Protein AF-A0AAE9DHE9-F1 (afdb_monomer_lite)

Secondary structure (DSSP, 8-state):
------S--------PPS---------------PPEEES-HHHHHTTPPTT-EEEE--BTTBT--HHHHHHHHTS---SEEEE-S---BTTBTTHHHHHTT-EEEEEES---S-HHHHHHHHTTSSEEEE--HHHHHHHHHHHHTT--EEEESTTTTSHHHH---EEEE-SSSTT-EEEEPPP--EEEETTEEEEEEE---EEEEEEEEEEEETT--EE--GGGGTTHHHHTTSEEEEEEEEEEEE-TTSS-GGG-SB-GGG-SEEEE--S-----SS---PPPSPPPPP-SHHHHHHHHHHHHHGGG--TT-EEEE-TTTGGGGGGGPPTT---EEEETTTEEEE-PPPPTT---TT-B-TTS-B--EEEEEEE--HHHHHHHHHTT--SEEEE--SEEETT--EE-SEETTTEE---TTHHHHHHSTT--EEEE--SB-TT--BSEESS-SSPPSBSS--SEEE-SSEEEEEETTTEEEEEEE-TT--HHHHHHH-BS-EEEEEEEEEPP-PPP-----TTTSTHHHHHHHHHHHHHHHHTS-HHHH----PPPHHHHTT-EEEEEES-TTS--EE-GGG-EEHHHHHTTS-EEEEEES-TTBHHHHHHHHHHHTTHHHHHHTT-EEEEEES--TTHHHHHTTSTTSEEEE-TT-GGGTT-B--S-GGGGGG-HHHHHHHHHHHHTT---B--S--SB--EEEEEETTEEEEEEE--STT----HHHHHHHHHH------

Organism: Caenorhabditis briggsae (NCBI:txid6238)

Radius of gyration: 38.43 Å; chains: 1; bounding box: 107×110×78 Å

Sequence (742 aa):
MTILSKIWAPSNSVLLPRAATRHIRFLSTTSSLKAKIYESPEEAVKDIPSGAKLLVGGFGLCGIPENLIQALTKTGQTGLTCVSNNAGVDKWGLGLLLQTRQIKKMISSYVGENGEFARQYLSGELELEFTPQGTLAERIRAAGAGVPAFYTPTGYGTQIQEGGAPIKYSKTEKMKIEIASKPKETRQFNGVNYVLEEAIWGDYALIKAWRADTLGNIQFRHAAGNFNNPMCKASKCTIVEVEEIVEPGVIAPNDVHIPSIYCHRLVLGKDYKKPIERPMFAQEGPVKPATSSAGRSREIIAARAALEFTDGMYANLGIGIPTLAPNYIPDGITVHLQSENGIIGVGPYPKKGTEDADLINAGKEPITLLKGASIVGSDESFAMIRGSHMDITVLGALQCSQYGDLANWMIPGKLVKGMGGAMDLVSAPGARVIVVMEHTSKNGDPKILKSCELPLTGKGVISRIITDMAVFDVDVKSGLTLLEVREDLTVDDIKKATACEFTVSENLKPMGQAPLNQKKKRKMAFLGYGAVAALGGAFIYANLPTYLTIGAVAPKFAHLATAKLIPIKGGPREIETIDKSEQFTANELFQKGPIMVMAVRRPGCMLCRREAAELHTLLPLLKEKGIGLAAVVHESRGANEFKSYFSGGDVYLDTERTFYGPNERWLPHWVGFLRFGTYSNVYKAKKAKVEGNMEGEGRLLGGVYLIANNDIVYTHLEKEWGDAANIDEVRAAIETFNVKTK

Structure (mmCIF, N/CA/C/O backbone):
data_AF-A0AAE9DHE9-F1
#
_entry.id   AF-A0AAE9DHE9-F1
#
loop_
_atom_site.group_PDB
_atom_site.id
_atom_site.type_symbol
_atom_site.label_atom_id
_atom_site.label_alt_id
_atom_site.label_comp_id
_atom_site.label_asym_id
_atom_site.label_entity_id
_atom_site.label_seq_id
_atom_site.pdbx_PDB_ins_code
_atom_site.Cartn_x
_atom_site.Cartn_y
_atom_site.Cartn_z
_atom_site.occupancy
_atom_site.B_iso_or_equiv
_atom_site.auth_seq_id
_atom_site.auth_comp_id
_atom_site.auth_asym_id
_atom_site.auth_atom_id
_atom_site.pdbx_PDB_model_num
ATOM 1 N N . MET A 1 1 ? -43.454 -83.199 2.656 1.00 34.53 1 MET A N 1
ATOM 2 C CA . MET A 1 1 ? -42.104 -83.541 2.160 1.00 34.53 1 MET A CA 1
ATOM 3 C C . MET A 1 1 ? -41.404 -82.243 1.764 1.00 34.53 1 MET A C 1
ATOM 5 O O . MET A 1 1 ? -41.947 -81.573 0.908 1.00 34.53 1 MET A O 1
ATOM 9 N N . THR A 1 2 ? -40.285 -81.767 2.315 1.00 36.81 2 THR A N 1
ATOM 10 C CA . THR A 1 2 ? -39.504 -82.109 3.521 1.00 36.81 2 THR A CA 1
ATOM 11 C C . THR A 1 2 ? -38.380 -81.050 3.644 1.00 36.81 2 THR A C 1
ATOM 13 O O . THR A 1 2 ? -37.659 -80.867 2.675 1.00 36.81 2 THR A O 1
ATOM 16 N N . ILE A 1 3 ? -38.226 -80.434 4.834 1.00 33.53 3 ILE A N 1
ATOM 17 C CA . ILE A 1 3 ? -36.946 -80.074 5.513 1.00 33.53 3 ILE A CA 1
ATOM 18 C C . ILE A 1 3 ? -36.107 -78.948 4.841 1.00 33.53 3 ILE A C 1
ATOM 20 O O . ILE A 1 3 ? -35.484 -79.172 3.818 1.00 33.53 3 ILE A O 1
ATOM 24 N N . LEU A 1 4 ? -36.038 -77.700 5.336 1.00 30.94 4 LEU A N 1
ATOM 25 C CA . LEU A 1 4 ? -35.457 -77.262 6.621 1.00 30.94 4 LEU A CA 1
ATOM 26 C C . LEU A 1 4 ? -36.090 -75.944 7.118 1.00 30.94 4 LEU A C 1
ATOM 28 O O . LEU A 1 4 ? -35.778 -74.858 6.638 1.00 30.94 4 LEU A O 1
ATOM 32 N N . SER A 1 5 ? -36.922 -76.044 8.151 1.00 32.50 5 SER A N 1
ATOM 33 C CA . SER A 1 5 ? -37.379 -74.935 8.990 1.00 32.50 5 SER A CA 1
ATOM 34 C C . SER A 1 5 ? -37.032 -75.277 10.438 1.00 32.50 5 SER A C 1
ATOM 36 O O . SER A 1 5 ? -37.725 -76.086 11.054 1.00 32.50 5 SER A O 1
ATOM 38 N N . LYS A 1 6 ? -35.930 -74.731 10.956 1.00 36.16 6 LYS A N 1
ATOM 39 C CA . LYS A 1 6 ? -35.594 -74.633 12.388 1.00 36.16 6 LYS A CA 1
ATOM 40 C C . LYS A 1 6 ? -34.260 -73.898 12.493 1.00 36.16 6 LYS A C 1
ATOM 42 O O . LYS A 1 6 ? -33.239 -74.476 12.155 1.00 36.16 6 LYS A O 1
ATOM 47 N N . ILE A 1 7 ? -34.298 -72.638 12.921 1.00 32.00 7 ILE A N 1
ATOM 48 C CA . ILE A 1 7 ? -33.521 -72.071 14.037 1.00 32.00 7 ILE A CA 1
ATOM 49 C C . ILE A 1 7 ? -33.952 -70.595 14.180 1.00 32.00 7 ILE A C 1
ATOM 51 O O . ILE A 1 7 ? -33.563 -69.728 13.410 1.00 32.00 7 ILE A O 1
ATOM 55 N N . TRP A 1 8 ? -34.797 -70.386 15.196 1.00 29.59 8 TRP A N 1
ATOM 56 C CA . TRP A 1 8 ? -34.896 -69.207 16.067 1.00 29.59 8 TRP A CA 1
ATOM 57 C C . TRP A 1 8 ? -35.614 -67.923 15.606 1.00 29.59 8 TRP A C 1
ATOM 59 O O . TRP A 1 8 ? -35.029 -66.993 15.063 1.00 29.59 8 TRP A O 1
ATOM 69 N N . ALA A 1 9 ? -36.885 -67.841 16.019 1.00 31.59 9 ALA A N 1
ATOM 70 C CA . ALA A 1 9 ? -37.516 -66.628 16.544 1.00 31.59 9 ALA A CA 1
ATOM 71 C C . ALA A 1 9 ? -37.222 -66.503 18.069 1.00 31.59 9 ALA A C 1
ATOM 73 O O . ALA A 1 9 ? -36.823 -67.495 18.685 1.00 31.59 9 ALA A O 1
ATOM 74 N N . PRO A 1 10 ? -37.379 -65.312 18.676 1.00 44.31 10 PRO A N 1
ATOM 75 C CA . PRO A 1 10 ? -36.647 -64.887 19.867 1.00 44.31 10 PRO A CA 1
ATOM 76 C C . PRO A 1 10 ? -37.395 -65.178 21.172 1.00 44.31 10 PRO A C 1
ATOM 78 O O . PRO A 1 10 ? -38.604 -64.978 21.259 1.00 44.31 10 PRO A O 1
ATOM 81 N N . SER A 1 11 ? -36.668 -65.531 22.233 1.00 34.69 11 SER A N 1
ATOM 82 C CA . SER A 1 11 ? -37.163 -65.322 23.596 1.00 34.69 11 SER A CA 1
ATOM 83 C C . SER A 1 11 ? -36.030 -65.202 24.614 1.00 34.69 11 SER A C 1
ATOM 85 O O . SER A 1 11 ? -35.323 -66.165 24.886 1.00 34.69 11 SER A O 1
ATOM 87 N N . ASN A 1 12 ? -35.983 -64.009 25.204 1.00 38.94 12 ASN A N 1
ATOM 88 C CA . ASN A 1 12 ? -35.598 -63.671 26.570 1.00 38.94 12 ASN A CA 1
ATOM 89 C C . ASN A 1 12 ? -34.154 -63.868 27.062 1.00 38.94 12 ASN A C 1
ATOM 91 O O . ASN A 1 12 ? -33.554 -64.934 27.021 1.00 38.94 12 ASN A O 1
ATOM 95 N N . SER A 1 13 ? -33.705 -62.787 27.709 1.00 44.81 13 SER A N 1
ATOM 96 C CA . SER A 1 13 ? -32.603 -62.673 28.667 1.00 44.81 13 SER A CA 1
ATOM 97 C C . SER A 1 13 ? -31.180 -62.812 28.127 1.00 44.81 13 SER A C 1
ATOM 99 O O . SER A 1 13 ? -30.525 -63.827 28.319 1.00 44.81 13 SER A O 1
ATOM 101 N N . VAL A 1 14 ? -30.644 -61.707 27.596 1.00 36.66 14 VAL A N 1
ATOM 102 C CA . VAL A 1 14 ? -29.221 -61.388 27.772 1.00 36.66 14 VAL A CA 1
ATOM 103 C C . VAL A 1 14 ? -29.091 -59.921 28.176 1.00 36.66 14 VAL A C 1
ATOM 105 O O . VAL A 1 14 ? -29.601 -59.017 27.520 1.00 36.66 14 VAL A O 1
ATOM 108 N N . LEU A 1 15 ? -28.443 -59.746 29.322 1.00 41.88 15 LEU A N 1
ATOM 109 C CA . LEU A 1 15 ? -28.003 -58.517 29.969 1.00 41.88 15 LEU A CA 1
ATOM 110 C C . LEU A 1 15 ? -27.647 -57.386 28.989 1.00 41.88 15 LEU A C 1
ATOM 112 O O . LEU A 1 15 ? -26.622 -57.433 28.313 1.00 41.88 15 LEU A O 1
ATOM 116 N N . LEU A 1 16 ? -28.455 -56.322 28.991 1.00 36.84 16 LEU A N 1
ATOM 117 C CA . LEU A 1 16 ? -28.024 -55.009 28.513 1.00 36.84 16 LEU A CA 1
ATOM 118 C C . LEU A 1 16 ? -26.881 -54.521 29.417 1.00 36.84 16 LEU A C 1
ATOM 120 O O . LEU A 1 16 ? -27.085 -54.412 30.633 1.00 36.84 16 LEU A O 1
ATOM 124 N N . PRO A 1 17 ? -25.696 -54.187 28.876 1.00 41.38 17 PRO A N 1
ATOM 125 C CA . PRO A 1 17 ? -24.695 -53.473 29.644 1.00 41.38 17 PRO A CA 1
ATOM 126 C C . PRO A 1 17 ? -25.283 -52.123 30.052 1.00 41.38 17 PRO A C 1
ATOM 128 O O . PRO A 1 17 ? -25.765 -51.350 29.221 1.00 41.38 17 PRO A O 1
ATOM 131 N N . ARG A 1 18 ? -25.256 -51.852 31.357 1.00 43.69 18 ARG A N 1
ATOM 132 C CA . ARG A 1 18 ? -25.529 -50.532 31.921 1.00 43.69 18 ARG A CA 1
ATOM 133 C C . ARG A 1 18 ? -24.686 -49.468 31.208 1.00 43.69 18 ARG A C 1
ATOM 135 O O . ARG A 1 18 ? -23.479 -49.621 31.076 1.00 43.69 18 ARG A O 1
ATOM 142 N N . ALA A 1 19 ? -25.353 -48.363 30.886 1.00 49.22 19 ALA A N 1
ATOM 143 C CA . ALA A 1 19 ? -24.798 -47.018 30.786 1.00 49.22 19 ALA A CA 1
ATOM 144 C C . ALA A 1 19 ? -23.620 -46.816 29.815 1.00 49.22 19 ALA A C 1
ATOM 146 O O . ALA A 1 19 ? -22.462 -46.722 30.204 1.00 49.22 19 ALA A O 1
ATOM 147 N N . ALA A 1 20 ? -23.956 -46.536 28.560 1.00 43.62 20 ALA A N 1
ATOM 148 C CA . ALA A 1 20 ? -23.263 -45.483 27.830 1.00 43.62 20 ALA A CA 1
ATOM 149 C C . ALA A 1 20 ? -24.316 -44.503 27.314 1.00 43.62 20 ALA A C 1
ATOM 151 O O . ALA A 1 20 ? -24.570 -44.391 26.117 1.00 43.62 20 ALA A O 1
ATOM 152 N N . THR A 1 21 ? -24.968 -43.794 28.240 1.00 45.31 21 THR A N 1
ATOM 153 C CA . THR A 1 21 ? -25.536 -42.484 27.931 1.00 45.31 21 THR A CA 1
ATOM 154 C C . THR A 1 21 ? -24.395 -41.713 27.282 1.00 45.31 21 THR A C 1
ATOM 156 O O . THR A 1 21 ? -23.436 -41.341 27.958 1.00 45.31 21 THR A O 1
ATOM 159 N N . ARG A 1 22 ? -24.428 -41.547 25.953 1.00 46.69 22 ARG A N 1
ATOM 160 C CA . ARG A 1 22 ? -23.583 -40.567 25.275 1.00 46.69 22 ARG A CA 1
ATOM 161 C C . ARG A 1 22 ? -23.962 -39.246 25.917 1.00 46.69 22 ARG A C 1
ATOM 163 O O . ARG A 1 22 ? -24.964 -38.640 25.555 1.00 46.69 22 ARG A O 1
ATOM 170 N N . HIS A 1 23 ? -23.204 -38.844 26.930 1.00 48.03 23 HIS A N 1
ATOM 171 C CA . HIS A 1 23 ? -23.217 -37.486 27.405 1.00 48.03 23 HIS A CA 1
ATOM 172 C C . HIS A 1 23 ? -22.805 -36.663 26.192 1.00 48.03 23 HIS A C 1
ATOM 174 O O . HIS A 1 23 ? -21.620 -36.557 25.877 1.00 48.03 23 HIS A O 1
ATOM 180 N N . ILE A 1 24 ? -23.794 -36.123 25.479 1.00 52.97 24 ILE A N 1
ATOM 181 C CA . ILE A 1 24 ? -23.614 -34.890 24.734 1.00 52.97 24 ILE A CA 1
ATOM 182 C C . ILE A 1 24 ? -23.202 -33.916 25.828 1.00 52.97 24 ILE A C 1
ATOM 184 O O . ILE A 1 24 ? -24.031 -33.387 26.566 1.00 52.97 24 ILE A O 1
ATOM 188 N N . ARG A 1 25 ? -21.891 -33.819 26.054 1.00 47.56 25 ARG A N 1
ATOM 189 C CA . ARG A 1 25 ? -21.320 -32.785 26.892 1.00 47.56 25 ARG A CA 1
ATOM 190 C C . ARG A 1 25 ? -21.619 -31.513 26.121 1.00 47.56 25 ARG A C 1
ATOM 192 O O . ARG A 1 25 ? -20.887 -31.167 25.200 1.00 47.56 25 ARG A O 1
ATOM 199 N N . PHE A 1 26 ? -22.743 -30.883 26.442 1.00 47.69 26 PHE A N 1
ATOM 200 C CA . PHE A 1 26 ? -22.961 -29.485 26.129 1.00 47.69 26 PHE A CA 1
ATOM 201 C C . PHE A 1 26 ? -21.807 -28.757 26.813 1.00 47.69 26 PHE A C 1
ATOM 203 O O . PHE A 1 26 ? -21.798 -28.585 28.032 1.00 47.69 26 PHE A O 1
ATOM 210 N N . LEU A 1 27 ? -20.751 -28.476 26.046 1.00 54.88 27 LEU A N 1
ATOM 211 C CA . LEU A 1 27 ? -19.685 -27.591 26.481 1.00 54.88 27 LEU A CA 1
ATOM 212 C C . LEU A 1 27 ? -20.376 -26.292 26.897 1.00 54.88 27 LEU A C 1
ATOM 214 O O . LEU A 1 27 ? -21.205 -25.772 26.151 1.00 54.88 27 LEU A O 1
ATOM 218 N N . SER A 1 28 ? -20.100 -25.859 28.126 1.00 49.44 28 SER A N 1
ATOM 219 C CA . SER A 1 28 ? -20.697 -24.691 28.774 1.00 49.44 28 SER A CA 1
ATOM 220 C C . SER A 1 28 ? -20.938 -23.544 27.786 1.00 49.44 28 SER A C 1
ATOM 222 O O . SER A 1 28 ? -19.990 -23.001 27.225 1.00 49.44 28 SER A O 1
ATOM 224 N N . THR A 1 29 ? -22.198 -23.145 27.603 1.00 50.78 29 THR A N 1
ATOM 225 C CA . THR A 1 29 ? -22.618 -21.995 26.780 1.00 50.78 29 THR A CA 1
ATOM 226 C C . THR A 1 29 ? -22.516 -20.672 27.544 1.00 50.78 29 THR A C 1
ATOM 228 O O . THR A 1 29 ? -23.280 -19.741 27.291 1.00 50.78 29 THR A O 1
ATOM 231 N N . THR A 1 30 ? -21.619 -20.578 28.529 1.00 46.53 30 THR A N 1
ATOM 232 C CA . THR A 1 30 ? -21.420 -19.348 29.304 1.00 46.53 30 THR A CA 1
ATOM 233 C C . THR A 1 30 ? -21.086 -18.187 28.369 1.00 46.53 30 THR A C 1
ATOM 235 O O . THR A 1 30 ? -20.061 -18.177 27.695 1.00 46.53 30 THR A O 1
ATOM 238 N N . SER A 1 31 ? -21.981 -17.200 28.341 1.00 52.88 31 SER A N 1
ATOM 239 C CA . SER A 1 31 ? -22.054 -16.093 27.384 1.00 52.88 31 SER A CA 1
ATOM 240 C C . SER A 1 31 ? -21.090 -14.936 27.674 1.00 52.88 31 SER A C 1
ATOM 242 O O . SER A 1 31 ? -21.407 -13.790 27.361 1.00 52.88 31 SER A O 1
ATOM 244 N N . SER A 1 32 ? -19.953 -15.182 28.329 1.00 53.53 32 SER A N 1
ATOM 245 C CA . SER A 1 32 ? -19.118 -14.100 28.877 1.00 53.53 32 SER A CA 1
ATOM 246 C C . SER A 1 32 ? -17.998 -13.611 27.954 1.00 53.53 32 SER A C 1
ATOM 248 O O . SER A 1 32 ? -17.114 -12.899 28.416 1.00 53.53 32 SER A O 1
ATOM 250 N N . LEU A 1 33 ? -18.020 -13.960 26.668 1.00 57.88 33 LEU A N 1
ATOM 251 C CA . LEU A 1 33 ? -17.110 -13.400 25.661 1.00 57.88 33 LEU A CA 1
ATOM 252 C C . LEU A 1 33 ? -17.894 -12.526 24.677 1.00 57.88 33 LEU A C 1
ATOM 254 O O . LEU A 1 33 ? -17.857 -12.751 23.472 1.00 57.88 33 LEU A O 1
ATOM 258 N N . LYS A 1 34 ? -18.671 -11.573 25.206 1.00 67.56 34 LYS A N 1
ATOM 259 C CA . LYS A 1 34 ? -19.277 -10.515 24.393 1.00 67.56 34 LYS A CA 1
ATOM 260 C C . LYS A 1 34 ? -18.378 -9.292 24.454 1.00 67.56 34 LYS A C 1
ATOM 262 O O . LYS A 1 34 ? -18.105 -8.801 25.552 1.00 67.56 34 LYS A O 1
ATOM 267 N N . ALA A 1 35 ? -17.970 -8.782 23.296 1.00 84.88 35 ALA A N 1
ATOM 268 C CA . ALA A 1 35 ? -17.470 -7.417 23.207 1.00 84.88 35 ALA A CA 1
ATOM 269 C C . ALA A 1 35 ? -18.482 -6.472 23.871 1.00 84.88 35 ALA A C 1
ATOM 271 O O . ALA A 1 35 ? -19.693 -6.581 23.652 1.00 84.88 35 ALA A O 1
ATOM 272 N N . LYS A 1 36 ? -18.009 -5.544 24.708 1.00 94.94 36 LYS A N 1
ATOM 273 C CA . LYS A 1 36 ? -18.910 -4.564 25.313 1.00 94.94 36 LYS A CA 1
ATOM 274 C C . LYS A 1 36 ? -19.340 -3.582 24.227 1.00 94.94 36 LYS A C 1
ATOM 276 O O . LYS A 1 36 ? -18.500 -2.864 23.690 1.00 94.94 36 LYS A O 1
ATOM 281 N N . ILE A 1 37 ? -20.632 -3.551 23.914 1.00 96.31 37 ILE A N 1
ATOM 282 C CA . ILE A 1 37 ? -21.195 -2.607 22.947 1.00 96.31 37 ILE A CA 1
ATOM 283 C C . ILE A 1 37 ? -21.400 -1.257 23.641 1.00 96.31 37 ILE A C 1
ATOM 285 O O . ILE A 1 37 ? -21.973 -1.192 24.729 1.00 96.31 37 ILE A O 1
ATOM 289 N N . TYR A 1 38 ? -20.898 -0.193 23.026 1.00 97.56 38 TYR A N 1
ATOM 290 C CA . TYR A 1 38 ? -21.005 1.184 23.495 1.00 97.56 38 TYR A CA 1
ATOM 291 C C . TYR A 1 38 ? -21.934 1.980 22.575 1.00 97.56 38 TYR A C 1
ATOM 293 O O . TYR A 1 38 ? -21.893 1.832 21.354 1.00 97.56 38 TYR A O 1
ATOM 301 N N . GLU A 1 39 ? -22.754 2.850 23.167 1.00 95.31 39 GLU A N 1
ATOM 302 C CA . GLU A 1 39 ? -23.738 3.664 22.437 1.00 95.31 39 GLU A CA 1
ATOM 303 C C . GLU A 1 39 ? -23.109 4.830 21.662 1.00 95.31 39 GLU A C 1
ATOM 305 O O . GLU A 1 39 ? -23.701 5.323 20.698 1.00 95.31 39 GLU A O 1
ATOM 310 N N . SER A 1 40 ? -21.916 5.277 22.068 1.00 96.94 40 SER A N 1
ATOM 311 C CA . SER A 1 40 ? -21.195 6.368 21.416 1.00 96.94 40 SER A CA 1
ATOM 312 C C . SER A 1 40 ? -19.678 6.136 21.368 1.00 96.94 40 SER A C 1
ATOM 314 O O . SER A 1 40 ? -19.109 5.513 22.275 1.00 96.94 40 SER A O 1
ATOM 316 N N . PRO A 1 41 ? -18.999 6.668 20.334 1.00 97.69 41 PRO A N 1
ATOM 317 C CA . PRO A 1 41 ? -17.541 6.719 20.271 1.00 97.69 41 PRO A CA 1
ATOM 318 C C . PRO A 1 41 ? -16.908 7.423 21.480 1.00 97.69 41 PRO A C 1
ATOM 320 O O . PRO A 1 41 ? -15.894 6.954 21.991 1.00 97.69 41 PRO A O 1
ATOM 323 N N . GLU A 1 42 ? -17.513 8.509 21.975 1.00 97.12 42 GLU A N 1
ATOM 324 C CA . GLU A 1 42 ? -17.026 9.275 23.129 1.00 97.12 42 GLU A CA 1
ATOM 325 C C . GLU A 1 42 ? -16.934 8.416 24.396 1.00 97.12 42 GLU A C 1
ATOM 327 O O . GLU A 1 42 ? -15.901 8.402 25.067 1.00 97.12 42 GLU A O 1
ATOM 332 N N . GLU A 1 43 ? -17.974 7.633 24.691 1.00 97.00 43 GLU A N 1
ATOM 333 C CA . GLU A 1 43 ? -17.983 6.738 25.850 1.00 97.00 43 GLU A CA 1
ATOM 334 C C . GLU A 1 43 ? -16.966 5.600 25.718 1.00 97.00 43 GLU A C 1
ATOM 336 O O . GLU A 1 43 ? -16.424 5.124 26.720 1.00 97.00 43 GLU A O 1
ATOM 341 N N . ALA A 1 44 ? -16.688 5.170 24.486 1.00 97.50 44 ALA A N 1
ATOM 342 C CA . ALA A 1 44 ? -15.745 4.098 24.213 1.00 97.50 44 ALA A CA 1
ATOM 343 C C . ALA A 1 44 ? -14.280 4.520 24.394 1.00 97.50 44 ALA A C 1
ATOM 345 O O . ALA A 1 44 ? -13.465 3.650 24.693 1.00 97.50 44 ALA A O 1
ATOM 346 N N . VAL A 1 45 ? -13.942 5.809 24.251 1.00 98.00 45 VAL A N 1
ATOM 347 C CA . VAL A 1 45 ? -12.555 6.321 24.336 1.00 98.00 45 VAL A CA 1
ATOM 348 C C . VAL A 1 45 ? -12.249 7.118 25.611 1.00 98.00 45 VAL A C 1
ATOM 350 O O . VAL A 1 45 ? -11.093 7.462 25.850 1.00 98.00 45 VAL A O 1
ATOM 353 N N . LYS A 1 46 ? -13.255 7.417 26.444 1.00 95.75 46 LYS A N 1
ATOM 354 C CA . LYS A 1 46 ? -13.136 8.370 27.566 1.00 95.75 46 LYS A CA 1
ATOM 355 C C . LYS A 1 46 ? -12.063 8.054 28.614 1.00 95.75 46 LYS A C 1
ATOM 357 O O . LYS A 1 46 ? -11.566 8.970 29.259 1.00 95.75 46 LYS A O 1
ATOM 362 N N . ASP A 1 47 ? -11.739 6.780 28.821 1.00 95.69 47 ASP A N 1
ATOM 363 C CA . ASP A 1 47 ? -10.802 6.299 29.847 1.00 95.69 47 ASP A CA 1
ATOM 364 C C . ASP A 1 47 ? -9.389 6.044 29.305 1.00 95.69 47 ASP A C 1
ATOM 366 O O . ASP A 1 47 ? -8.523 5.549 30.032 1.00 95.69 47 ASP A O 1
ATOM 370 N N . ILE A 1 48 ? -9.128 6.400 28.045 1.00 98.19 48 ILE A N 1
ATOM 371 C CA . ILE A 1 48 ? -7.764 6.481 27.530 1.00 98.19 48 ILE A CA 1
ATOM 372 C C . ILE A 1 48 ? -7.036 7.561 28.348 1.00 98.19 48 ILE A C 1
ATOM 374 O O . ILE A 1 48 ? -7.523 8.689 28.417 1.00 98.19 48 ILE A O 1
ATOM 378 N N . PRO A 1 49 ? -5.903 7.260 29.005 1.00 98.06 49 PRO A N 1
ATOM 379 C CA . PRO A 1 49 ? -5.155 8.262 29.753 1.00 98.06 49 PRO A CA 1
ATOM 380 C C . PRO A 1 49 ? -4.243 9.085 28.831 1.00 98.06 49 PRO A C 1
ATOM 382 O O . PRO A 1 49 ? -3.813 8.624 27.771 1.00 98.06 49 PRO A O 1
ATOM 385 N N . SER A 1 50 ? -3.877 10.295 29.264 1.00 98.38 50 SER A N 1
ATOM 386 C CA . SER A 1 50 ? -2.756 11.029 28.661 1.00 98.38 50 SER A CA 1
ATOM 387 C C . SER A 1 50 ? -1.484 10.176 28.690 1.00 98.38 50 SER A C 1
ATOM 389 O O . SER A 1 50 ? -1.245 9.434 29.642 1.00 98.38 50 SER A O 1
ATOM 391 N N . GLY A 1 51 ? -0.655 10.274 27.652 1.00 98.44 51 GLY A N 1
ATOM 392 C CA . GLY A 1 51 ? 0.563 9.465 27.533 1.00 98.44 51 GLY A CA 1
ATOM 393 C C . GLY A 1 51 ? 0.366 8.044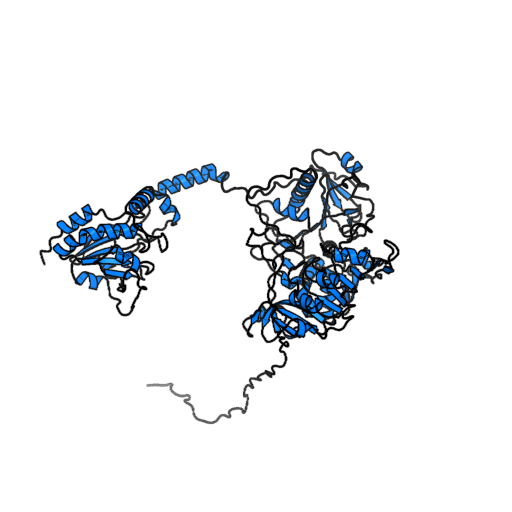 26.992 1.00 98.44 51 GLY A C 1
ATOM 394 O O . GLY A 1 51 ? 1.364 7.361 26.766 1.00 98.44 51 GLY A O 1
ATOM 395 N N . ALA A 1 52 ? -0.874 7.597 26.757 1.00 98.69 52 ALA A N 1
ATOM 396 C CA . ALA A 1 52 ? -1.150 6.253 26.249 1.00 98.69 52 ALA A CA 1
ATOM 397 C C . ALA A 1 52 ? -0.505 5.986 24.879 1.00 98.69 52 ALA A C 1
ATOM 399 O O . ALA A 1 52 ? -0.422 6.871 24.014 1.00 98.69 52 ALA A O 1
ATOM 400 N N . LYS A 1 53 ? -0.099 4.732 24.659 1.00 98.88 53 LYS A N 1
ATOM 401 C CA . LYS A 1 53 ? 0.307 4.228 23.349 1.00 98.88 53 LYS A CA 1
ATOM 402 C C . LYS A 1 53 ? -0.906 3.668 22.607 1.00 98.88 53 LYS A C 1
ATOM 404 O O . LYS A 1 53 ? -1.470 2.651 23.010 1.00 98.88 53 LYS A O 1
ATOM 409 N N . LEU A 1 54 ? -1.279 4.317 21.510 1.00 98.81 54 LEU A N 1
ATOM 410 C CA . LEU A 1 54 ? -2.439 3.967 20.695 1.00 98.81 54 LEU A CA 1
ATOM 411 C C . LEU A 1 54 ? -1.991 3.306 19.395 1.00 98.81 54 LEU A C 1
ATOM 413 O O . LEU A 1 54 ? -1.242 3.912 18.630 1.00 98.81 54 LEU A O 1
ATOM 417 N N . LEU A 1 55 ? -2.478 2.099 19.115 1.00 98.94 55 LEU A N 1
ATOM 418 C CA . LEU A 1 55 ? -2.430 1.539 17.764 1.00 98.94 55 LEU A CA 1
ATOM 419 C C . LEU A 1 55 ? -3.627 2.082 16.986 1.00 98.94 55 LEU A C 1
ATOM 421 O O . LEU A 1 55 ? -4.751 1.991 17.470 1.00 98.94 55 LEU A O 1
ATOM 425 N N . VAL A 1 56 ? -3.411 2.665 15.812 1.00 98.88 56 VAL A N 1
ATOM 426 C CA . VAL A 1 56 ? -4.499 3.269 15.029 1.00 98.88 56 VAL A CA 1
ATOM 427 C C . VAL A 1 56 ? -4.458 2.727 13.611 1.00 98.88 56 VAL A C 1
ATOM 429 O O . VAL A 1 56 ? -3.507 2.990 12.869 1.00 98.88 56 VAL A O 1
ATOM 432 N N . GLY A 1 57 ? -5.480 1.945 13.263 1.00 98.69 57 GLY A N 1
ATOM 433 C CA . GLY A 1 57 ? -5.574 1.273 11.971 1.00 98.69 57 GLY A CA 1
ATOM 434 C C . GLY A 1 57 ? -5.813 2.223 10.796 1.00 98.69 57 GLY A C 1
ATOM 435 O O . GLY A 1 57 ? -6.122 3.404 10.970 1.00 98.69 57 GLY A O 1
ATOM 436 N N . GLY A 1 58 ? -5.660 1.683 9.587 1.00 98.31 58 GLY A N 1
ATOM 437 C CA . GLY A 1 58 ? -5.840 2.400 8.328 1.00 98.31 58 GLY A CA 1
ATOM 438 C C . GLY A 1 58 ? -4.579 2.473 7.462 1.00 98.31 58 GLY A C 1
ATOM 439 O O . GLY A 1 58 ? -3.447 2.280 7.915 1.00 98.31 58 GLY A O 1
ATOM 440 N N . PHE A 1 59 ? -4.789 2.774 6.181 1.00 98.31 59 PHE A N 1
ATOM 441 C CA . PHE A 1 59 ? -3.744 3.016 5.185 1.00 98.31 59 PHE A CA 1
ATOM 442 C C . PHE A 1 59 ? -4.109 4.262 4.371 1.00 98.31 59 PHE A C 1
ATOM 444 O O . PHE A 1 59 ? -5.078 4.256 3.610 1.00 98.31 59 PHE A O 1
ATOM 451 N N . GLY A 1 60 ? -3.358 5.356 4.539 1.00 96.75 60 GLY A N 1
ATOM 452 C CA . GLY A 1 60 ? -3.826 6.684 4.121 1.00 96.75 60 GLY A CA 1
ATOM 453 C C . GLY A 1 60 ? -5.150 7.025 4.811 1.00 96.75 60 GLY A C 1
ATOM 454 O O . GLY A 1 60 ? -5.186 7.132 6.035 1.00 96.75 60 GLY A O 1
ATOM 455 N N . LEU A 1 61 ? -6.230 7.147 4.031 1.00 97.62 61 LEU A N 1
ATOM 456 C CA . LEU A 1 61 ? -7.603 7.354 4.522 1.00 97.62 61 LEU A CA 1
ATOM 457 C C . LEU A 1 61 ? -8.500 6.104 4.409 1.00 97.62 61 LEU A C 1
ATOM 459 O O . LEU A 1 61 ? -9.645 6.125 4.850 1.00 97.62 61 LEU A O 1
ATOM 463 N N . CYS A 1 62 ? -7.990 5.001 3.855 1.00 98.38 62 CYS A N 1
ATOM 464 C CA . CYS A 1 62 ? -8.737 3.754 3.703 1.00 98.38 62 CYS A CA 1
ATOM 465 C C . CYS A 1 62 ? -8.727 2.955 5.013 1.00 98.38 62 CYS A C 1
ATOM 467 O O . CYS A 1 62 ? -7.664 2.557 5.505 1.00 98.38 62 CYS A O 1
ATOM 469 N N . GLY A 1 63 ? -9.912 2.707 5.578 1.00 98.31 63 GLY A N 1
ATOM 470 C CA . GLY A 1 63 ? -10.062 1.976 6.837 1.00 98.31 63 GLY A CA 1
ATOM 471 C C . GLY A 1 63 ? -9.561 2.732 8.069 1.00 98.31 63 GLY A C 1
ATOM 472 O O . GLY A 1 63 ? -9.047 2.101 8.987 1.00 98.31 63 GLY A O 1
ATOM 473 N N . ILE A 1 64 ? -9.663 4.063 8.104 1.00 98.50 64 ILE A N 1
ATOM 474 C CA . ILE A 1 64 ? -9.364 4.834 9.321 1.00 98.50 64 ILE A CA 1
ATOM 475 C C . ILE A 1 64 ? -10.553 4.793 10.301 1.00 98.50 64 ILE A C 1
ATOM 477 O O . ILE A 1 64 ? -11.700 4.839 9.850 1.00 98.50 64 ILE A O 1
ATOM 481 N N . PRO A 1 65 ? -10.319 4.736 11.626 1.00 98.44 65 PRO A N 1
ATOM 482 C CA . PRO A 1 65 ? -11.384 4.808 12.629 1.00 98.44 65 PRO A CA 1
ATOM 483 C C . PRO A 1 65 ? -11.846 6.260 12.841 1.00 98.44 65 PRO A C 1
ATOM 485 O O . PRO A 1 65 ? -11.503 6.903 13.837 1.00 98.44 65 PRO A O 1
ATOM 488 N N . GLU A 1 66 ? -12.552 6.819 11.851 1.00 98.00 66 GLU A N 1
ATOM 489 C CA . GLU A 1 66 ? -12.874 8.252 11.784 1.00 98.00 66 GLU A CA 1
ATOM 490 C C . GLU A 1 66 ? -13.726 8.742 12.965 1.00 98.00 66 GLU A C 1
ATOM 492 O O . GLU A 1 66 ? -13.483 9.841 13.467 1.00 98.00 66 GLU A O 1
ATOM 497 N N . ASN A 1 67 ? -14.654 7.926 13.472 1.00 98.44 67 ASN A N 1
ATOM 498 C CA . ASN A 1 67 ? -15.527 8.313 14.580 1.00 98.44 67 ASN A CA 1
ATOM 499 C C . ASN A 1 67 ? -14.784 8.303 15.925 1.00 98.44 67 ASN A C 1
ATOM 501 O O . ASN A 1 67 ? -14.917 9.243 16.709 1.00 98.44 67 ASN A O 1
ATOM 505 N N . LEU A 1 68 ? -13.969 7.280 16.192 1.00 98.56 68 LEU A N 1
ATOM 506 C CA . LEU A 1 68 ? -13.157 7.174 17.409 1.00 98.56 68 LEU A CA 1
ATOM 507 C C . LEU A 1 68 ? -12.084 8.267 17.462 1.00 98.56 68 LEU A C 1
ATOM 509 O O . LEU A 1 68 ? -11.861 8.863 18.517 1.00 98.56 68 LEU A O 1
ATOM 513 N N . ILE A 1 69 ? -11.448 8.573 16.326 1.00 98.19 69 ILE A N 1
ATOM 514 C CA . ILE A 1 69 ? -10.504 9.692 16.229 1.00 98.19 69 ILE A CA 1
ATOM 515 C C . ILE A 1 69 ? -11.232 11.011 16.501 1.00 98.19 69 ILE A C 1
ATOM 517 O O . ILE A 1 69 ? -10.778 11.799 17.330 1.00 98.19 69 ILE A O 1
ATOM 521 N N . GLN A 1 70 ? -12.380 11.243 15.857 1.00 97.25 70 GLN A N 1
ATOM 522 C CA . GLN A 1 70 ? -13.164 12.457 16.074 1.00 97.25 70 GLN A CA 1
ATOM 523 C C . GLN A 1 70 ? -13.627 12.584 17.530 1.00 97.25 70 GLN A C 1
ATOM 525 O O . GLN A 1 70 ? -13.618 13.688 18.072 1.00 97.25 70 GLN A O 1
ATOM 530 N N . ALA A 1 71 ? -13.989 11.487 18.193 1.00 97.75 71 ALA A N 1
ATOM 531 C CA . ALA A 1 71 ? -14.315 11.498 19.612 1.00 97.75 71 ALA A CA 1
ATOM 532 C C . ALA A 1 71 ? -13.114 11.921 20.460 1.00 97.75 71 ALA A C 1
ATOM 534 O O . ALA A 1 71 ? -13.242 12.842 21.264 1.00 97.75 71 ALA A O 1
ATOM 535 N N . LEU A 1 72 ? -11.933 11.341 20.219 1.00 97.00 72 LEU A N 1
ATOM 536 C CA . LEU A 1 72 ? -10.700 11.702 20.925 1.00 97.00 72 LEU A CA 1
ATOM 537 C C . LEU A 1 72 ? -10.316 13.177 20.767 1.00 97.00 72 LEU A C 1
ATOM 539 O O . LEU A 1 72 ? -9.807 13.757 21.727 1.00 97.00 72 LEU A O 1
ATOM 543 N N . THR A 1 73 ? -10.605 13.808 19.622 1.00 96.38 73 THR A N 1
ATOM 544 C CA . THR A 1 73 ? -10.335 15.251 19.430 1.00 96.38 73 THR A CA 1
ATOM 545 C C . THR A 1 73 ? -11.105 16.149 20.398 1.00 96.38 73 THR A C 1
ATOM 547 O O . THR A 1 73 ? -10.674 17.261 20.687 1.00 96.38 73 THR A O 1
ATOM 550 N N . LYS A 1 74 ? -12.252 15.677 20.905 1.00 94.81 74 LYS A N 1
ATOM 551 C CA . LYS A 1 74 ? -13.100 16.404 21.862 1.00 94.81 74 LYS A CA 1
ATOM 552 C C . LYS A 1 74 ? -12.682 16.157 23.312 1.00 94.81 74 LYS A C 1
ATOM 554 O O . LYS A 1 74 ? -13.279 16.716 24.228 1.00 94.81 74 LYS A O 1
ATOM 559 N N . THR A 1 75 ? -11.701 15.286 23.526 1.00 89.62 75 THR A N 1
ATOM 560 C CA . THR A 1 75 ? -11.206 14.925 24.852 1.00 89.62 75 THR A CA 1
ATOM 561 C C . THR A 1 75 ? -9.969 15.757 25.225 1.00 89.62 75 THR A C 1
ATOM 563 O O . THR A 1 75 ? -9.368 16.406 24.372 1.00 89.62 75 THR A O 1
ATOM 566 N N . GLY A 1 76 ? -9.591 15.779 26.507 1.00 84.62 76 GLY A N 1
ATOM 567 C CA . GLY A 1 76 ? -8.455 16.572 27.011 1.00 84.62 76 GLY A CA 1
ATOM 568 C C . GLY A 1 76 ? -7.108 15.836 27.024 1.00 84.62 76 GLY A C 1
ATOM 569 O O . GLY A 1 76 ? -6.109 16.378 27.498 1.00 84.62 76 GLY A O 1
ATOM 570 N N . GLN A 1 77 ? -7.072 14.586 26.563 1.00 92.50 77 GLN A N 1
ATOM 571 C CA . GLN A 1 77 ? -5.911 13.706 26.632 1.00 92.50 77 GLN A CA 1
ATOM 572 C C . GLN A 1 77 ? -4.810 14.196 25.699 1.00 92.50 77 GLN A C 1
ATOM 574 O O . GLN A 1 77 ? -5.046 14.439 24.517 1.00 92.50 77 GLN A O 1
ATOM 579 N N . THR A 1 78 ? -3.585 14.270 26.207 1.00 97.31 78 THR A N 1
ATOM 580 C CA . THR A 1 78 ? -2.408 14.717 25.448 1.00 97.31 78 THR A CA 1
ATOM 581 C C . THR A 1 78 ? -1.221 13.791 25.694 1.00 97.31 78 THR A C 1
ATOM 583 O O . THR A 1 78 ? -1.291 12.845 26.482 1.00 97.31 78 THR A O 1
ATOM 586 N N . GLY A 1 79 ? -0.108 14.026 25.001 1.00 98.25 79 GLY A N 1
ATOM 587 C CA . GLY A 1 79 ? 1.104 13.231 25.188 1.00 98.25 79 GLY A CA 1
ATOM 588 C C . GLY A 1 79 ? 1.050 11.846 24.538 1.00 98.25 79 GLY A C 1
ATOM 589 O O . GLY A 1 79 ? 1.879 11.001 24.864 1.00 98.25 79 GLY A O 1
ATOM 590 N N . LEU A 1 80 ? 0.089 11.599 23.644 1.00 98.69 80 LEU A N 1
ATOM 591 C CA . LEU A 1 80 ? -0.160 10.281 23.063 1.00 98.69 80 LEU A CA 1
ATOM 592 C C . LEU A 1 80 ? 1.022 9.813 22.203 1.00 98.69 80 LEU A C 1
ATOM 594 O O . LEU A 1 80 ? 1.629 10.601 21.470 1.00 98.69 80 LEU A O 1
ATOM 598 N N . THR A 1 81 ? 1.322 8.516 22.271 1.00 98.88 81 THR A N 1
ATOM 599 C CA . THR A 1 81 ? 2.192 7.848 21.295 1.00 98.88 81 THR A CA 1
ATOM 600 C C . THR A 1 81 ? 1.319 7.082 20.313 1.00 98.88 81 THR A C 1
ATOM 602 O O . THR A 1 81 ? 0.769 6.043 20.664 1.00 98.88 81 THR A O 1
ATOM 605 N N . CYS A 1 82 ? 1.193 7.565 19.084 1.00 98.75 82 CYS A N 1
ATOM 606 C CA . CYS A 1 82 ? 0.381 6.922 18.060 1.00 98.75 82 CYS A CA 1
ATOM 607 C C . CYS A 1 82 ? 1.251 6.048 17.152 1.00 98.75 82 CYS A C 1
ATOM 609 O O . CYS A 1 82 ? 2.198 6.513 16.520 1.00 98.75 82 CYS A O 1
ATOM 611 N N . VAL A 1 83 ? 0.911 4.766 17.078 1.00 98.88 83 VAL A N 1
ATOM 612 C CA . VAL A 1 83 ? 1.487 3.793 16.153 1.00 98.88 83 VAL A CA 1
ATOM 613 C C . VAL A 1 83 ? 0.500 3.629 15.010 1.00 98.88 83 VAL A C 1
ATOM 615 O O . VAL A 1 83 ? -0.575 3.053 15.178 1.00 98.88 83 VAL A O 1
ATOM 618 N N . SER A 1 84 ? 0.844 4.172 13.850 1.00 98.69 84 SER A N 1
ATOM 619 C CA . SER A 1 84 ? -0.006 4.109 12.666 1.00 98.69 84 SER A CA 1
ATOM 620 C C . SER A 1 84 ? 0.838 4.203 11.415 1.00 98.69 84 SER A C 1
ATOM 622 O O . SER A 1 84 ? 1.867 4.877 11.402 1.00 98.69 84 SER A O 1
ATOM 624 N N . ASN A 1 85 ? 0.404 3.545 10.346 1.00 98.38 85 ASN A N 1
ATOM 625 C CA . ASN A 1 85 ? 1.148 3.539 9.097 1.00 98.38 85 ASN A CA 1
ATOM 626 C C . ASN A 1 85 ? 1.369 4.956 8.539 1.00 98.38 85 ASN A C 1
ATOM 628 O O . ASN A 1 85 ? 2.471 5.284 8.094 1.00 98.38 85 ASN A O 1
ATOM 632 N N . ASN A 1 86 ? 0.320 5.782 8.606 1.00 97.31 86 ASN A N 1
ATOM 633 C CA . ASN A 1 86 ? 0.285 7.180 8.185 1.00 97.31 86 ASN A CA 1
ATOM 634 C C . ASN A 1 86 ? -0.460 8.019 9.229 1.00 97.31 86 ASN A C 1
ATOM 636 O O . ASN A 1 86 ? -1.166 7.476 10.073 1.00 97.31 86 ASN A O 1
ATOM 640 N N . ALA A 1 87 ? -0.385 9.346 9.120 1.00 96.50 87 ALA A N 1
ATOM 641 C CA . ALA A 1 87 ? -1.197 10.248 9.940 1.00 96.50 87 ALA A CA 1
ATOM 642 C C . ALA A 1 87 ? -2.473 10.749 9.227 1.00 96.50 87 ALA A C 1
ATOM 644 O O . ALA A 1 87 ? -3.002 11.798 9.583 1.00 96.50 87 ALA A O 1
ATOM 645 N N . GLY A 1 88 ? -2.955 10.052 8.193 1.00 95.69 88 GLY A N 1
ATOM 646 C CA . GLY A 1 88 ? -4.005 10.575 7.311 1.00 95.69 88 GLY A CA 1
ATOM 647 C C . GLY A 1 88 ? -3.549 11.835 6.563 1.00 95.69 88 GLY A C 1
ATOM 648 O O . GLY A 1 88 ? -2.396 11.917 6.144 1.00 95.69 88 GLY A O 1
ATOM 649 N N . VAL A 1 89 ? -4.438 12.821 6.433 1.00 96.06 89 VAL A N 1
ATOM 650 C CA . VAL A 1 89 ? -4.150 14.150 5.853 1.00 96.06 89 VAL A CA 1
ATOM 651 C C . VAL A 1 89 ? -4.541 15.239 6.848 1.00 96.06 89 VAL A C 1
ATOM 653 O O . VAL A 1 89 ? -5.183 14.947 7.850 1.00 96.06 89 VAL A O 1
ATOM 656 N N . ASP A 1 90 ? -4.218 16.503 6.580 1.00 91.94 90 ASP A N 1
ATOM 657 C CA . ASP A 1 90 ? -4.416 17.602 7.536 1.00 91.94 90 ASP A CA 1
ATOM 658 C C . ASP A 1 90 ? -5.824 17.640 8.162 1.00 91.94 90 ASP A C 1
ATOM 660 O O . ASP A 1 90 ? -5.959 17.904 9.350 1.00 91.94 90 ASP A O 1
ATOM 664 N N . LYS A 1 91 ? -6.877 17.338 7.391 1.00 93.56 91 LYS A N 1
ATOM 665 C CA . LYS A 1 91 ? -8.280 17.410 7.843 1.00 93.56 91 LYS A CA 1
ATOM 666 C C . LYS A 1 91 ? -8.939 16.054 8.133 1.00 93.56 91 LYS A C 1
ATOM 668 O O . LYS A 1 91 ? -10.143 16.029 8.361 1.00 93.56 91 LYS A O 1
ATOM 673 N N . TRP A 1 92 ? -8.198 14.944 8.086 1.00 96.31 92 TRP A N 1
ATOM 674 C CA . TRP A 1 92 ? -8.762 13.596 8.239 1.00 96.31 92 TRP A CA 1
ATOM 675 C C . TRP A 1 92 ? -7.806 12.622 8.925 1.00 96.31 92 TRP A C 1
ATOM 677 O O . TRP A 1 92 ? -6.592 12.669 8.734 1.00 96.31 92 TRP A O 1
ATOM 687 N N . GLY A 1 93 ? -8.366 11.670 9.673 1.00 96.94 93 GLY A N 1
ATOM 688 C CA . GLY A 1 93 ? -7.578 10.696 10.426 1.00 96.94 93 GLY A CA 1
ATOM 689 C C . GLY A 1 93 ? -6.761 11.368 11.530 1.00 96.94 93 GLY A C 1
ATOM 690 O O . GLY A 1 93 ? -7.194 12.355 12.125 1.00 96.94 93 GLY A O 1
ATOM 691 N N . LEU A 1 94 ? -5.564 10.848 11.807 1.00 97.94 94 LEU A N 1
ATOM 692 C CA . LEU A 1 94 ? -4.703 11.362 12.882 1.00 97.94 94 LEU A CA 1
ATOM 693 C C . LEU A 1 94 ? -4.250 12.818 12.688 1.00 97.94 94 LEU A C 1
ATOM 695 O O . LEU A 1 94 ? -3.844 13.445 13.664 1.00 97.94 94 LEU A O 1
ATOM 699 N N . GLY A 1 95 ? -4.383 13.386 11.484 1.00 97.19 95 GLY A N 1
ATOM 700 C CA . GLY A 1 95 ? -4.187 14.813 11.233 1.00 97.19 95 GLY A CA 1
ATOM 701 C C . GLY A 1 95 ? -5.009 15.699 12.167 1.00 97.19 95 GLY A C 1
ATOM 702 O O . GLY A 1 95 ? -4.512 16.723 12.628 1.00 97.19 95 GLY A O 1
ATOM 703 N N . LEU A 1 96 ? -6.206 15.253 12.557 1.00 97.56 96 LEU A N 1
ATOM 704 C CA . LEU A 1 96 ? -7.049 15.968 13.515 1.00 97.56 96 LEU A CA 1
ATOM 705 C C . LEU A 1 96 ? -6.416 16.039 14.915 1.00 97.56 96 LEU A C 1
ATOM 707 O O . LEU A 1 96 ? -6.433 17.092 15.546 1.00 97.56 96 LEU A O 1
ATOM 711 N N . LEU A 1 97 ? -5.801 14.947 15.384 1.00 97.94 97 LEU A N 1
ATOM 712 C CA . LEU A 1 97 ? -5.118 14.908 16.685 1.00 97.94 97 LEU A CA 1
ATOM 713 C C . LEU A 1 97 ? -3.767 15.642 16.667 1.00 97.94 97 LEU A C 1
ATOM 715 O O . LEU A 1 97 ? -3.289 16.096 17.710 1.00 97.94 97 LEU A O 1
ATOM 719 N N . LEU A 1 98 ? -3.145 15.774 15.491 1.00 97.75 98 LEU A N 1
ATOM 720 C CA . LEU A 1 98 ? -1.987 16.648 15.300 1.00 97.75 98 LEU A CA 1
ATOM 721 C C . LEU A 1 98 ? -2.400 18.118 15.420 1.00 97.75 98 LEU A C 1
ATOM 723 O O . LEU A 1 98 ? -1.745 18.865 16.145 1.00 97.75 98 LEU A O 1
ATOM 727 N N . GLN A 1 99 ? -3.509 18.527 14.794 1.00 96.69 99 GLN A N 1
ATOM 728 C CA . GLN A 1 99 ? -4.027 19.899 14.892 1.00 96.69 99 GLN A CA 1
ATOM 729 C C . GLN A 1 99 ? -4.352 20.305 16.335 1.00 96.69 99 GLN A C 1
ATOM 731 O O . GLN A 1 99 ? -4.032 21.420 16.747 1.00 96.69 99 GLN A O 1
ATOM 736 N N . THR A 1 100 ? -4.926 19.396 17.126 1.00 96.81 100 THR A N 1
ATOM 737 C CA . THR A 1 100 ? -5.210 19.622 18.554 1.00 96.81 100 THR A CA 1
ATOM 738 C C . THR A 1 100 ? -3.993 19.411 19.464 1.00 96.81 100 THR A C 1
ATOM 740 O O . THR A 1 100 ? -4.106 19.570 20.678 1.00 96.81 100 THR A O 1
ATOM 743 N N . ARG A 1 101 ? -2.814 19.085 18.906 1.00 97.56 101 ARG A N 1
ATOM 744 C CA . ARG A 1 101 ? -1.549 18.842 19.633 1.00 97.56 101 ARG A CA 1
ATOM 745 C C . ARG A 1 101 ? -1.652 17.748 20.705 1.00 97.56 101 ARG A C 1
ATOM 747 O O . ARG A 1 101 ? -0.961 17.793 21.722 1.00 97.56 101 ARG A O 1
ATOM 754 N N . GLN A 1 102 ? -2.498 16.746 20.480 1.00 98.25 102 GLN A N 1
ATOM 755 C CA . GLN A 1 102 ? -2.673 15.633 21.418 1.00 98.25 102 GLN A CA 1
ATOM 756 C C . GLN A 1 102 ? -1.588 14.558 21.269 1.00 98.25 102 GLN A C 1
ATOM 758 O O . GLN A 1 102 ? -1.304 13.829 22.224 1.00 98.25 102 GLN A O 1
ATOM 763 N N . ILE A 1 103 ? -0.952 14.474 20.097 1.00 98.56 103 ILE A N 1
ATOM 764 C CA . ILE A 1 103 ? 0.111 13.505 19.807 1.00 98.56 103 ILE A CA 1
ATOM 765 C C . ILE A 1 103 ? 1.479 14.083 20.187 1.00 98.56 103 ILE A C 1
ATOM 767 O O . ILE A 1 103 ? 1.858 15.156 19.730 1.00 98.56 103 ILE A O 1
ATOM 771 N N . LYS A 1 104 ? 2.243 13.334 20.990 1.00 98.56 104 LYS A N 1
ATOM 772 C CA . LYS A 1 104 ? 3.660 13.611 21.285 1.00 98.56 104 LYS A CA 1
ATOM 773 C C . LYS A 1 104 ? 4.598 12.861 20.343 1.00 98.56 104 LYS A C 1
ATOM 775 O O . LYS A 1 104 ? 5.617 13.415 19.932 1.00 98.56 104 LYS A O 1
ATOM 780 N N . LYS A 1 105 ? 4.286 11.593 20.054 1.00 98.75 105 LYS A N 1
ATOM 781 C CA . LYS A 1 105 ? 5.138 10.708 19.254 1.00 98.75 105 LYS A CA 1
ATOM 782 C C . LYS A 1 105 ? 4.326 9.939 18.222 1.00 98.75 105 LYS A C 1
ATOM 784 O O . LYS A 1 105 ? 3.306 9.346 18.558 1.00 98.75 105 LYS A O 1
ATOM 789 N N . MET A 1 106 ? 4.828 9.891 16.996 1.00 98.75 106 MET A N 1
ATOM 790 C CA . MET A 1 106 ? 4.363 9.010 15.931 1.00 98.75 106 MET A CA 1
ATOM 791 C C . MET A 1 106 ? 5.377 7.882 15.703 1.00 98.75 106 MET A C 1
ATOM 793 O O . MET A 1 106 ? 6.586 8.113 15.685 1.00 98.75 106 MET A O 1
ATOM 797 N N . ILE A 1 107 ? 4.889 6.658 15.513 1.00 98.75 107 ILE A N 1
ATOM 798 C CA . ILE A 1 107 ? 5.662 5.532 14.969 1.00 98.75 107 ILE A CA 1
ATOM 799 C C . ILE A 1 107 ? 4.991 5.150 13.654 1.00 98.75 107 ILE A C 1
ATOM 801 O O . ILE A 1 107 ? 3.880 4.615 13.661 1.00 98.75 107 ILE A O 1
ATOM 805 N N . SER A 1 108 ? 5.638 5.482 12.536 1.00 98.38 108 SER A N 1
ATOM 806 C CA . SER A 1 108 ? 5.019 5.445 11.207 1.00 98.38 108 SER A CA 1
ATOM 807 C C . SER A 1 108 ? 6.013 5.082 10.118 1.00 98.38 108 SER A C 1
ATOM 809 O O . SER A 1 108 ? 7.214 5.295 10.262 1.00 98.38 108 SER A O 1
ATOM 811 N N . SER A 1 109 ? 5.510 4.570 8.996 1.00 97.50 109 SER A N 1
ATOM 812 C CA . SER A 1 109 ? 6.352 4.269 7.832 1.00 97.50 109 SER A CA 1
ATOM 813 C C . SER A 1 109 ? 6.455 5.439 6.864 1.00 97.50 109 SER A C 1
ATOM 815 O O . SER A 1 109 ? 7.469 5.598 6.179 1.00 97.50 109 SER A O 1
ATOM 817 N N . TYR A 1 110 ? 5.408 6.266 6.802 1.00 93.94 110 TYR A N 1
ATOM 818 C CA . TYR A 1 110 ? 5.298 7.310 5.798 1.00 93.94 110 TYR A CA 1
ATOM 819 C C . TYR A 1 110 ? 4.421 8.477 6.278 1.00 93.94 110 TYR A C 1
ATOM 821 O O . TYR A 1 110 ? 3.270 8.288 6.674 1.00 93.94 110 TYR A O 1
ATOM 829 N N . VAL A 1 111 ? 4.966 9.693 6.211 1.00 89.69 111 VAL A N 1
ATOM 830 C CA . VAL A 1 111 ? 4.311 10.965 6.566 1.00 89.69 111 VAL A CA 1
ATOM 831 C C . VAL A 1 111 ? 3.190 11.303 5.584 1.00 89.69 111 VAL A C 1
ATOM 833 O O . VAL A 1 111 ? 2.122 11.743 6.000 1.00 89.69 111 VAL A O 1
ATOM 836 N N . GLY A 1 112 ? 3.402 11.041 4.291 1.00 80.50 112 GLY A N 1
ATOM 837 C CA . GLY A 1 112 ? 2.389 11.262 3.260 1.00 80.50 112 GLY A CA 1
ATOM 838 C C . GLY A 1 112 ? 2.131 12.724 2.921 1.00 80.50 112 GLY A C 1
ATOM 839 O O . GLY A 1 112 ? 3.044 13.548 2.925 1.00 80.50 112 GLY A O 1
ATOM 840 N N . GLU A 1 113 ? 0.883 13.013 2.557 1.00 86.62 113 GLU A N 1
ATOM 841 C CA . GLU A 1 113 ? 0.400 14.338 2.154 1.00 86.62 113 GLU A CA 1
ATOM 842 C C . GLU A 1 113 ? -0.247 15.076 3.340 1.00 86.62 113 GLU A C 1
ATOM 844 O O . GLU A 1 113 ? -1.325 15.651 3.218 1.00 86.62 113 GLU A O 1
ATOM 849 N N . ASN A 1 114 ? 0.404 15.018 4.507 1.00 93.81 114 ASN A N 1
ATOM 850 C CA . ASN A 1 114 ? -0.014 15.723 5.717 1.00 93.81 114 ASN A CA 1
ATOM 851 C C . ASN A 1 114 ? 0.991 16.838 6.039 1.00 93.81 114 ASN A C 1
ATOM 853 O O . ASN A 1 114 ? 2.096 16.581 6.535 1.00 93.81 114 ASN A O 1
ATOM 857 N N . GLY A 1 115 ? 0.613 18.076 5.712 1.00 94.00 115 GLY A N 1
ATOM 858 C CA . GLY A 1 115 ? 1.467 19.250 5.874 1.00 94.00 115 GLY A CA 1
ATOM 859 C C . GLY A 1 115 ? 1.776 19.541 7.339 1.00 94.00 115 GLY A C 1
ATOM 860 O O . GLY A 1 115 ? 2.933 19.781 7.688 1.00 94.00 115 GLY A O 1
ATOM 861 N N . GLU A 1 116 ? 0.767 19.455 8.206 1.00 95.81 116 GLU A N 1
ATOM 862 C CA . GLU A 1 116 ? 0.923 19.680 9.644 1.00 95.81 116 GLU A CA 1
ATOM 863 C C . GLU A 1 116 ? 1.820 18.630 10.314 1.00 95.81 116 GLU A C 1
ATOM 865 O O . GLU A 1 116 ? 2.656 18.980 11.148 1.00 95.81 116 GLU A O 1
ATOM 870 N N . PHE A 1 117 ? 1.723 17.361 9.906 1.00 96.06 117 PHE A N 1
ATOM 871 C CA . PHE A 1 117 ? 2.608 16.301 10.397 1.00 96.06 117 PHE A CA 1
ATOM 872 C C . PHE A 1 117 ? 4.074 16.607 10.066 1.00 96.06 117 PHE A C 1
ATOM 874 O O . PHE A 1 117 ? 4.930 16.623 10.955 1.00 96.06 117 PHE A O 1
ATOM 881 N N . ALA A 1 118 ? 4.362 16.915 8.798 1.00 94.31 118 ALA A N 1
ATOM 882 C CA . ALA A 1 118 ? 5.709 17.283 8.375 1.00 94.31 118 ALA A CA 1
ATOM 883 C C . ALA A 1 118 ? 6.205 18.546 9.100 1.00 94.31 118 ALA A C 1
ATOM 885 O O . ALA A 1 118 ? 7.353 18.588 9.547 1.00 94.31 118 ALA A O 1
ATOM 886 N N . ARG A 1 119 ? 5.338 19.557 9.260 1.00 94.88 119 ARG A N 1
ATOM 887 C CA . ARG A 1 119 ? 5.659 20.817 9.944 1.00 94.88 119 ARG A CA 1
ATOM 888 C C . ARG A 1 119 ? 6.047 20.584 11.403 1.00 94.88 119 ARG A C 1
ATOM 890 O O . ARG A 1 119 ? 7.110 21.051 11.800 1.00 94.88 119 ARG A O 1
ATOM 897 N N . GLN A 1 120 ? 5.226 19.868 12.179 1.00 96.56 120 GLN A N 1
ATOM 898 C CA . GLN A 1 120 ? 5.494 19.610 13.600 1.00 96.56 120 GLN A CA 1
ATOM 899 C C . GLN A 1 120 ? 6.757 18.773 13.819 1.00 96.56 120 GLN A C 1
ATOM 901 O O . GLN A 1 120 ? 7.498 19.007 14.774 1.00 96.56 120 GLN A O 1
ATOM 906 N N . TYR A 1 121 ? 7.020 17.803 12.941 1.00 95.38 121 TYR A N 1
ATOM 907 C CA . TYR A 1 121 ? 8.241 17.008 13.019 1.00 95.38 121 TYR A CA 1
ATOM 908 C C . TYR A 1 121 ? 9.485 17.863 12.735 1.00 95.38 121 TYR A C 1
ATOM 910 O O . TYR A 1 121 ? 10.407 17.901 13.549 1.00 95.38 121 TYR A O 1
ATOM 918 N N . LEU A 1 122 ? 9.495 18.613 11.626 1.00 93.00 122 LEU A N 1
ATOM 919 C CA . LEU A 1 122 ? 10.633 19.455 11.237 1.00 93.00 122 LEU A CA 1
ATOM 920 C C . LEU A 1 122 ? 10.863 20.646 12.184 1.00 93.00 122 LEU A C 1
ATOM 922 O O . LEU A 1 122 ? 11.985 21.145 12.253 1.00 93.00 122 LEU A O 1
ATOM 926 N N . SER A 1 123 ? 9.836 21.099 12.915 1.00 94.44 123 SER A N 1
ATOM 927 C CA . SER A 1 123 ? 9.957 22.154 13.933 1.00 94.44 123 SER A CA 1
ATOM 928 C C . SER A 1 123 ? 10.366 21.648 15.322 1.00 94.44 123 SER A C 1
ATOM 930 O O . SER A 1 123 ? 10.551 22.458 16.230 1.00 94.44 123 SER A O 1
ATOM 932 N N . GLY A 1 124 ? 10.489 20.330 15.521 1.00 95.38 124 GLY A N 1
ATOM 933 C CA . GLY A 1 124 ? 10.817 19.746 16.827 1.00 95.38 124 GLY A CA 1
ATOM 934 C C . GLY A 1 124 ? 9.653 19.722 17.828 1.00 95.38 124 GLY A C 1
ATOM 935 O O . GLY A 1 124 ? 9.858 19.512 19.028 1.00 95.38 124 GLY A O 1
ATOM 936 N N . GLU A 1 125 ? 8.422 19.961 17.367 1.00 96.69 125 GLU A N 1
ATOM 937 C CA . GLU A 1 125 ? 7.200 19.856 18.175 1.00 96.69 125 GLU A CA 1
ATOM 938 C C . GLU A 1 125 ? 6.766 18.399 18.393 1.00 96.69 125 GLU A C 1
ATOM 940 O O . GLU A 1 125 ? 6.177 18.106 19.432 1.00 96.69 125 GLU A O 1
ATOM 945 N N . LEU A 1 126 ? 7.096 17.504 17.455 1.00 97.81 126 LEU A N 1
ATOM 946 C CA . LEU A 1 126 ? 6.659 16.108 17.416 1.00 97.81 126 LEU A CA 1
ATOM 947 C C . LEU A 1 126 ? 7.851 15.146 17.291 1.00 97.81 126 LEU A C 1
ATOM 949 O O . LEU A 1 126 ? 8.774 15.381 16.511 1.00 97.81 126 LEU A O 1
ATOM 953 N N . GLU A 1 127 ? 7.805 14.033 18.023 1.00 98.50 127 GLU A N 1
ATOM 954 C CA . GLU A 1 127 ? 8.719 12.902 17.830 1.00 98.50 127 GLU A CA 1
ATOM 955 C C . GLU A 1 127 ? 8.195 11.978 16.714 1.00 98.50 127 GLU A C 1
ATOM 957 O O . GLU A 1 127 ? 7.016 11.625 16.701 1.00 98.50 127 GLU A O 1
ATOM 962 N N . LEU A 1 128 ? 9.058 11.530 15.802 1.00 97.81 128 LEU A N 1
ATOM 963 C CA . LEU A 1 128 ? 8.716 10.585 14.736 1.00 97.81 128 LEU A CA 1
ATOM 964 C C . LEU A 1 128 ? 9.762 9.477 14.624 1.00 97.81 128 LEU A C 1
ATOM 966 O O . LEU A 1 128 ? 10.899 9.707 14.231 1.00 97.81 128 LEU A O 1
ATOM 970 N N . GLU A 1 129 ? 9.355 8.247 14.915 1.00 98.06 129 GLU A N 1
ATOM 971 C CA . GLU A 1 129 ? 10.154 7.053 14.653 1.00 98.06 129 GLU A CA 1
ATOM 972 C C . GLU A 1 129 ? 9.747 6.444 13.308 1.00 98.06 129 GLU A C 1
ATOM 974 O O . GLU A 1 129 ? 8.706 5.787 13.198 1.00 98.06 129 GLU A O 1
ATOM 979 N N . PHE A 1 130 ? 10.575 6.655 12.281 1.00 97.12 130 PHE A N 1
ATOM 980 C CA . PHE A 1 130 ? 10.400 5.977 11.000 1.00 97.12 130 PHE A CA 1
ATOM 981 C C . PHE A 1 130 ? 10.623 4.473 11.157 1.00 97.12 130 PHE A C 1
ATOM 983 O O . PHE A 1 130 ? 11.686 4.033 11.589 1.00 97.12 130 PHE A O 1
ATOM 990 N N . THR A 1 131 ? 9.622 3.683 10.779 1.00 98.38 131 THR A N 1
ATOM 991 C CA . THR A 1 131 ? 9.675 2.217 10.799 1.00 98.38 131 THR A CA 1
ATOM 992 C C . THR A 1 131 ? 9.263 1.688 9.426 1.00 98.38 131 THR A C 1
ATOM 994 O O . THR A 1 131 ? 8.182 2.066 8.976 1.00 98.38 131 THR A O 1
ATOM 997 N N . PRO A 1 132 ? 10.056 0.820 8.761 1.00 98.56 132 PRO A N 1
ATOM 998 C CA . PRO A 1 132 ? 9.653 0.220 7.486 1.00 98.56 132 PRO A CA 1
ATOM 999 C C . PRO A 1 132 ? 8.254 -0.391 7.585 1.00 98.56 132 PRO A C 1
ATOM 1001 O O . PRO A 1 132 ? 7.909 -0.948 8.628 1.00 98.56 132 PRO A O 1
ATOM 1004 N N . GLN A 1 133 ? 7.422 -0.253 6.552 1.00 98.69 133 GLN A N 1
ATOM 1005 C CA . GLN A 1 133 ? 5.999 -0.585 6.658 1.00 98.69 133 GLN A CA 1
ATOM 1006 C C . GLN A 1 133 ? 5.756 -2.054 7.009 1.00 98.69 133 GLN A C 1
ATOM 1008 O O . GLN A 1 133 ? 4.923 -2.342 7.873 1.00 98.69 133 GLN A O 1
ATOM 1013 N N . GLY A 1 134 ? 6.498 -2.976 6.398 1.00 98.56 134 GLY A N 1
ATOM 1014 C CA . GLY A 1 134 ? 6.358 -4.384 6.725 1.00 98.56 134 GLY A CA 1
ATOM 1015 C C . GLY A 1 134 ? 6.914 -4.712 8.097 1.00 98.56 134 GLY A C 1
ATOM 1016 O O . GLY A 1 134 ? 6.291 -5.484 8.826 1.00 98.56 134 GLY A O 1
ATOM 1017 N N . THR A 1 135 ? 8.035 -4.107 8.490 1.00 98.81 135 THR A N 1
ATOM 1018 C CA . THR A 1 135 ? 8.547 -4.206 9.863 1.00 98.81 135 THR A CA 1
ATOM 1019 C C . THR A 1 135 ? 7.525 -3.692 10.878 1.00 98.81 135 THR A C 1
ATOM 1021 O O . THR A 1 135 ? 7.322 -4.324 11.907 1.00 98.81 135 THR A O 1
ATOM 1024 N N . LEU A 1 136 ? 6.836 -2.582 10.601 1.00 98.94 136 LEU A N 1
ATOM 1025 C CA . LEU A 1 136 ? 5.787 -2.044 11.467 1.00 98.94 136 LEU A CA 1
ATOM 1026 C C . LEU A 1 136 ? 4.641 -3.050 11.629 1.00 98.94 136 LEU A C 1
ATOM 1028 O O . LEU A 1 136 ? 4.229 -3.322 12.756 1.00 98.94 136 LEU A O 1
ATOM 1032 N N . ALA A 1 137 ? 4.156 -3.623 10.523 1.00 98.88 137 ALA A N 1
ATOM 1033 C CA . ALA A 1 137 ? 3.097 -4.630 10.549 1.00 98.88 137 ALA A CA 1
ATOM 1034 C C . ALA A 1 137 ? 3.519 -5.879 11.340 1.00 98.88 137 ALA A C 1
ATOM 1036 O O . ALA A 1 137 ? 2.763 -6.367 12.180 1.00 98.88 137 ALA A O 1
ATOM 1037 N N . GLU A 1 138 ? 4.752 -6.345 11.137 1.00 98.88 138 GLU A N 1
ATOM 1038 C CA . GLU A 1 138 ? 5.270 -7.544 11.792 1.00 98.88 138 GLU A CA 1
ATOM 1039 C C . GLU A 1 138 ? 5.562 -7.323 13.280 1.00 98.88 138 GLU A C 1
ATOM 1041 O O . GLU A 1 138 ? 5.233 -8.178 14.093 1.00 98.88 138 GLU A O 1
ATOM 1046 N N . ARG A 1 139 ? 6.081 -6.153 13.682 1.00 98.94 139 ARG A N 1
ATOM 1047 C CA . ARG A 1 139 ? 6.253 -5.785 15.102 1.00 98.94 139 ARG A CA 1
ATOM 1048 C C . ARG A 1 139 ? 4.922 -5.792 15.850 1.00 98.94 139 ARG A C 1
ATOM 1050 O O . ARG A 1 139 ? 4.872 -6.214 17.004 1.00 98.94 139 ARG A O 1
ATOM 1057 N N . ILE A 1 140 ? 3.847 -5.349 15.202 1.00 98.94 140 ILE A N 1
ATOM 1058 C CA . ILE A 1 140 ? 2.491 -5.385 15.764 1.00 98.94 140 ILE A CA 1
ATOM 1059 C C . ILE A 1 140 ? 1.986 -6.834 15.835 1.00 98.94 140 ILE A C 1
ATOM 1061 O O . ILE A 1 140 ? 1.536 -7.277 16.891 1.00 98.94 140 ILE A O 1
ATOM 1065 N N . ARG A 1 141 ? 2.106 -7.607 14.746 1.00 98.88 141 ARG A N 1
ATOM 1066 C CA . ARG A 1 141 ? 1.720 -9.028 14.722 1.00 98.88 141 ARG A CA 1
ATOM 1067 C C . ARG A 1 141 ? 2.453 -9.832 15.802 1.00 98.88 141 ARG A C 1
ATOM 1069 O O . ARG A 1 141 ? 1.813 -10.589 16.528 1.00 98.88 141 ARG A O 1
ATOM 1076 N N . ALA A 1 142 ? 3.766 -9.648 15.930 1.00 98.88 142 ALA A N 1
ATOM 1077 C CA . ALA A 1 142 ? 4.616 -10.326 16.903 1.00 98.88 142 ALA A CA 1
ATOM 1078 C C . ALA A 1 142 ? 4.122 -10.096 18.339 1.00 98.88 142 ALA A C 1
ATOM 1080 O O . ALA A 1 142 ? 3.947 -11.056 19.088 1.00 98.88 142 ALA A O 1
ATOM 1081 N N . ALA A 1 143 ? 3.778 -8.850 18.683 1.00 98.69 143 ALA A N 1
ATOM 1082 C CA . ALA A 1 143 ? 3.194 -8.501 19.977 1.00 98.69 143 ALA A CA 1
ATOM 1083 C C . ALA A 1 143 ? 1.891 -9.269 20.251 1.00 98.69 143 ALA A C 1
ATOM 1085 O O . ALA A 1 143 ? 1.757 -9.891 21.304 1.00 98.69 143 ALA A O 1
ATOM 1086 N N . GLY A 1 144 ? 0.958 -9.282 19.294 1.00 98.19 144 GLY A N 1
ATOM 1087 C CA . GLY A 1 144 ? -0.304 -10.019 19.432 1.00 98.19 144 GLY A CA 1
ATOM 1088 C C . GLY A 1 144 ? -0.160 -11.545 19.439 1.00 98.19 144 GLY A C 1
ATOM 1089 O O . GLY A 1 144 ? -1.079 -12.248 19.855 1.00 98.19 144 GLY A O 1
ATOM 1090 N N . ALA A 1 145 ? 0.991 -12.061 19.002 1.00 98.62 145 ALA A N 1
ATOM 1091 C CA . ALA A 1 145 ? 1.318 -13.484 18.969 1.00 98.62 145 ALA A CA 1
ATOM 1092 C C . ALA A 1 145 ? 2.217 -13.942 20.136 1.00 98.62 145 ALA A C 1
ATOM 1094 O O . ALA A 1 145 ? 2.595 -15.111 20.183 1.00 98.62 145 ALA A O 1
ATOM 1095 N N . GLY A 1 146 ? 2.582 -13.052 21.067 1.00 98.31 146 GLY A N 1
ATOM 1096 C CA . GLY A 1 146 ? 3.480 -13.386 22.180 1.00 98.31 146 GLY A CA 1
ATOM 1097 C C . GLY A 1 146 ? 4.946 -13.580 21.771 1.00 98.31 146 GLY A C 1
ATOM 1098 O O . GLY A 1 146 ? 5.695 -14.261 22.468 1.00 98.31 146 GLY A O 1
ATOM 1099 N N . VAL A 1 147 ? 5.366 -12.991 20.649 1.00 98.81 147 VAL A N 1
ATOM 1100 C CA . VAL A 1 147 ? 6.749 -13.007 20.159 1.00 98.81 147 VAL A CA 1
ATOM 1101 C C . VAL A 1 147 ? 7.393 -11.656 20.489 1.00 98.81 147 VAL A C 1
ATOM 1103 O O . VAL A 1 147 ? 6.979 -10.647 19.924 1.00 98.81 147 VAL A O 1
ATOM 1106 N N . PRO A 1 148 ? 8.388 -11.588 21.393 1.00 98.38 148 PRO A N 1
ATOM 1107 C CA . PRO A 1 148 ? 8.928 -10.308 21.861 1.00 98.38 148 PRO A CA 1
ATOM 1108 C C . PRO A 1 148 ? 9.832 -9.614 20.834 1.00 98.38 148 PRO A C 1
ATOM 1110 O O . PRO A 1 148 ? 9.925 -8.388 20.831 1.00 98.38 148 PRO A O 1
ATOM 1113 N N . ALA A 1 149 ? 10.491 -10.378 19.962 1.00 98.75 149 ALA A N 1
ATOM 1114 C CA . ALA A 1 149 ? 11.333 -9.862 18.892 1.00 98.75 149 ALA A CA 1
ATOM 1115 C C . ALA A 1 149 ? 11.471 -10.889 17.758 1.00 98.75 149 ALA A C 1
ATOM 1117 O O . ALA A 1 149 ? 11.291 -12.090 17.973 1.00 98.75 149 ALA A O 1
ATOM 1118 N N . PHE A 1 150 ? 11.808 -10.419 16.559 1.00 98.81 150 PHE A N 1
ATOM 1119 C CA . PHE A 1 150 ? 12.063 -11.245 15.376 1.00 98.81 150 PHE A CA 1
ATOM 1120 C C . PHE A 1 150 ? 13.158 -10.615 14.503 1.00 98.81 150 PHE A C 1
ATOM 1122 O O . PHE A 1 150 ? 13.480 -9.440 14.654 1.00 98.81 150 PHE A O 1
ATOM 1129 N N . TYR A 1 151 ? 13.727 -11.394 13.581 1.00 98.69 151 TYR A N 1
ATOM 1130 C CA . TYR A 1 151 ? 14.716 -10.907 12.616 1.00 98.69 151 TYR A CA 1
ATOM 1131 C C . TYR A 1 151 ? 14.075 -10.651 11.245 1.00 98.69 151 TYR A C 1
ATOM 1133 O O . TYR A 1 151 ? 13.261 -11.446 10.779 1.00 98.69 151 TYR A O 1
ATOM 1141 N N . THR A 1 152 ? 14.479 -9.569 10.578 1.00 98.62 152 THR A N 1
ATOM 1142 C CA . THR A 1 152 ? 14.046 -9.206 9.216 1.00 98.62 152 THR A CA 1
ATOM 1143 C C . THR A 1 152 ? 15.225 -8.674 8.391 1.00 98.62 152 THR A C 1
ATOM 1145 O O . THR A 1 152 ? 16.076 -7.988 8.953 1.00 98.62 152 THR A O 1
ATOM 1148 N N . PRO A 1 153 ? 15.338 -8.967 7.079 1.00 97.81 153 PRO A N 1
ATOM 1149 C CA . PRO A 1 153 ? 16.406 -8.392 6.252 1.00 97.81 153 PRO A CA 1
ATOM 1150 C C . PRO A 1 153 ? 16.161 -6.898 5.977 1.00 97.81 153 PRO A C 1
ATOM 1152 O O . PRO A 1 153 ? 17.063 -6.151 5.596 1.00 97.81 153 PRO A O 1
ATOM 1155 N N . THR A 1 154 ? 14.927 -6.443 6.194 1.00 98.31 154 THR A N 1
ATOM 1156 C CA . THR A 1 154 ? 14.492 -5.071 5.975 1.00 98.31 154 THR A CA 1
ATOM 1157 C C . THR A 1 154 ? 15.254 -4.082 6.847 1.00 98.31 154 THR A C 1
ATOM 1159 O O . THR A 1 154 ? 15.276 -4.186 8.070 1.00 98.31 154 THR A O 1
ATOM 1162 N N . GLY A 1 155 ? 15.845 -3.077 6.199 1.00 97.25 155 GLY A N 1
ATOM 1163 C CA . GLY A 1 155 ? 16.587 -2.005 6.861 1.00 97.25 155 GLY A CA 1
ATOM 1164 C C . GLY A 1 155 ? 18.063 -2.315 7.130 1.00 97.25 155 GLY A C 1
ATOM 1165 O O . GLY A 1 155 ? 18.770 -1.416 7.589 1.00 97.25 155 GLY A O 1
ATOM 1166 N N . TYR A 1 156 ? 18.560 -3.519 6.820 1.00 98.12 156 TYR A N 1
ATOM 1167 C CA . TYR A 1 156 ? 19.990 -3.826 6.922 1.00 98.12 156 TYR A CA 1
ATOM 1168 C C . TYR A 1 156 ? 20.833 -2.912 6.013 1.00 98.12 156 TYR A C 1
ATOM 1170 O O . TYR A 1 156 ? 20.477 -2.677 4.857 1.00 98.12 156 TYR A O 1
ATOM 1178 N N . GLY A 1 157 ? 21.954 -2.392 6.526 1.00 96.44 157 GLY A N 1
ATOM 1179 C CA . GLY A 1 157 ? 22.826 -1.463 5.797 1.00 96.44 157 GLY A CA 1
ATOM 1180 C C . GLY A 1 157 ? 22.201 -0.086 5.552 1.00 96.44 157 GLY A C 1
ATOM 1181 O O . GLY A 1 157 ? 22.589 0.608 4.617 1.00 96.44 157 GLY A O 1
ATOM 1182 N N . THR A 1 158 ? 21.195 0.288 6.347 1.00 97.81 158 THR A N 1
ATOM 1183 C CA . THR A 1 158 ? 20.541 1.603 6.305 1.00 97.81 158 THR A CA 1
ATOM 1184 C C . THR A 1 158 ? 20.559 2.249 7.689 1.00 97.81 158 THR A C 1
ATOM 1186 O O . THR A 1 158 ? 20.816 1.584 8.694 1.00 97.81 158 THR A O 1
ATOM 1189 N N . GLN A 1 159 ? 20.152 3.518 7.775 1.00 95.81 159 GLN A N 1
ATOM 1190 C CA . GLN A 1 159 ? 20.000 4.229 9.052 1.00 95.81 159 GLN A CA 1
ATOM 1191 C C . GLN A 1 159 ? 18.997 3.575 10.020 1.00 95.81 159 GLN A C 1
ATOM 1193 O O . GLN A 1 159 ? 19.028 3.867 11.213 1.00 95.81 159 GLN A O 1
ATOM 1198 N N . ILE A 1 160 ? 18.112 2.689 9.541 1.00 96.44 160 ILE A N 1
ATOM 1199 C CA . ILE A 1 160 ? 17.215 1.918 10.416 1.00 96.44 160 ILE A CA 1
ATOM 1200 C C . ILE A 1 160 ? 17.993 0.900 11.250 1.00 96.44 160 ILE A C 1
ATOM 1202 O O . ILE A 1 160 ? 17.651 0.677 12.409 1.00 96.44 160 ILE A O 1
ATOM 1206 N N . GLN A 1 161 ? 19.044 0.314 10.679 1.00 98.06 161 GLN A N 1
ATOM 1207 C CA . GLN A 1 161 ? 19.925 -0.630 11.359 1.00 98.06 161 GLN A CA 1
ATOM 1208 C C . GLN A 1 161 ? 21.089 0.074 12.061 1.00 98.06 161 GLN A C 1
ATOM 1210 O O . GLN A 1 161 ? 21.400 -0.248 13.204 1.00 98.06 161 GLN A O 1
ATOM 1215 N N . GLU A 1 162 ? 21.730 1.030 11.395 1.00 97.69 162 GLU A N 1
ATOM 1216 C CA . GLU A 1 162 ? 22.917 1.729 11.907 1.00 97.69 162 GLU A CA 1
ATOM 1217 C C . GLU A 1 162 ? 22.582 2.732 13.024 1.00 97.69 162 GLU A C 1
ATOM 1219 O O . GLU A 1 162 ? 23.455 3.114 13.803 1.00 97.69 162 GLU A O 1
ATOM 1224 N N . GLY A 1 163 ? 21.314 3.136 13.138 1.00 96.25 163 GLY A N 1
ATOM 1225 C CA . GLY A 1 163 ? 20.887 4.216 14.016 1.00 96.25 163 GLY A CA 1
ATOM 1226 C C . GLY A 1 163 ? 21.216 5.592 13.435 1.00 96.25 163 GLY A C 1
ATOM 1227 O O . GLY A 1 163 ? 21.601 5.745 12.276 1.00 96.25 163 GLY A O 1
ATOM 1228 N N . GLY A 1 164 ? 21.016 6.639 14.234 1.00 94.06 164 GLY A N 1
ATOM 1229 C CA . GLY A 1 164 ? 21.288 8.017 13.815 1.00 94.06 164 GLY A CA 1
ATOM 1230 C C . GLY A 1 164 ? 20.150 8.694 13.042 1.00 94.06 164 GLY A C 1
ATOM 1231 O O . GLY A 1 164 ? 20.168 9.916 12.903 1.00 94.06 164 GLY A O 1
ATOM 1232 N N . ALA A 1 165 ? 19.122 7.956 12.597 1.00 92.94 165 ALA A N 1
ATOM 1233 C CA . ALA A 1 165 ? 17.940 8.561 11.976 1.00 92.94 165 ALA A CA 1
ATOM 1234 C C . ALA A 1 165 ? 17.257 9.553 12.950 1.00 92.94 165 ALA A C 1
ATOM 1236 O O . ALA A 1 165 ? 17.067 9.193 14.118 1.00 92.94 165 ALA A O 1
ATOM 1237 N N . PRO A 1 166 ? 16.870 10.770 12.519 1.00 94.00 166 PRO A N 1
ATOM 1238 C CA . PRO A 1 166 ? 16.296 11.777 13.411 1.00 94.00 166 PRO A CA 1
ATOM 1239 C C . PRO A 1 166 ? 14.921 11.351 13.938 1.00 94.00 166 PRO A C 1
ATOM 1241 O O . PRO A 1 166 ? 13.971 11.238 13.168 1.00 94.00 166 PRO A O 1
ATOM 1244 N N . ILE A 1 167 ? 14.791 11.163 15.251 1.00 97.25 167 ILE A N 1
ATOM 1245 C CA . ILE A 1 167 ? 13.491 10.967 15.912 1.00 97.25 167 ILE A CA 1
ATOM 1246 C C . ILE A 1 167 ? 12.873 12.312 16.283 1.00 97.25 167 ILE A C 1
ATOM 1248 O O . ILE A 1 167 ? 11.664 12.492 16.177 1.00 97.25 167 ILE A O 1
ATOM 1252 N N . LYS A 1 168 ? 13.691 13.273 16.712 1.00 97.31 168 LYS A N 1
ATOM 1253 C CA . LYS A 1 168 ? 13.233 14.613 17.080 1.00 97.31 168 LYS A CA 1
ATOM 1254 C C . LYS A 1 168 ? 14.284 15.647 16.713 1.00 97.31 168 LYS A C 1
ATOM 1256 O O . LYS A 1 168 ? 15.465 15.454 17.005 1.00 97.31 168 LYS A O 1
ATOM 1261 N N . TYR A 1 169 ? 13.846 16.743 16.108 1.00 95.62 169 TYR A N 1
ATOM 1262 C CA . TYR A 1 169 ? 14.682 17.913 15.863 1.00 95.62 169 TYR A CA 1
ATOM 1263 C C . TYR A 1 169 ? 14.605 18.913 17.021 1.00 95.62 169 TYR A C 1
ATOM 1265 O O . TYR A 1 169 ? 13.626 18.943 17.764 1.00 95.62 169 TYR A O 1
ATOM 1273 N N . SER A 1 170 ? 15.635 19.745 17.158 1.00 95.75 170 SER A N 1
ATOM 1274 C CA . SER A 1 170 ? 15.642 20.876 18.084 1.00 95.75 170 SER A CA 1
ATOM 1275 C C . SER A 1 170 ? 14.619 21.930 17.662 1.00 95.75 170 SER A C 1
ATOM 1277 O O . SER A 1 170 ? 14.485 22.249 16.480 1.00 95.75 170 SER A O 1
ATOM 1279 N N . LYS A 1 171 ? 13.947 22.530 18.650 1.00 94.88 171 LYS A N 1
ATOM 1280 C CA . LYS A 1 171 ? 13.037 23.668 18.442 1.00 94.88 171 LYS A CA 1
ATOM 1281 C C . LYS A 1 171 ? 13.760 24.984 18.148 1.00 94.88 171 LYS A C 1
ATOM 1283 O O . LYS A 1 171 ? 13.150 25.906 17.617 1.00 94.88 171 LYS A O 1
ATOM 1288 N N . THR A 1 172 ? 15.028 25.103 18.544 1.00 93.62 172 THR A N 1
ATOM 1289 C CA . THR A 1 172 ? 15.793 26.361 18.480 1.00 93.62 172 THR A CA 1
ATOM 1290 C C . THR A 1 172 ? 16.828 26.366 17.362 1.00 93.62 172 THR A C 1
ATOM 1292 O O . THR A 1 172 ? 17.090 27.408 16.768 1.00 93.62 172 THR A O 1
ATOM 1295 N N . GLU A 1 173 ? 17.407 25.208 17.051 1.00 91.94 173 GLU A N 1
ATOM 1296 C CA . GLU A 1 173 ? 18.479 25.067 16.067 1.00 91.94 173 GLU A CA 1
ATOM 1297 C C . GLU A 1 173 ? 17.986 24.258 14.867 1.00 91.94 173 GLU A C 1
ATOM 1299 O O . GLU A 1 173 ? 17.702 23.062 14.964 1.00 91.94 173 GLU A O 1
ATOM 1304 N N . LYS A 1 174 ? 17.900 24.918 13.708 1.00 87.56 174 LYS A N 1
ATOM 1305 C CA . LYS A 1 174 ? 17.386 24.320 12.473 1.00 87.56 174 LYS A CA 1
ATOM 1306 C C . LYS A 1 174 ? 18.186 23.065 12.099 1.00 87.56 174 LYS A C 1
ATOM 1308 O O . LYS A 1 174 ? 19.407 23.116 12.001 1.00 87.56 174 LYS A O 1
ATOM 1313 N N . MET A 1 175 ? 17.484 21.960 11.838 1.00 83.88 175 MET A N 1
ATOM 1314 C CA . MET A 1 175 ? 18.041 20.648 11.458 1.00 83.88 175 MET A CA 1
ATOM 1315 C C . MET A 1 175 ? 18.945 19.962 12.495 1.00 83.88 175 MET A C 1
ATOM 1317 O O . MET A 1 175 ? 19.472 18.887 12.207 1.00 83.88 175 MET A O 1
ATOM 1321 N N . LYS A 1 176 ? 19.102 20.507 13.707 1.00 94.25 176 LYS A N 1
ATOM 1322 C CA . LYS A 1 176 ? 19.839 19.816 14.768 1.00 94.25 176 LYS A CA 1
ATOM 1323 C C . LYS A 1 176 ? 19.006 18.664 15.312 1.00 94.25 176 LYS A C 1
ATOM 1325 O O . LYS A 1 176 ? 17.864 18.865 15.718 1.00 94.25 176 LYS A O 1
ATOM 1330 N N . ILE A 1 177 ? 19.578 17.466 15.329 1.00 95.19 177 ILE A N 1
ATOM 1331 C CA . ILE A 1 177 ? 18.933 16.272 15.880 1.00 95.19 177 ILE A CA 1
ATOM 1332 C C . ILE A 1 177 ? 19.038 16.333 17.410 1.00 95.19 177 ILE A C 1
ATOM 1334 O O . ILE A 1 177 ? 20.139 16.366 17.952 1.00 95.19 177 ILE A O 1
ATOM 1338 N N . GLU A 1 178 ? 17.898 16.366 18.099 1.00 97.00 178 GLU A N 1
ATOM 1339 C CA . GLU A 1 178 ? 17.807 16.309 19.567 1.00 97.00 178 GLU A CA 1
ATOM 1340 C C . GLU A 1 178 ? 17.738 14.855 20.047 1.00 97.00 178 GLU A C 1
ATOM 1342 O O . GLU A 1 178 ? 18.370 14.483 21.031 1.00 97.00 178 GLU A O 1
ATOM 1347 N N . ILE A 1 179 ? 16.991 14.020 19.320 1.00 97.81 179 ILE A N 1
ATOM 1348 C CA . ILE A 1 179 ? 16.855 12.590 19.599 1.00 97.81 179 ILE A CA 1
ATOM 1349 C C . ILE A 1 179 ? 17.126 11.833 18.306 1.00 97.81 179 ILE A C 1
ATOM 1351 O O . ILE A 1 179 ? 16.435 12.041 17.308 1.00 97.81 179 ILE A O 1
ATOM 1355 N N . ALA A 1 180 ? 18.114 10.945 18.334 1.00 97.00 180 ALA A N 1
ATOM 1356 C CA . ALA A 1 180 ? 18.437 10.043 17.237 1.00 97.00 180 ALA A CA 1
ATOM 1357 C C . ALA A 1 180 ? 17.968 8.615 17.549 1.00 97.00 180 ALA A C 1
ATOM 1359 O O . ALA A 1 180 ? 17.904 8.204 18.710 1.00 97.00 180 ALA A O 1
ATOM 1360 N N . SER A 1 181 ? 17.650 7.852 16.507 1.00 97.38 181 SER A N 1
ATOM 1361 C CA . SER A 1 181 ? 17.384 6.418 16.622 1.00 97.38 181 SER A CA 1
ATOM 1362 C C . SER A 1 181 ? 18.633 5.656 17.057 1.00 97.38 181 SER A C 1
ATOM 1364 O O . SER A 1 181 ? 19.766 6.050 16.770 1.00 97.38 181 SER A O 1
ATOM 1366 N N . LYS A 1 182 ? 18.414 4.558 17.778 1.00 97.81 182 LYS A N 1
ATOM 1367 C CA . LYS A 1 182 ? 19.483 3.673 18.240 1.00 97.81 182 LYS A CA 1
ATOM 1368 C C . LYS A 1 182 ? 19.849 2.667 17.143 1.00 97.81 182 LYS A C 1
ATOM 1370 O O . LYS A 1 182 ? 18.956 2.286 16.384 1.00 97.81 182 LYS A O 1
ATOM 1375 N N . PRO A 1 183 ? 21.113 2.213 17.083 1.00 98.19 183 PRO A N 1
ATOM 1376 C CA . PRO A 1 183 ? 21.472 1.065 16.265 1.00 98.19 183 PRO A CA 1
ATOM 1377 C C . PRO A 1 183 ? 20.706 -0.176 16.725 1.00 98.19 183 PRO A C 1
ATOM 1379 O O . PRO A 1 183 ? 20.366 -0.309 17.905 1.00 98.19 183 PRO A O 1
ATOM 1382 N N . LYS A 1 184 ? 20.463 -1.089 15.791 1.00 98.38 184 LYS A N 1
ATOM 1383 C CA . LYS A 1 184 ? 19.780 -2.360 16.036 1.00 98.38 184 LYS A CA 1
ATOM 1384 C C . LYS A 1 184 ? 20.756 -3.519 15.907 1.00 98.38 184 LYS A C 1
ATOM 1386 O O . LYS A 1 184 ? 21.711 -3.462 15.130 1.00 98.38 184 LYS A O 1
ATOM 1391 N N . GLU A 1 185 ? 20.510 -4.574 16.675 1.00 98.50 185 GLU A N 1
ATOM 1392 C CA . GLU A 1 185 ? 21.290 -5.805 16.583 1.00 98.50 185 GLU A CA 1
ATOM 1393 C C . GLU A 1 185 ? 21.153 -6.405 15.180 1.00 98.50 185 GLU A C 1
ATOM 1395 O O . GLU A 1 185 ? 20.080 -6.364 14.572 1.00 98.50 185 GLU A O 1
ATOM 1400 N N . THR A 1 186 ? 22.241 -6.981 14.672 1.00 98.50 186 THR A N 1
ATOM 1401 C CA . THR A 1 186 ? 22.216 -7.734 13.421 1.00 98.50 186 THR A CA 1
ATOM 1402 C C . THR A 1 186 ? 22.723 -9.144 13.629 1.00 98.50 186 THR A C 1
ATOM 1404 O O . THR A 1 186 ? 23.580 -9.399 14.476 1.00 98.50 186 THR A O 1
ATOM 1407 N N . ARG A 1 187 ? 22.196 -10.070 12.832 1.00 98.56 187 ARG A N 1
ATOM 1408 C CA . ARG A 1 187 ? 22.643 -11.457 12.822 1.00 98.56 187 ARG A CA 1
ATOM 1409 C C . ARG A 1 187 ? 22.539 -12.030 11.423 1.00 98.56 187 ARG A C 1
ATOM 1411 O O . ARG A 1 187 ? 21.590 -11.745 10.693 1.00 98.56 187 ARG A O 1
ATOM 1418 N N . GLN A 1 188 ? 23.518 -12.848 11.059 1.00 98.00 188 GLN A N 1
ATOM 1419 C CA . GLN A 1 188 ? 23.513 -13.542 9.783 1.00 98.00 188 GLN A CA 1
ATOM 1420 C C . GLN A 1 188 ? 22.837 -14.909 9.918 1.00 98.00 188 GLN A C 1
ATOM 1422 O O . GLN A 1 188 ? 23.151 -15.680 10.826 1.00 98.00 188 GLN A O 1
ATOM 1427 N N . PHE A 1 189 ? 21.943 -15.219 8.984 1.00 97.44 189 PHE A N 1
ATOM 1428 C CA . PHE A 1 189 ? 21.329 -16.533 8.823 1.00 97.44 189 PHE A CA 1
ATOM 1429 C C . PHE A 1 189 ? 21.407 -16.926 7.349 1.00 97.44 189 PHE A C 1
ATOM 1431 O O . PHE A 1 189 ? 21.011 -16.154 6.480 1.00 97.44 189 PHE A O 1
ATOM 1438 N N . ASN A 1 190 ? 21.928 -18.120 7.055 1.00 95.44 190 ASN A N 1
ATOM 1439 C CA . ASN A 1 190 ? 22.041 -18.648 5.687 1.00 95.44 190 ASN A CA 1
ATOM 1440 C C . ASN A 1 190 ? 22.741 -17.681 4.706 1.00 95.44 190 ASN A C 1
ATOM 1442 O O . ASN A 1 190 ? 22.328 -17.536 3.561 1.00 95.44 190 ASN A O 1
ATOM 1446 N N . GLY A 1 191 ? 23.774 -16.973 5.173 1.00 92.81 191 GLY A N 1
ATOM 1447 C CA . GLY A 1 191 ? 24.522 -16.002 4.365 1.00 92.81 191 GLY A CA 1
ATOM 1448 C C . GLY A 1 191 ? 23.852 -14.631 4.194 1.00 92.81 191 GLY A C 1
ATOM 1449 O O . GLY A 1 191 ? 24.495 -13.712 3.694 1.00 92.81 191 GLY A O 1
ATOM 1450 N N . VAL A 1 192 ? 22.615 -14.446 4.663 1.00 94.69 192 VAL A N 1
ATOM 1451 C CA . VAL A 1 192 ? 21.880 -13.173 4.601 1.00 94.69 192 VAL A CA 1
ATOM 1452 C C . VAL A 1 192 ? 21.931 -12.475 5.957 1.00 94.69 192 VAL A C 1
ATOM 1454 O O . VAL A 1 192 ? 21.800 -13.120 6.997 1.00 94.69 192 VAL A O 1
ATOM 1457 N N . ASN A 1 193 ? 22.131 -11.158 5.956 1.00 96.94 193 ASN A N 1
ATOM 1458 C CA . ASN A 1 193 ? 22.122 -10.354 7.174 1.00 96.94 193 ASN A CA 1
ATOM 1459 C C . ASN A 1 193 ? 20.710 -9.872 7.509 1.00 96.94 193 ASN A C 1
ATOM 1461 O O . ASN A 1 193 ? 19.990 -9.388 6.639 1.00 96.94 193 ASN A O 1
ATOM 1465 N N . TYR A 1 194 ? 20.352 -9.967 8.784 1.00 98.38 194 TYR A N 1
ATOM 1466 C CA . TYR A 1 194 ? 19.062 -9.547 9.310 1.00 98.38 194 TYR A CA 1
ATOM 1467 C C . TYR A 1 194 ? 19.245 -8.565 10.462 1.00 98.38 194 TYR A C 1
ATOM 1469 O O . TYR A 1 194 ? 20.269 -8.578 11.145 1.00 98.38 194 TYR A O 1
ATOM 1477 N N . VAL A 1 195 ? 18.221 -7.753 10.693 1.00 98.50 195 VAL A N 1
ATOM 1478 C CA . VAL A 1 195 ? 18.081 -6.791 11.785 1.00 98.50 195 VAL A CA 1
ATOM 1479 C C . VAL A 1 195 ? 17.078 -7.339 12.797 1.00 98.50 195 VAL A C 1
ATOM 1481 O O . VAL A 1 195 ? 16.020 -7.830 12.400 1.00 98.50 195 VAL A O 1
ATOM 1484 N N . LEU A 1 196 ? 17.407 -7.276 14.088 1.00 98.75 196 LEU A N 1
ATOM 1485 C CA . LEU A 1 196 ? 16.477 -7.608 15.166 1.00 98.75 196 LEU A CA 1
ATOM 1486 C C . LEU A 1 196 ? 15.480 -6.460 15.363 1.00 98.75 196 LEU A C 1
ATOM 1488 O O . LEU A 1 196 ? 15.872 -5.302 15.519 1.00 98.75 196 LEU A O 1
ATOM 1492 N N . GLU A 1 197 ? 14.194 -6.789 15.402 1.00 98.75 197 GLU A N 1
ATOM 1493 C CA . GLU A 1 197 ? 13.101 -5.849 15.627 1.00 98.75 197 GLU A CA 1
ATOM 1494 C C . GLU A 1 197 ? 12.236 -6.302 16.802 1.00 98.75 197 GLU A C 1
ATOM 1496 O O . GLU A 1 197 ? 11.818 -7.458 16.881 1.00 98.75 197 GLU A O 1
ATOM 1501 N N . GLU A 1 198 ? 11.952 -5.372 17.713 1.00 98.75 198 GLU A N 1
ATOM 1502 C CA . GLU A 1 198 ? 11.150 -5.622 18.911 1.00 98.75 198 GLU A CA 1
ATOM 1503 C C . GLU A 1 198 ? 9.662 -5.379 18.659 1.00 98.75 198 GLU A C 1
ATOM 1505 O O . GLU A 1 198 ? 9.262 -4.428 17.974 1.00 98.75 198 GLU A O 1
ATOM 1510 N N . ALA A 1 199 ? 8.830 -6.218 19.266 1.00 98.75 199 ALA A N 1
ATOM 1511 C CA . ALA A 1 199 ? 7.386 -6.152 19.149 1.00 98.75 199 ALA A CA 1
ATOM 1512 C C . ALA A 1 199 ? 6.797 -4.832 19.682 1.00 98.75 199 ALA A C 1
ATOM 1514 O O . ALA A 1 199 ? 7.304 -4.226 20.627 1.00 98.75 199 ALA A O 1
ATOM 1515 N N . ILE A 1 200 ? 5.687 -4.384 19.088 1.00 98.75 200 ILE A N 1
ATOM 1516 C CA . ILE A 1 200 ? 4.966 -3.177 19.512 1.00 98.75 200 ILE A CA 1
ATOM 1517 C C . ILE A 1 200 ? 3.637 -3.577 20.149 1.00 98.75 200 ILE A C 1
ATOM 1519 O O . ILE A 1 200 ? 2.689 -3.933 19.454 1.00 98.75 200 ILE A O 1
ATOM 1523 N N . TRP A 1 201 ? 3.558 -3.440 21.471 1.00 98.62 201 TRP A N 1
ATOM 1524 C CA . TRP A 1 201 ? 2.326 -3.595 22.243 1.00 98.62 201 TRP A CA 1
ATOM 1525 C C . TRP A 1 201 ? 1.704 -2.230 22.568 1.00 98.62 201 TRP A C 1
ATOM 1527 O O . TRP A 1 201 ? 2.405 -1.338 23.055 1.00 98.62 201 TRP A O 1
ATOM 1537 N N . GLY A 1 202 ? 0.406 -2.058 22.299 1.00 98.69 202 GLY A N 1
ATOM 1538 C CA . GLY A 1 202 ? -0.362 -0.846 22.610 1.00 98.69 202 GLY A CA 1
ATOM 1539 C C . GLY A 1 202 ? -1.158 -0.931 23.915 1.00 98.69 202 GLY A C 1
ATOM 1540 O O . GLY A 1 202 ? -1.606 -2.001 24.325 1.00 98.69 202 GLY A O 1
ATOM 1541 N N . ASP A 1 203 ? -1.410 0.214 24.547 1.00 98.75 203 ASP A N 1
ATOM 1542 C CA . ASP A 1 203 ? -2.369 0.290 25.657 1.00 98.75 203 ASP A CA 1
ATOM 1543 C C . ASP A 1 203 ? -3.797 0.142 25.125 1.00 98.75 203 ASP A C 1
ATOM 1545 O O . ASP A 1 203 ? -4.607 -0.605 25.673 1.00 98.75 203 ASP A O 1
ATOM 1549 N N . TYR A 1 204 ? -4.072 0.807 24.002 1.00 98.81 204 TYR A N 1
ATOM 1550 C CA . TYR A 1 204 ? -5.337 0.722 23.286 1.00 98.81 204 TYR A CA 1
ATOM 1551 C C . TYR A 1 204 ? -5.102 0.570 21.784 1.00 98.81 204 TYR A C 1
ATOM 1553 O O . TYR A 1 204 ? -4.099 1.053 21.252 1.00 98.81 204 TYR A O 1
ATOM 1561 N N . ALA A 1 205 ? -6.050 -0.058 21.097 1.00 98.88 205 ALA A N 1
ATOM 1562 C CA . ALA A 1 205 ? -6.124 -0.061 19.641 1.00 98.88 205 ALA A CA 1
ATOM 1563 C C . ALA A 1 205 ? -7.448 0.554 19.179 1.00 98.88 205 ALA A C 1
ATOM 1565 O O . ALA A 1 205 ? -8.507 0.174 19.671 1.00 98.88 205 ALA A O 1
ATOM 1566 N N . LEU A 1 206 ? -7.383 1.488 18.232 1.00 98.88 206 LEU A N 1
ATOM 1567 C CA . LEU A 1 206 ? -8.532 2.086 17.559 1.00 98.88 206 LEU A CA 1
ATOM 1568 C C . LEU A 1 206 ? -8.621 1.483 16.161 1.00 98.88 206 LEU A C 1
ATOM 1570 O O . LEU A 1 206 ? -7.717 1.665 15.340 1.00 98.88 206 LEU A O 1
ATOM 1574 N N . ILE A 1 207 ? -9.696 0.745 15.912 1.00 98.88 207 ILE A N 1
ATOM 1575 C CA . ILE A 1 207 ? -9.843 -0.102 14.731 1.00 98.88 207 ILE A CA 1
ATOM 1576 C C . ILE A 1 207 ? -11.111 0.269 13.979 1.00 98.88 207 ILE A C 1
ATOM 1578 O O . ILE A 1 207 ? -12.168 0.427 14.584 1.00 98.88 207 ILE A O 1
ATOM 1582 N N . LYS A 1 208 ? -11.016 0.316 12.650 1.00 98.81 208 LYS A N 1
ATOM 1583 C CA . LYS A 1 208 ? -12.164 0.386 11.748 1.00 98.81 208 LYS A CA 1
ATOM 1584 C C . LYS A 1 208 ? -12.414 -0.964 11.091 1.00 98.81 208 LYS A C 1
ATOM 1586 O O . LYS A 1 208 ? -11.521 -1.530 10.462 1.00 98.81 208 LYS A O 1
ATOM 1591 N N . ALA A 1 209 ? -13.653 -1.437 11.148 1.00 98.75 209 ALA A N 1
ATOM 1592 C CA . ALA A 1 209 ? -14.104 -2.600 10.394 1.00 98.75 209 ALA A CA 1
ATOM 1593 C C . ALA A 1 209 ? -15.428 -2.346 9.671 1.00 98.75 209 ALA A C 1
ATOM 1595 O O . ALA A 1 209 ? -16.062 -1.312 9.860 1.00 98.75 209 ALA A O 1
ATOM 1596 N N . TRP A 1 210 ? -15.815 -3.245 8.767 1.00 98.69 210 TRP A N 1
ATOM 1597 C CA . TRP A 1 210 ? -17.069 -3.096 8.029 1.00 98.69 210 TRP A CA 1
ATOM 1598 C C . TRP A 1 210 ? -18.241 -3.517 8.901 1.00 98.69 210 TRP A C 1
ATOM 1600 O O . TRP A 1 210 ? -19.098 -2.695 9.210 1.00 98.69 210 TRP A O 1
ATOM 1610 N N . ARG A 1 211 ? -18.216 -4.763 9.372 1.00 98.12 211 ARG A N 1
ATOM 1611 C CA . ARG A 1 211 ? -19.254 -5.310 10.239 1.00 98.12 211 ARG A CA 1
ATOM 1612 C C . ARG A 1 211 ? -18.663 -6.105 11.388 1.00 98.12 211 ARG A C 1
ATOM 1614 O O . ARG A 1 211 ? -17.571 -6.664 11.260 1.00 98.12 211 ARG A O 1
ATOM 1621 N N . ALA A 1 212 ? -19.401 -6.175 12.486 1.00 98.44 212 ALA A N 1
ATOM 1622 C CA . ALA A 1 212 ? -19.134 -7.122 13.558 1.00 98.44 212 ALA A CA 1
ATOM 1623 C C . ALA A 1 212 ? -20.433 -7.738 14.074 1.00 98.44 212 ALA A C 1
ATOM 1625 O O . ALA A 1 212 ? -21.483 -7.104 14.002 1.00 98.44 212 ALA A O 1
ATOM 1626 N N . ASP A 1 213 ? -20.373 -8.962 14.595 1.00 97.19 213 ASP A N 1
ATOM 1627 C CA . ASP A 1 213 ? -21.524 -9.535 15.293 1.00 97.19 213 ASP A CA 1
ATOM 1628 C C . ASP A 1 213 ? -21.605 -9.092 16.767 1.00 97.19 213 ASP A C 1
ATOM 1630 O O . ASP A 1 213 ? -20.666 -8.508 17.315 1.00 97.19 213 ASP A O 1
ATOM 1634 N N . THR A 1 214 ? -22.721 -9.390 17.440 1.00 95.31 214 THR A N 1
ATOM 1635 C CA . THR A 1 214 ? -22.912 -9.038 18.863 1.00 95.31 214 THR A CA 1
ATOM 1636 C C . THR A 1 214 ? -22.003 -9.812 19.833 1.00 95.31 214 THR A C 1
ATOM 1638 O O . THR A 1 214 ? -21.959 -9.480 21.021 1.00 95.31 214 THR A O 1
ATOM 1641 N N . LEU A 1 215 ? -21.259 -10.826 19.365 1.00 94.31 215 LEU A N 1
ATOM 1642 C CA . LEU A 1 215 ? -20.197 -11.474 20.145 1.00 94.31 215 LEU A CA 1
ATOM 1643 C C . LEU A 1 215 ? -18.867 -10.721 20.013 1.00 94.31 215 LEU A C 1
ATOM 1645 O O . LEU A 1 215 ? -18.058 -10.771 20.935 1.00 94.31 215 LEU A O 1
ATOM 1649 N N . GLY A 1 216 ? -18.659 -9.994 18.915 1.00 96.31 216 GLY A N 1
ATOM 1650 C CA . GLY A 1 216 ? -17.446 -9.238 18.616 1.00 96.31 216 GLY A CA 1
ATOM 1651 C C . GLY A 1 216 ? -16.618 -9.822 17.472 1.00 96.31 216 GLY A C 1
ATOM 1652 O O . GLY A 1 216 ? -15.487 -9.384 17.284 1.00 96.31 216 GLY A O 1
ATOM 1653 N N . ASN A 1 217 ? -17.122 -10.811 16.724 1.00 98.12 217 ASN A N 1
ATOM 1654 C CA . ASN A 1 217 ? -16.437 -11.303 15.527 1.00 98.12 217 ASN A CA 1
ATOM 1655 C C . ASN A 1 217 ? -16.456 -10.219 14.454 1.00 98.12 217 ASN A C 1
ATOM 1657 O O . ASN A 1 217 ? -17.508 -9.650 14.180 1.00 98.12 217 ASN A O 1
ATOM 1661 N N . ILE A 1 218 ? -15.312 -9.953 13.830 1.00 98.62 218 ILE A N 1
ATOM 1662 C CA . ILE A 1 218 ? -15.126 -8.805 12.939 1.00 98.62 218 ILE A CA 1
ATOM 1663 C C . ILE A 1 218 ? -14.907 -9.281 11.509 1.00 98.62 218 ILE A C 1
ATOM 1665 O O . ILE A 1 218 ? -14.125 -10.203 11.255 1.00 98.62 218 ILE A O 1
ATOM 1669 N N . GLN A 1 219 ? -15.523 -8.574 10.563 1.00 98.69 219 GLN A N 1
ATOM 1670 C CA . GLN A 1 219 ? -15.203 -8.670 9.149 1.00 98.69 219 GLN A CA 1
ATOM 1671 C C . GLN A 1 219 ? -14.814 -7.299 8.579 1.00 98.69 219 GLN A C 1
ATOM 1673 O O . GLN A 1 219 ? -15.475 -6.278 8.787 1.00 98.69 219 GLN A O 1
ATOM 1678 N N . PHE A 1 220 ? -13.724 -7.291 7.817 1.00 98.69 220 PHE A N 1
ATOM 1679 C CA . PHE A 1 220 ? -13.258 -6.132 7.058 1.00 98.69 220 PHE A CA 1
ATOM 1680 C C . PHE A 1 220 ? -13.811 -6.161 5.635 1.00 98.69 220 PHE A C 1
ATOM 1682 O O . PHE A 1 220 ? -14.046 -7.231 5.077 1.00 98.69 220 PHE A O 1
ATOM 1689 N N . ARG A 1 221 ? -13.962 -4.984 5.029 1.00 98.06 221 ARG A N 1
ATOM 1690 C CA . ARG A 1 221 ? -14.345 -4.839 3.626 1.00 98.06 221 ARG A CA 1
ATOM 1691 C C . ARG A 1 221 ? -13.141 -4.392 2.821 1.00 98.06 221 ARG A C 1
ATOM 1693 O O . ARG A 1 221 ? -12.552 -3.357 3.112 1.00 98.06 221 ARG A O 1
ATOM 1700 N N . HIS A 1 222 ? -12.802 -5.177 1.809 1.00 97.69 222 HIS A N 1
ATOM 1701 C CA . HIS A 1 222 ? -11.716 -4.871 0.889 1.00 97.69 222 HIS A CA 1
ATOM 1702 C C . HIS A 1 222 ? -10.399 -4.480 1.600 1.00 97.69 222 HIS A C 1
ATOM 1704 O O . HIS A 1 222 ? -10.067 -5.027 2.654 1.00 97.69 222 HIS A O 1
ATOM 1710 N N . ALA A 1 223 ? -9.632 -3.548 1.030 1.00 97.69 223 ALA A N 1
ATOM 1711 C CA . ALA A 1 223 ? -8.311 -3.171 1.522 1.00 97.69 223 ALA A CA 1
ATOM 1712 C C . ALA A 1 223 ? -8.357 -2.324 2.806 1.00 97.69 223 ALA A C 1
ATOM 1714 O O . ALA A 1 223 ? -7.308 -2.009 3.370 1.00 97.69 223 ALA A O 1
ATOM 1715 N N . ALA A 1 224 ? -9.549 -1.998 3.324 1.00 98.44 224 ALA A N 1
ATOM 1716 C CA . ALA A 1 224 ? -9.712 -1.347 4.622 1.00 98.44 224 ALA A CA 1
ATOM 1717 C C . ALA A 1 224 ? -9.301 -2.255 5.800 1.00 98.44 224 ALA A C 1
ATOM 1719 O O . ALA A 1 224 ? -9.112 -1.769 6.913 1.00 98.44 224 ALA A O 1
ATOM 1720 N N . GLY A 1 225 ? -9.116 -3.563 5.568 1.00 98.00 225 GLY A N 1
ATOM 1721 C CA . GLY A 1 225 ? -8.595 -4.501 6.568 1.00 98.00 225 GLY A CA 1
ATOM 1722 C C . GLY A 1 225 ? -7.109 -4.340 6.907 1.00 98.00 225 GLY A C 1
ATOM 1723 O O . GLY A 1 225 ? -6.704 -4.837 7.951 1.00 98.00 225 GLY A O 1
ATOM 1724 N N . ASN A 1 226 ? -6.341 -3.628 6.071 1.00 98.69 226 ASN A N 1
ATOM 1725 C CA . ASN A 1 226 ? -4.897 -3.343 6.149 1.00 98.69 226 ASN A CA 1
ATOM 1726 C C . ASN A 1 226 ? -4.206 -3.536 7.530 1.00 98.69 226 ASN A C 1
ATOM 1728 O O . ASN A 1 226 ? -3.965 -4.664 7.956 1.00 98.69 226 ASN A O 1
ATOM 1732 N N . PHE A 1 227 ? -3.833 -2.455 8.224 1.00 98.88 227 PHE A N 1
ATOM 1733 C CA . PHE A 1 227 ? -3.244 -2.482 9.565 1.00 98.88 227 PHE A CA 1
ATOM 1734 C C . PHE A 1 227 ? -4.282 -2.751 10.655 1.00 98.88 227 PHE A C 1
ATOM 1736 O O . PHE A 1 227 ? -3.908 -3.172 11.747 1.00 98.88 227 PHE A O 1
ATOM 1743 N N . ASN A 1 228 ? -5.574 -2.562 10.360 1.00 98.88 228 ASN A N 1
ATOM 1744 C CA . ASN A 1 228 ? -6.652 -2.923 11.277 1.00 98.88 228 ASN A CA 1
ATOM 1745 C C . ASN A 1 228 ? -6.541 -4.392 11.723 1.00 98.88 228 ASN A C 1
ATOM 1747 O O . ASN A 1 228 ? -6.661 -4.678 12.912 1.00 98.88 228 ASN A O 1
ATOM 1751 N N . ASN A 1 229 ? -6.230 -5.307 10.800 1.00 98.38 229 ASN A N 1
ATOM 1752 C CA . ASN A 1 229 ? -6.116 -6.736 11.086 1.00 98.38 229 ASN A CA 1
ATOM 1753 C C . ASN A 1 229 ? -5.041 -7.072 12.146 1.00 98.38 229 ASN A C 1
ATOM 1755 O O . ASN A 1 229 ? -5.407 -7.622 13.191 1.00 98.38 229 ASN A O 1
ATOM 1759 N N . PRO A 1 230 ? -3.746 -6.734 11.967 1.00 98.56 230 PRO A N 1
ATOM 1760 C CA . PRO A 1 230 ? -2.746 -7.018 12.993 1.00 98.56 230 PRO A CA 1
ATOM 1761 C C . PRO A 1 230 ? -2.955 -6.184 14.268 1.00 98.56 230 PRO A C 1
ATOM 1763 O O . PRO A 1 230 ? -2.753 -6.699 15.368 1.00 98.56 230 PRO A O 1
ATOM 1766 N N . MET A 1 231 ? -3.412 -4.928 14.168 1.00 98.88 231 MET A N 1
ATOM 1767 C CA . MET A 1 231 ? -3.579 -4.055 15.341 1.00 98.88 231 MET A CA 1
ATOM 1768 C C . MET A 1 231 ? -4.691 -4.502 16.293 1.00 98.88 231 MET A C 1
ATOM 1770 O O . MET A 1 231 ? -4.570 -4.265 17.495 1.00 98.88 231 MET A O 1
ATOM 1774 N N . CYS A 1 232 ? -5.724 -5.205 15.809 1.00 98.25 232 CYS A N 1
ATOM 1775 C CA . CYS A 1 232 ? -6.756 -5.795 16.670 1.00 98.25 232 CYS A CA 1
ATOM 1776 C C . CYS A 1 232 ? -6.191 -6.697 17.776 1.00 98.25 232 CYS A C 1
ATOM 1778 O O . CYS A 1 232 ? -6.828 -6.860 18.815 1.00 98.25 232 CYS A O 1
ATOM 1780 N N . LYS A 1 233 ? -5.024 -7.305 17.537 1.00 98.56 233 LYS A N 1
ATOM 1781 C CA . LYS A 1 233 ? -4.471 -8.400 18.343 1.00 98.56 233 LYS A CA 1
ATOM 1782 C C . LYS A 1 233 ? -3.402 -7.931 19.334 1.00 98.56 233 LYS A C 1
ATOM 1784 O O . LYS A 1 233 ? -2.993 -8.708 20.185 1.00 98.56 233 LYS A O 1
ATOM 1789 N N . ALA A 1 234 ? -2.932 -6.689 19.220 1.00 98.56 234 ALA A N 1
ATOM 1790 C CA . ALA A 1 234 ? -1.678 -6.231 19.823 1.00 98.56 234 ALA A CA 1
ATOM 1791 C C . ALA A 1 234 ? -1.866 -5.117 20.868 1.00 98.56 234 ALA A C 1
ATOM 1793 O O . ALA A 1 234 ? -1.017 -4.234 21.009 1.00 98.56 234 ALA A O 1
ATOM 1794 N N . SER A 1 235 ? -2.995 -5.117 21.581 1.00 98.44 235 SER A N 1
ATOM 1795 C CA . SER A 1 235 ? -3.256 -4.121 22.619 1.00 98.44 235 SER A CA 1
ATOM 1796 C C . SER A 1 235 ? -3.953 -4.695 23.843 1.00 98.44 235 SER A C 1
ATOM 1798 O O . SER A 1 235 ? -4.623 -5.724 23.766 1.00 98.44 235 SER A O 1
ATOM 1800 N N . LYS A 1 236 ? -3.830 -3.994 24.976 1.00 98.06 236 LYS A N 1
ATOM 1801 C CA . LYS A 1 236 ? -4.564 -4.331 26.204 1.00 98.06 236 LYS A CA 1
ATOM 1802 C C . LYS A 1 236 ? -6.076 -4.123 26.051 1.00 98.06 236 LYS A C 1
ATOM 1804 O O . LYS A 1 236 ? -6.846 -4.836 26.687 1.00 98.06 236 LYS A O 1
ATOM 1809 N N . CYS A 1 237 ? -6.505 -3.145 25.251 1.00 98.31 237 CYS A N 1
ATOM 1810 C CA . CYS A 1 237 ? -7.915 -2.865 24.999 1.00 98.31 237 CYS A CA 1
ATOM 1811 C C . CYS A 1 237 ? -8.152 -2.410 23.550 1.00 98.31 237 CYS A C 1
ATOM 1813 O O . CYS A 1 237 ? -7.853 -1.280 23.162 1.00 98.31 237 CYS A O 1
ATOM 1815 N N . THR A 1 238 ? -8.752 -3.292 22.761 1.00 98.69 238 THR A N 1
ATOM 1816 C CA . THR A 1 238 ? -9.131 -3.045 21.364 1.00 98.69 238 THR A CA 1
ATOM 1817 C C . THR A 1 238 ? -10.546 -2.478 21.283 1.00 98.69 238 THR A C 1
ATOM 1819 O O . THR A 1 238 ? -11.512 -3.129 21.696 1.00 98.69 238 THR A O 1
ATOM 1822 N N . ILE A 1 239 ? -10.655 -1.283 20.709 1.00 98.75 239 ILE A N 1
ATOM 1823 C CA . ILE A 1 239 ? -11.889 -0.538 20.473 1.00 98.75 239 ILE A CA 1
ATOM 1824 C C . ILE A 1 239 ? -12.152 -0.537 18.971 1.00 98.75 239 ILE A C 1
ATOM 1826 O O . ILE A 1 239 ? -11.359 -0.011 18.189 1.00 98.75 239 ILE A O 1
ATOM 1830 N N . VAL A 1 240 ? -13.261 -1.147 18.569 1.00 98.81 240 VAL A N 1
ATOM 1831 C CA . VAL A 1 240 ? -13.614 -1.347 17.166 1.00 98.81 240 VAL A CA 1
ATOM 1832 C C . VAL A 1 240 ? -14.845 -0.520 16.842 1.00 98.81 240 VAL A C 1
ATOM 1834 O O . VAL A 1 240 ? -15.888 -0.683 17.473 1.00 98.81 240 VAL A O 1
ATOM 1837 N N . GLU A 1 241 ? -14.733 0.345 15.842 1.00 98.81 241 GLU A N 1
ATOM 1838 C CA . GLU A 1 241 ? -15.888 0.959 15.197 1.00 98.81 241 GLU A CA 1
ATOM 1839 C C . GLU A 1 241 ? -16.266 0.202 13.918 1.00 98.81 241 GLU A C 1
ATOM 1841 O O . GLU A 1 241 ? -15.403 -0.220 13.137 1.00 98.81 241 GLU A O 1
ATOM 1846 N N . VAL A 1 242 ? -17.569 0.021 13.710 1.00 98.81 242 VAL A N 1
ATOM 1847 C CA . VAL A 1 242 ? -18.132 -0.691 12.556 1.00 98.81 242 VAL A CA 1
ATOM 1848 C C . VAL A 1 242 ? -19.219 0.119 11.865 1.00 98.81 242 VAL A C 1
ATOM 1850 O O . VAL A 1 242 ? -19.849 0.976 12.480 1.00 98.81 242 VAL A O 1
ATOM 1853 N N . GLU A 1 243 ? -19.451 -0.175 10.586 1.00 98.62 243 GLU A N 1
ATOM 1854 C CA . GLU A 1 243 ? -20.580 0.375 9.820 1.00 98.62 243 GLU A CA 1
ATOM 1855 C C . GLU A 1 243 ? -21.885 -0.365 10.128 1.00 98.62 243 GLU A C 1
ATOM 1857 O O . GLU A 1 243 ? -22.957 0.222 10.030 1.00 98.62 243 GLU A O 1
ATOM 1862 N N . GLU A 1 244 ? -21.797 -1.639 10.516 1.00 98.06 244 GLU A N 1
ATOM 1863 C CA . GLU A 1 244 ? -22.954 -2.480 10.815 1.00 98.06 244 GLU A CA 1
ATOM 1864 C C . GLU A 1 244 ? -22.662 -3.433 11.986 1.00 98.06 244 GLU A C 1
ATOM 1866 O O . GLU A 1 244 ? -21.604 -4.066 12.043 1.00 98.06 244 GLU A O 1
ATOM 1871 N N . ILE A 1 245 ? -23.618 -3.558 12.911 1.00 98.00 245 ILE A N 1
ATOM 1872 C CA . ILE A 1 245 ? -23.631 -4.621 13.924 1.00 98.00 245 ILE A CA 1
ATOM 1873 C C . ILE A 1 245 ? -24.699 -5.638 13.519 1.00 98.00 245 ILE A C 1
ATOM 1875 O O . ILE A 1 245 ? -25.848 -5.262 13.303 1.00 98.00 245 ILE A O 1
ATOM 1879 N N . VAL A 1 246 ? -24.321 -6.913 13.426 1.00 97.88 246 VAL A N 1
ATOM 1880 C CA . VAL A 1 246 ? -25.195 -8.009 12.976 1.00 97.88 246 VAL A CA 1
ATOM 1881 C C . VAL A 1 246 ? -25.394 -9.069 14.059 1.00 97.88 246 VAL A C 1
ATOM 1883 O O . VAL A 1 246 ? -24.652 -9.139 15.038 1.00 97.88 246 VAL A O 1
ATOM 1886 N N . GLU A 1 247 ? -26.388 -9.938 13.886 1.00 96.25 247 GLU A N 1
ATOM 1887 C CA . GLU A 1 247 ? -26.574 -11.071 14.793 1.00 96.25 247 GLU A CA 1
ATOM 1888 C C . GLU A 1 247 ? -25.533 -12.186 14.555 1.00 96.25 247 GLU A C 1
ATOM 1890 O O . GLU A 1 247 ? -25.067 -12.380 13.423 1.00 96.25 247 GLU A O 1
ATOM 1895 N N . PRO A 1 248 ? -25.163 -12.957 15.594 1.00 95.00 248 PRO A N 1
ATOM 1896 C CA . PRO A 1 248 ? -24.241 -14.078 15.457 1.00 95.00 248 PRO A CA 1
ATOM 1897 C C . PRO A 1 248 ? -24.751 -15.099 14.435 1.00 95.00 248 PRO A C 1
ATOM 1899 O O . PRO A 1 248 ? -25.921 -15.478 14.440 1.00 95.00 248 PRO A O 1
ATOM 1902 N N . GLY A 1 249 ? -23.858 -15.550 13.552 1.00 92.44 249 GLY A N 1
ATOM 1903 C CA . GLY A 1 249 ? -24.186 -16.444 12.436 1.00 92.44 249 GLY A CA 1
ATOM 1904 C C . GLY A 1 249 ? -24.464 -15.738 11.105 1.00 92.44 249 GLY A C 1
ATOM 1905 O O . GLY A 1 249 ? -24.436 -16.402 10.072 1.00 92.44 249 GLY A O 1
ATOM 1906 N N . VAL A 1 250 ? -24.652 -14.409 11.089 1.00 97.56 250 VAL A N 1
ATOM 1907 C CA . VAL A 1 250 ? -24.705 -13.627 9.833 1.00 97.56 250 VAL A CA 1
ATOM 1908 C C . VAL A 1 250 ? -23.336 -13.590 9.145 1.00 97.56 250 VAL A C 1
ATOM 1910 O O . VAL A 1 250 ? -23.248 -13.655 7.918 1.00 97.56 250 VAL A O 1
ATOM 1913 N N . ILE A 1 251 ? -22.256 -13.498 9.926 1.00 97.75 251 ILE A N 1
ATOM 1914 C CA . ILE A 1 251 ? -20.891 -13.698 9.432 1.00 97.75 251 ILE A CA 1
ATOM 1915 C C . ILE A 1 251 ? -20.614 -15.199 9.500 1.00 97.75 251 ILE A C 1
ATOM 1917 O O . ILE A 1 251 ? -20.618 -15.780 10.588 1.00 97.75 251 ILE A O 1
ATOM 1921 N N . ALA A 1 252 ? -20.396 -15.838 8.348 1.00 97.88 252 ALA A N 1
ATOM 1922 C CA . ALA A 1 252 ? -20.050 -17.252 8.327 1.00 97.88 252 ALA A CA 1
ATOM 1923 C C . ALA A 1 252 ? -18.722 -17.469 9.079 1.00 97.88 252 ALA A C 1
ATOM 1925 O O . ALA A 1 252 ? -17.820 -16.640 8.949 1.00 97.88 252 ALA A O 1
ATOM 1926 N N . PRO A 1 253 ? -18.547 -18.571 9.832 1.00 97.06 253 PRO A N 1
ATOM 1927 C CA . PRO A 1 253 ? -17.345 -18.776 10.647 1.00 97.06 253 PRO A CA 1
ATOM 1928 C C . PRO A 1 253 ? -16.022 -18.679 9.874 1.00 97.06 253 PRO A C 1
ATOM 1930 O O . PRO A 1 253 ? -15.051 -18.142 10.397 1.00 97.06 253 PRO A O 1
ATOM 1933 N N . ASN A 1 254 ? -15.993 -19.143 8.620 1.00 97.88 254 ASN A N 1
ATOM 1934 C CA . ASN A 1 254 ? -14.807 -19.066 7.756 1.00 97.88 254 ASN A CA 1
ATOM 1935 C C . ASN A 1 254 ? -14.557 -17.665 7.175 1.00 97.88 254 ASN A C 1
ATOM 1937 O O . ASN A 1 254 ? -13.474 -17.413 6.657 1.00 97.88 254 ASN A O 1
ATOM 1941 N N . ASP A 1 255 ? -15.532 -16.761 7.286 1.00 97.50 255 ASP A N 1
ATOM 1942 C CA . ASP A 1 255 ? -15.446 -15.382 6.804 1.00 97.50 255 ASP A CA 1
ATOM 1943 C C . ASP A 1 255 ? -15.172 -14.385 7.948 1.00 97.50 255 ASP A C 1
ATOM 1945 O O . ASP A 1 255 ? -15.170 -13.166 7.737 1.00 97.50 255 ASP A O 1
ATOM 1949 N N . VAL A 1 256 ? -14.962 -14.880 9.175 1.00 98.38 256 VAL A N 1
ATOM 1950 C CA . VAL A 1 256 ? -14.528 -14.072 10.320 1.00 98.38 256 VAL A CA 1
ATOM 1951 C C . VAL A 1 256 ? -13.047 -13.748 10.156 1.00 98.38 256 VAL A C 1
ATOM 1953 O O . VAL A 1 256 ? -12.196 -14.634 10.188 1.00 98.38 256 VAL A O 1
ATOM 1956 N N . HIS A 1 257 ? -12.721 -12.463 10.016 1.00 98.56 257 HIS A N 1
ATOM 1957 C CA . HIS A 1 257 ? -11.331 -12.023 9.871 1.00 98.56 257 HIS A CA 1
ATOM 1958 C C . HIS A 1 257 ? -10.629 -11.901 11.225 1.00 98.56 257 HIS A C 1
ATOM 1960 O O . HIS A 1 257 ? -9.449 -12.226 11.340 1.00 98.56 257 HIS A O 1
ATOM 1966 N N . ILE A 1 258 ? -11.347 -11.425 12.248 1.00 98.50 258 ILE A N 1
ATOM 1967 C CA . ILE A 1 258 ? -10.842 -11.328 13.621 1.00 98.50 258 ILE A CA 1
ATOM 1968 C C . ILE A 1 258 ? -11.864 -11.977 14.556 1.00 98.50 258 ILE A C 1
ATOM 1970 O O . ILE A 1 258 ? -12.994 -11.488 14.645 1.00 98.50 258 ILE A O 1
ATOM 1974 N N . PRO A 1 259 ? -11.487 -13.060 15.256 1.00 97.75 259 PRO A N 1
ATOM 1975 C CA . PRO A 1 259 ? -12.352 -13.687 16.244 1.00 97.75 259 PRO A CA 1
ATOM 1976 C C . PRO A 1 259 ? -12.693 -12.742 17.399 1.00 97.75 259 PRO A C 1
ATOM 1978 O O . PRO A 1 259 ? -11.869 -11.914 17.801 1.00 97.75 259 PRO A O 1
ATOM 1981 N N . SER A 1 260 ? -13.875 -12.929 17.984 1.00 96.75 260 SER A N 1
ATOM 1982 C CA . SER A 1 260 ? -14.416 -12.082 19.055 1.00 96.75 260 SER A CA 1
ATOM 1983 C C . SER A 1 260 ? -13.504 -11.892 20.265 1.00 96.75 260 SER A C 1
ATOM 1985 O O . SER A 1 260 ? -13.574 -10.856 20.918 1.00 96.75 260 SER A O 1
ATOM 1987 N N . ILE A 1 261 ? -12.602 -12.838 20.535 1.00 96.19 261 ILE A N 1
ATOM 1988 C CA . ILE A 1 261 ? -11.648 -12.771 21.651 1.00 96.19 261 ILE A CA 1
ATOM 1989 C C . ILE A 1 261 ? -10.747 -11.525 21.622 1.00 96.19 261 ILE A C 1
ATOM 1991 O O . ILE A 1 261 ? -10.271 -11.094 22.666 1.00 96.19 261 ILE A O 1
ATOM 1995 N N . TYR A 1 262 ? -10.522 -10.933 20.446 1.00 97.88 262 TYR A N 1
ATOM 1996 C CA . TYR A 1 262 ? -9.699 -9.731 20.298 1.00 97.88 262 TYR A CA 1
ATOM 1997 C C . TYR A 1 262 ? -10.506 -8.426 20.371 1.00 97.88 262 TYR A C 1
ATOM 1999 O O . TYR A 1 262 ? -9.919 -7.344 20.416 1.00 97.88 262 TYR A O 1
ATOM 2007 N N . CYS A 1 263 ? -11.841 -8.493 20.374 1.00 97.56 263 CYS A N 1
ATOM 2008 C CA . CYS A 1 263 ? -12.713 -7.324 20.434 1.00 97.56 263 CYS A CA 1
ATOM 2009 C C . CYS A 1 263 ? -13.154 -7.060 21.879 1.00 97.56 263 CYS A C 1
ATOM 2011 O O . CYS A 1 263 ? -13.929 -7.818 22.458 1.00 97.56 263 CYS A O 1
ATOM 2013 N N . HIS A 1 264 ? -12.685 -5.956 22.463 1.00 97.62 264 HIS A N 1
ATOM 2014 C CA . HIS A 1 264 ? -13.013 -5.604 23.846 1.00 97.62 264 HIS A CA 1
ATOM 2015 C C . HIS A 1 264 ? -14.191 -4.627 23.909 1.00 97.62 264 HIS A C 1
ATOM 2017 O O . HIS A 1 264 ? -15.078 -4.760 24.757 1.00 97.62 264 HIS A O 1
ATOM 2023 N N . ARG A 1 265 ? -14.206 -3.644 22.999 1.00 98.25 265 ARG A N 1
ATOM 2024 C CA . ARG A 1 265 ? -15.272 -2.646 22.865 1.00 98.25 265 ARG A CA 1
ATOM 2025 C C . ARG A 1 265 ? -15.714 -2.550 21.416 1.00 98.25 265 ARG A C 1
ATOM 2027 O O . ARG A 1 265 ? -14.868 -2.467 20.527 1.00 98.25 265 ARG A O 1
ATOM 2034 N N . LEU A 1 266 ? -17.022 -2.508 21.207 1.00 98.25 266 LEU A N 1
ATOM 2035 C CA . LEU A 1 266 ? -17.636 -2.367 19.895 1.00 98.25 266 LEU A CA 1
ATOM 2036 C C . LEU A 1 266 ? -18.521 -1.121 19.868 1.00 98.25 266 LEU A C 1
ATOM 2038 O O . LEU A 1 266 ? -19.301 -0.894 20.791 1.00 98.25 266 LEU A O 1
ATOM 2042 N N . VAL A 1 267 ? -18.404 -0.320 18.815 1.00 98.19 267 VAL A N 1
ATOM 2043 C CA . VAL A 1 267 ? -19.202 0.891 18.598 1.00 98.19 267 VAL A CA 1
ATOM 2044 C C . VAL A 1 267 ? -19.757 0.867 17.181 1.00 98.19 267 VAL A C 1
ATOM 2046 O O . VAL A 1 267 ? -19.018 0.630 16.226 1.00 98.19 267 VAL A O 1
ATOM 2049 N N . LEU A 1 268 ? -21.046 1.164 17.028 1.00 98.25 268 LEU A N 1
ATOM 2050 C CA . LEU A 1 268 ? -21.618 1.458 15.718 1.00 98.25 268 LEU A CA 1
ATOM 2051 C C . LEU A 1 268 ? -21.272 2.907 15.347 1.00 98.25 268 LEU A C 1
ATOM 2053 O O . LEU A 1 268 ? -21.792 3.848 15.951 1.00 98.25 268 LEU A O 1
ATOM 2057 N N . GLY A 1 269 ? -20.369 3.085 14.384 1.00 96.56 269 GLY A N 1
ATOM 2058 C CA . GLY A 1 269 ? -20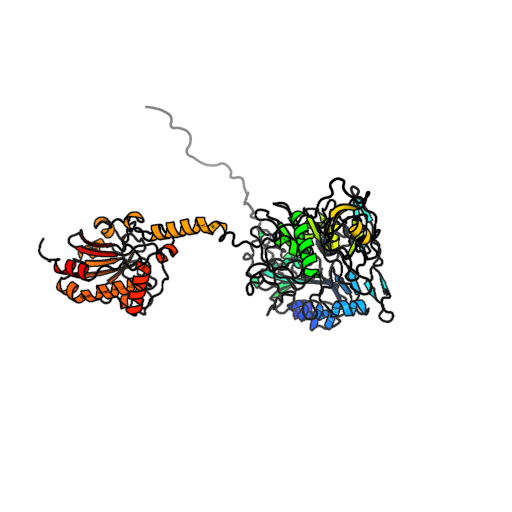.019 4.406 13.871 1.00 96.56 269 GLY A CA 1
ATOM 2059 C C . GLY A 1 269 ? -21.169 5.009 13.068 1.00 96.56 269 GLY A C 1
ATOM 2060 O O . GLY A 1 269 ? -21.965 4.293 12.459 1.00 96.56 269 GLY A O 1
ATOM 2061 N N . LYS A 1 270 ? -21.266 6.339 13.062 1.00 92.12 270 LYS A N 1
ATOM 2062 C CA . LYS A 1 270 ? -22.294 7.079 12.318 1.00 92.12 270 LYS A CA 1
ATOM 2063 C C . LYS A 1 270 ? -21.640 7.931 11.234 1.00 92.12 270 LYS A C 1
ATOM 2065 O O . LYS A 1 270 ? -20.454 8.237 11.309 1.00 92.12 270 LYS A O 1
ATOM 2070 N N . ASP A 1 271 ? -22.421 8.294 10.220 1.00 94.50 271 ASP A N 1
ATOM 2071 C CA . ASP A 1 271 ? -22.094 9.341 9.240 1.00 94.50 271 ASP A CA 1
ATOM 2072 C C . ASP A 1 271 ? -20.728 9.239 8.533 1.00 94.50 271 ASP A C 1
ATOM 2074 O O . ASP A 1 271 ? -20.161 10.273 8.165 1.00 94.50 271 ASP A O 1
ATOM 2078 N N . TYR A 1 272 ? -20.239 8.016 8.297 1.00 97.06 272 TYR A N 1
ATOM 2079 C CA . TYR A 1 272 ? -18.976 7.725 7.610 1.00 97.06 272 TYR A CA 1
ATOM 2080 C C . TYR A 1 272 ? -18.805 8.535 6.319 1.00 97.06 272 TYR A C 1
ATOM 2082 O O . TYR A 1 272 ? -19.625 8.429 5.403 1.00 97.06 272 TYR A O 1
ATOM 2090 N N . LYS A 1 273 ? -17.732 9.334 6.226 1.00 96.62 273 LYS A N 1
ATOM 2091 C CA . LYS A 1 273 ? -17.458 10.137 5.019 1.00 96.62 273 LYS A CA 1
ATOM 2092 C C . LYS A 1 273 ? -16.609 9.411 3.991 1.00 96.62 273 LYS A C 1
ATOM 2094 O O . LYS A 1 273 ? -16.763 9.701 2.808 1.00 96.62 273 LYS A O 1
ATOM 2099 N N . LYS A 1 274 ? -15.718 8.510 4.428 1.00 94.81 274 LYS A N 1
ATOM 2100 C CA . LYS A 1 274 ? -14.816 7.726 3.560 1.00 94.81 274 LYS A CA 1
ATOM 2101 C C . LYS A 1 274 ? -14.157 8.551 2.429 1.00 94.81 274 LYS A C 1
ATOM 2103 O O . LYS A 1 274 ? -14.340 8.249 1.247 1.00 94.81 274 LYS A O 1
ATOM 2108 N N . PRO A 1 275 ? -13.406 9.618 2.754 1.00 95.00 275 PRO A N 1
ATOM 2109 C CA . PRO A 1 275 ? -12.774 10.459 1.740 1.00 95.00 275 PRO A CA 1
ATOM 2110 C C . PRO A 1 275 ? -11.719 9.689 0.930 1.00 95.00 275 PRO A C 1
ATOM 2112 O O . PRO A 1 275 ? -10.917 8.935 1.479 1.00 95.00 275 PRO A O 1
ATOM 2115 N N . ILE A 1 276 ? -11.667 9.950 -0.378 1.00 95.25 276 ILE A N 1
ATOM 2116 C CA . ILE A 1 276 ? -10.615 9.442 -1.267 1.00 95.25 276 ILE A CA 1
ATOM 2117 C C . ILE A 1 276 ? -9.509 10.492 -1.366 1.00 95.25 276 ILE A C 1
ATOM 2119 O O . ILE A 1 276 ? -9.747 11.611 -1.816 1.00 95.25 276 ILE A O 1
ATOM 2123 N N . GLU A 1 277 ? -8.295 10.119 -0.958 1.00 93.56 277 GLU A N 1
ATOM 2124 C CA . GLU A 1 277 ? -7.138 11.023 -0.901 1.00 93.56 277 GLU A CA 1
ATOM 2125 C C . GLU A 1 277 ? -6.711 11.514 -2.292 1.00 93.56 277 GLU A C 1
ATOM 2127 O O . GLU A 1 277 ? -6.484 12.709 -2.484 1.00 93.56 277 GLU A O 1
ATOM 2132 N N . ARG A 1 278 ? -6.618 10.604 -3.273 1.00 93.62 278 ARG A N 1
ATOM 2133 C CA . ARG A 1 278 ? -6.195 10.921 -4.645 1.00 93.62 278 ARG A CA 1
ATOM 2134 C C . ARG A 1 278 ? -7.181 10.371 -5.672 1.00 93.62 278 ARG A C 1
ATOM 2136 O O . ARG A 1 278 ? -7.000 9.258 -6.161 1.00 93.62 278 ARG A O 1
ATOM 2143 N N . PRO A 1 279 ? -8.236 11.125 -6.016 1.00 92.75 279 PRO A N 1
ATOM 2144 C CA . PRO A 1 279 ? -9.197 10.694 -7.022 1.00 92.75 279 PRO A CA 1
ATOM 2145 C C . PRO A 1 279 ? -8.524 10.514 -8.388 1.00 92.75 279 PRO A C 1
ATOM 2147 O O . PRO A 1 279 ? -8.011 11.470 -8.968 1.00 92.75 279 PRO A O 1
ATOM 2150 N N . MET A 1 280 ? -8.552 9.287 -8.904 1.00 90.88 280 MET A N 1
ATOM 2151 C CA . MET A 1 280 ? -8.037 8.910 -10.220 1.00 90.88 280 MET A CA 1
ATOM 2152 C C . MET A 1 280 ? -9.062 8.018 -10.911 1.00 90.88 280 MET A C 1
ATOM 2154 O O . MET A 1 280 ? -9.665 7.153 -10.281 1.00 90.88 280 MET A O 1
ATOM 2158 N N . PHE A 1 281 ? -9.276 8.235 -12.207 1.00 92.12 281 PHE A N 1
ATOM 2159 C CA . PHE A 1 281 ? -10.340 7.569 -12.955 1.00 92.12 281 PHE A CA 1
ATOM 2160 C C . PHE A 1 281 ? -9.822 7.019 -14.276 1.00 92.12 281 PHE A C 1
ATOM 2162 O O . PHE A 1 281 ? -8.928 7.597 -14.900 1.00 92.12 281 PHE A O 1
ATOM 2169 N N . ALA A 1 282 ? -10.430 5.926 -14.732 1.00 87.69 282 ALA A N 1
ATOM 2170 C CA . ALA A 1 282 ? -10.210 5.420 -16.075 1.00 87.69 282 ALA A CA 1
ATOM 2171 C C . ALA A 1 282 ? -10.567 6.498 -17.105 1.00 87.69 282 ALA A C 1
ATOM 2173 O O . ALA A 1 282 ? -11.667 7.054 -17.091 1.00 87.69 282 ALA A O 1
ATOM 2174 N N . GLN A 1 283 ? -9.636 6.771 -18.016 1.00 78.25 283 GLN A N 1
ATOM 2175 C CA . GLN A 1 283 ? -9.879 7.653 -19.150 1.00 78.25 283 GLN A CA 1
ATOM 2176 C C . GLN A 1 283 ? -10.513 6.862 -20.299 1.00 78.25 283 GLN A C 1
ATOM 2178 O O . GLN A 1 283 ? -10.098 5.743 -20.604 1.00 78.25 283 GLN A O 1
ATOM 2183 N N . GLU A 1 284 ? -11.521 7.448 -20.945 1.00 66.75 284 GLU A N 1
ATOM 2184 C CA . GLU A 1 284 ? -12.123 6.888 -22.154 1.00 66.75 284 GLU A CA 1
ATOM 2185 C C . GLU A 1 284 ? -11.398 7.409 -23.403 1.00 66.75 284 GLU A C 1
ATOM 2187 O O . GLU A 1 284 ? -11.162 8.608 -23.549 1.00 66.75 284 GLU A O 1
ATOM 2192 N N . GLY A 1 285 ? -11.071 6.507 -24.332 1.00 59.59 285 GLY A N 1
ATOM 2193 C CA . GLY A 1 285 ? -10.403 6.844 -25.592 1.00 59.59 285 GLY A CA 1
ATOM 2194 C C . GLY A 1 285 ? -8.917 6.464 -25.634 1.00 59.59 285 GLY A C 1
ATOM 2195 O O . GLY A 1 285 ? -8.405 5.843 -24.704 1.00 59.59 285 GLY A O 1
ATOM 2196 N N . PRO A 1 286 ? -8.225 6.753 -26.752 1.00 57.00 286 PRO A N 1
ATOM 2197 C CA . PRO A 1 286 ? -6.807 6.447 -26.884 1.00 57.00 286 PRO A CA 1
ATOM 2198 C C . PRO A 1 286 ? -5.990 7.303 -25.912 1.00 57.00 286 PRO A C 1
ATOM 2200 O O . PRO A 1 286 ? -6.181 8.519 -25.839 1.00 57.00 286 PRO A O 1
ATOM 2203 N N . VAL A 1 287 ? -5.058 6.666 -25.202 1.00 65.44 287 VAL A N 1
ATOM 2204 C CA . VAL A 1 287 ? -4.063 7.361 -24.379 1.00 65.44 287 VAL A CA 1
ATOM 2205 C C . VAL A 1 287 ? -3.254 8.276 -25.301 1.00 65.44 287 VAL A C 1
ATOM 2207 O O . VAL A 1 287 ? -2.661 7.816 -26.280 1.00 65.44 287 VAL A O 1
ATOM 2210 N N . LYS A 1 288 ? -3.299 9.585 -25.036 1.00 66.50 288 LYS A N 1
ATOM 2211 C CA . LYS A 1 288 ? -2.532 10.572 -25.801 1.00 66.50 288 LYS A CA 1
ATOM 2212 C C . LYS A 1 288 ? -1.076 10.544 -25.326 1.00 66.50 288 LYS A C 1
ATOM 2214 O O . LYS A 1 288 ? -0.880 10.576 -24.113 1.00 66.50 288 LYS A O 1
ATOM 2219 N N . PRO A 1 289 ? -0.091 10.543 -26.241 1.00 70.62 289 PRO A N 1
ATOM 2220 C CA . PRO A 1 289 ? 1.313 10.655 -25.867 1.00 70.62 289 PRO A CA 1
ATOM 2221 C C . PRO A 1 289 ? 1.579 11.935 -25.078 1.00 70.62 289 PRO A C 1
ATOM 2223 O O . PRO A 1 289 ? 0.950 12.975 -25.321 1.00 70.62 289 PRO A O 1
ATOM 2226 N N . ALA A 1 290 ? 2.537 11.875 -24.165 1.00 78.75 290 ALA A N 1
ATOM 2227 C CA . ALA A 1 290 ? 2.932 13.022 -23.380 1.00 78.75 290 ALA A CA 1
ATOM 2228 C C . ALA A 1 290 ? 3.546 14.124 -24.259 1.00 78.75 290 ALA A C 1
ATOM 2230 O O . ALA A 1 290 ? 4.444 13.908 -25.074 1.00 78.75 290 ALA A O 1
ATOM 2231 N N . THR A 1 291 ? 3.089 15.359 -24.060 1.00 78.25 291 THR A N 1
ATOM 2232 C CA . THR A 1 291 ? 3.579 16.517 -24.821 1.00 78.25 291 THR A CA 1
ATOM 2233 C C . THR A 1 291 ? 4.833 17.137 -24.209 1.00 78.25 291 THR A C 1
ATOM 2235 O O . THR A 1 291 ? 5.645 17.706 -24.940 1.00 78.25 291 THR A O 1
ATOM 2238 N N . SER A 1 292 ? 5.033 17.011 -22.894 1.00 85.69 292 SER A N 1
ATOM 2239 C CA . SER A 1 292 ? 6.199 17.547 -22.182 1.00 85.69 292 SER A CA 1
ATOM 2240 C C . SER A 1 292 ? 7.416 16.627 -22.298 1.00 85.69 292 SER A C 1
ATOM 2242 O O . SER A 1 292 ? 7.272 15.411 -22.392 1.00 85.69 292 SER A O 1
ATOM 2244 N N . SER A 1 293 ? 8.627 17.193 -22.250 1.00 82.38 293 SER A N 1
ATOM 2245 C CA . SER A 1 293 ? 9.880 16.419 -22.280 1.00 82.38 293 SER A CA 1
ATOM 2246 C C . SER A 1 293 ? 9.952 15.394 -21.145 1.00 82.38 293 SER A C 1
ATOM 2248 O O . SER A 1 293 ? 10.157 14.215 -21.404 1.00 82.38 293 SER A O 1
ATOM 2250 N N . ALA A 1 294 ? 9.675 15.819 -19.909 1.00 83.06 294 ALA A N 1
ATOM 2251 C CA . ALA A 1 294 ? 9.628 14.930 -18.748 1.00 83.06 294 ALA A CA 1
ATOM 2252 C C . ALA A 1 294 ? 8.566 13.829 -18.899 1.00 83.06 294 ALA A C 1
ATOM 2254 O O . ALA A 1 294 ? 8.777 12.690 -18.496 1.00 83.06 294 ALA A O 1
ATOM 2255 N N . GLY A 1 295 ? 7.416 14.147 -19.501 1.00 85.62 295 GLY A N 1
ATOM 2256 C CA . GLY A 1 295 ? 6.395 13.148 -19.790 1.00 85.62 295 GLY A CA 1
ATOM 2257 C C . GLY A 1 295 ? 6.879 12.099 -20.795 1.00 85.62 295 GLY A C 1
ATOM 2258 O O . GLY A 1 295 ? 6.705 10.911 -20.545 1.00 85.62 295 GLY A O 1
ATOM 2259 N N . ARG A 1 296 ? 7.566 12.518 -21.866 1.00 88.31 296 ARG A N 1
ATOM 2260 C CA . ARG A 1 296 ? 8.157 11.601 -22.856 1.00 88.31 296 ARG A CA 1
ATOM 2261 C C . ARG A 1 296 ? 9.243 10.713 -22.249 1.00 88.31 296 ARG A C 1
ATOM 2263 O O . ARG A 1 296 ? 9.217 9.512 -22.486 1.00 88.31 296 ARG A O 1
ATOM 2270 N N . SER A 1 297 ? 10.143 11.260 -21.424 1.00 91.56 297 SER A N 1
ATOM 2271 C CA . SER A 1 297 ? 11.145 10.451 -20.706 1.00 91.56 297 SER A CA 1
ATOM 2272 C C . SER A 1 297 ? 10.476 9.366 -19.856 1.00 91.56 297 SER A C 1
ATOM 2274 O O . SER A 1 297 ? 10.881 8.208 -19.895 1.00 91.56 297 SER A O 1
ATOM 2276 N N . ARG A 1 298 ? 9.393 9.700 -19.142 1.00 93.44 298 ARG A N 1
ATOM 2277 C CA . ARG A 1 298 ? 8.634 8.719 -18.347 1.00 93.44 298 ARG A CA 1
ATOM 2278 C C . ARG A 1 298 ? 7.966 7.644 -19.199 1.00 93.44 298 ARG A C 1
ATOM 2280 O O . ARG A 1 298 ? 7.942 6.493 -18.776 1.00 93.44 298 ARG A O 1
ATOM 2287 N N . GLU A 1 299 ? 7.433 7.998 -20.367 1.00 92.56 299 GLU A N 1
ATOM 2288 C CA . GLU A 1 299 ? 6.854 7.032 -21.310 1.00 92.56 299 GLU A CA 1
ATOM 2289 C C . GLU A 1 299 ? 7.913 6.072 -21.859 1.00 92.56 299 GLU A C 1
ATOM 2291 O O . GLU A 1 299 ? 7.673 4.869 -21.848 1.00 92.56 299 GLU A O 1
ATOM 2296 N N . ILE A 1 300 ? 9.097 6.571 -22.234 1.00 95.12 300 ILE A N 1
ATOM 2297 C CA . ILE A 1 300 ? 10.233 5.747 -22.693 1.00 95.12 300 ILE A CA 1
ATOM 2298 C C . ILE A 1 300 ? 10.631 4.727 -21.622 1.00 95.12 300 ILE A C 1
ATOM 2300 O O . ILE A 1 300 ? 10.779 3.535 -21.902 1.00 95.12 300 ILE A O 1
ATOM 2304 N N . ILE A 1 301 ? 10.771 5.192 -20.377 1.00 97.62 301 ILE A N 1
ATOM 2305 C CA . ILE A 1 301 ? 11.139 4.333 -19.249 1.00 97.62 301 ILE A CA 1
ATOM 2306 C C . ILE A 1 301 ? 10.049 3.284 -19.000 1.00 97.62 301 ILE A C 1
ATOM 2308 O O . ILE A 1 301 ? 10.357 2.104 -18.856 1.00 97.62 301 ILE A O 1
ATOM 2312 N N . ALA A 1 302 ? 8.776 3.690 -18.965 1.00 95.94 302 ALA A N 1
ATOM 2313 C CA . ALA A 1 302 ? 7.654 2.785 -18.722 1.00 95.94 302 ALA A CA 1
ATOM 2314 C C . ALA A 1 302 ? 7.493 1.737 -19.836 1.00 95.94 302 ALA A C 1
ATOM 2316 O O . ALA A 1 302 ? 7.266 0.563 -19.542 1.00 95.94 302 ALA A O 1
ATOM 2317 N N . ALA A 1 303 ? 7.659 2.141 -21.097 1.00 95.31 303 ALA A N 1
ATOM 2318 C CA . ALA A 1 303 ? 7.610 1.256 -22.255 1.00 95.31 303 ALA A CA 1
ATOM 2319 C C . ALA A 1 303 ? 8.758 0.239 -22.248 1.00 95.31 303 ALA A C 1
ATOM 2321 O O . ALA A 1 303 ? 8.539 -0.927 -22.575 1.00 95.31 303 ALA A O 1
ATOM 2322 N N . ARG A 1 304 ? 9.971 0.635 -21.835 1.00 97.38 304 ARG A N 1
ATOM 2323 C CA . ARG A 1 304 ? 11.073 -0.321 -21.657 1.00 97.38 304 ARG A CA 1
ATOM 2324 C C . ARG A 1 304 ? 10.837 -1.239 -20.463 1.00 97.38 304 ARG A C 1
ATOM 2326 O O . ARG A 1 304 ? 11.061 -2.442 -20.577 1.00 97.38 304 ARG A O 1
ATOM 2333 N N . ALA A 1 305 ? 10.384 -0.699 -19.333 1.00 97.06 305 ALA A N 1
ATOM 2334 C CA . ALA A 1 305 ? 10.113 -1.473 -18.124 1.00 97.06 305 ALA A CA 1
ATOM 2335 C C . ALA A 1 305 ? 9.036 -2.542 -18.351 1.00 97.06 305 ALA A C 1
ATOM 2337 O O . ALA A 1 305 ? 9.126 -3.626 -17.789 1.00 97.06 305 ALA A O 1
ATOM 2338 N N . ALA A 1 306 ? 8.061 -2.286 -19.226 1.00 95.69 306 ALA A N 1
ATOM 2339 C CA . ALA A 1 306 ? 7.029 -3.262 -19.551 1.00 95.69 306 ALA A CA 1
ATOM 2340 C C . ALA A 1 306 ? 7.550 -4.536 -20.237 1.00 95.69 306 ALA A C 1
ATOM 2342 O O . ALA A 1 306 ? 6.895 -5.572 -20.158 1.00 95.69 306 ALA A O 1
ATOM 2343 N N . LEU A 1 307 ? 8.732 -4.485 -20.863 1.00 95.69 307 LEU A N 1
ATOM 2344 C CA . LEU A 1 307 ? 9.395 -5.663 -21.435 1.00 95.69 307 LEU A CA 1
ATOM 2345 C C . LEU A 1 307 ? 10.008 -6.587 -20.372 1.00 95.69 307 LEU A C 1
ATOM 2347 O O . LEU A 1 307 ? 10.440 -7.686 -20.701 1.00 95.69 307 LEU A O 1
ATOM 2351 N N . GLU A 1 308 ? 10.056 -6.158 -19.109 1.00 96.56 308 GLU A N 1
ATOM 2352 C CA . GLU A 1 308 ? 10.469 -7.011 -17.989 1.00 96.56 308 GLU A CA 1
ATOM 2353 C C . GLU A 1 308 ? 9.336 -7.926 -17.517 1.00 96.56 308 GLU A C 1
ATOM 2355 O O . GLU A 1 308 ? 9.581 -8.839 -16.729 1.00 96.56 308 GLU A O 1
ATOM 2360 N N . PHE A 1 309 ? 8.105 -7.692 -17.986 1.00 95.44 309 PHE A N 1
ATOM 2361 C CA . PHE A 1 309 ? 6.962 -8.497 -17.598 1.00 95.44 309 PHE A CA 1
ATOM 2362 C C . PHE A 1 309 ? 6.793 -9.748 -18.470 1.00 95.44 309 PHE A C 1
ATOM 2364 O O . PHE A 1 309 ? 6.811 -9.685 -19.699 1.00 95.44 309 PHE A O 1
ATOM 2371 N N . THR A 1 310 ? 6.552 -10.881 -17.817 1.00 94.50 310 THR A N 1
ATOM 2372 C CA . THR A 1 310 ? 6.251 -12.187 -18.409 1.00 94.50 310 THR A CA 1
ATOM 2373 C C . THR A 1 310 ? 4.867 -12.674 -17.978 1.00 94.50 310 THR A C 1
ATOM 2375 O O . THR A 1 310 ? 4.346 -12.260 -16.944 1.00 94.50 310 THR A O 1
ATOM 2378 N N . ASP A 1 311 ? 4.258 -13.563 -18.762 1.00 95.50 311 ASP A N 1
ATOM 2379 C CA . ASP A 1 311 ? 2.929 -14.102 -18.452 1.00 95.50 311 ASP A CA 1
ATOM 2380 C C . ASP A 1 311 ? 2.909 -14.886 -17.128 1.00 95.50 311 ASP A C 1
ATOM 2382 O O . ASP A 1 311 ? 3.833 -15.641 -16.828 1.00 95.50 311 ASP A O 1
ATOM 2386 N N . GLY A 1 312 ? 1.856 -14.683 -16.335 1.00 93.50 312 GLY A N 1
ATOM 2387 C CA . GLY A 1 312 ? 1.612 -15.355 -15.058 1.00 93.50 312 GLY A CA 1
ATOM 2388 C C . GLY A 1 312 ? 2.373 -14.795 -13.852 1.00 93.50 312 GLY A C 1
ATOM 2389 O O . GLY A 1 312 ? 2.170 -15.284 -12.744 1.00 93.50 312 GLY A O 1
ATOM 2390 N N . MET A 1 313 ? 3.221 -13.782 -14.030 1.00 95.50 313 MET A N 1
ATOM 2391 C CA . MET A 1 313 ? 4.080 -13.290 -12.949 1.00 95.50 313 MET A CA 1
ATOM 2392 C C . MET A 1 313 ? 3.334 -12.455 -11.896 1.00 95.50 313 MET A C 1
ATOM 2394 O O . MET A 1 313 ? 2.356 -11.764 -12.200 1.00 95.50 313 MET A O 1
ATOM 2398 N N . TYR A 1 314 ? 3.887 -12.418 -10.688 1.00 96.50 314 TYR A N 1
ATOM 2399 C CA . TYR A 1 314 ? 3.514 -11.522 -9.601 1.00 96.50 314 TYR A CA 1
ATOM 2400 C C . TYR A 1 314 ? 4.472 -10.334 -9.527 1.00 96.50 314 TYR A C 1
ATOM 2402 O O . TYR A 1 314 ? 5.684 -10.496 -9.380 1.00 96.50 314 TYR A O 1
ATOM 2410 N N . ALA A 1 315 ? 3.923 -9.122 -9.604 1.00 96.38 315 ALA A N 1
ATOM 2411 C CA . ALA A 1 315 ? 4.711 -7.894 -9.607 1.00 96.38 315 ALA A CA 1
ATOM 2412 C C . ALA A 1 315 ? 4.235 -6.911 -8.541 1.00 96.38 315 ALA A C 1
ATOM 2414 O O . ALA A 1 315 ? 3.034 -6.659 -8.425 1.00 96.38 315 ALA A O 1
ATOM 2415 N N . ASN A 1 316 ? 5.174 -6.279 -7.841 1.00 96.25 316 ASN A N 1
ATOM 2416 C CA . ASN A 1 316 ? 4.900 -5.069 -7.074 1.00 96.25 316 ASN A CA 1
ATOM 2417 C C . ASN A 1 316 ? 5.442 -3.842 -7.818 1.00 96.25 316 ASN A C 1
ATOM 2419 O O . ASN A 1 316 ? 6.582 -3.831 -8.291 1.00 96.25 316 ASN A O 1
ATOM 2423 N N . LEU A 1 317 ? 4.608 -2.806 -7.922 1.00 93.44 317 LEU A N 1
ATOM 2424 C CA . LEU A 1 317 ? 4.936 -1.566 -8.615 1.00 93.44 317 LEU A CA 1
ATOM 2425 C C . LEU A 1 317 ? 4.888 -0.395 -7.636 1.00 93.44 317 LEU A C 1
ATOM 2427 O O . LEU A 1 317 ? 3.826 -0.035 -7.125 1.00 93.44 317 LEU A O 1
ATOM 2431 N N . GLY A 1 318 ? 6.036 0.245 -7.433 1.00 88.88 318 GLY A N 1
ATOM 2432 C CA . GLY A 1 318 ? 6.130 1.495 -6.695 1.00 88.88 318 GLY A CA 1
ATOM 2433 C C . GLY A 1 318 ? 5.374 2.632 -7.389 1.00 88.88 318 GLY A C 1
ATOM 2434 O O . GLY A 1 318 ? 5.104 2.610 -8.589 1.00 88.88 318 GLY A O 1
ATOM 2435 N N . ILE A 1 319 ? 5.050 3.679 -6.635 1.00 85.44 319 ILE A N 1
ATOM 2436 C CA . ILE A 1 319 ? 4.345 4.849 -7.174 1.00 85.44 319 ILE A CA 1
ATOM 2437 C C . ILE A 1 319 ? 5.153 5.569 -8.273 1.00 85.44 319 ILE A C 1
ATOM 2439 O O . ILE A 1 319 ? 6.382 5.640 -8.222 1.00 85.44 319 ILE A O 1
ATOM 2443 N N . GLY A 1 320 ? 4.462 6.183 -9.239 1.00 86.94 320 GLY A N 1
ATOM 2444 C CA . GLY A 1 320 ? 5.075 7.045 -10.256 1.00 86.94 320 GLY A CA 1
ATOM 2445 C C . GLY A 1 320 ? 5.298 6.344 -11.595 1.00 86.94 320 GLY A C 1
ATOM 2446 O O . GLY A 1 320 ? 4.350 5.889 -12.216 1.00 86.94 320 GLY A O 1
ATOM 2447 N N . ILE A 1 321 ? 6.542 6.300 -12.083 1.00 91.94 321 ILE A N 1
ATOM 2448 C CA . ILE A 1 321 ? 6.864 5.657 -13.372 1.00 91.94 321 ILE A CA 1
ATOM 2449 C C . ILE A 1 321 ? 6.469 4.167 -13.406 1.00 91.94 321 ILE A C 1
ATOM 2451 O O . ILE A 1 321 ? 5.903 3.756 -14.421 1.00 91.94 321 ILE A O 1
ATOM 2455 N N . PRO A 1 322 ? 6.685 3.354 -12.345 1.00 93.19 322 PRO A N 1
ATOM 2456 C CA . PRO A 1 322 ? 6.319 1.940 -12.396 1.00 93.19 322 PRO A CA 1
ATOM 2457 C C . PRO A 1 322 ? 4.826 1.708 -12.661 1.00 93.19 322 PRO A C 1
ATOM 2459 O O . PRO A 1 322 ? 4.487 0.808 -13.422 1.00 93.19 322 PRO A O 1
ATOM 2462 N N . THR A 1 323 ? 3.925 2.550 -12.132 1.00 88.62 323 THR A N 1
ATOM 2463 C CA . THR A 1 323 ? 2.473 2.411 -12.363 1.00 88.62 323 THR A CA 1
ATOM 2464 C C . THR A 1 323 ? 2.039 2.757 -13.792 1.00 88.62 323 THR A C 1
ATOM 2466 O O . THR A 1 323 ? 0.905 2.469 -14.171 1.00 88.62 323 THR A O 1
ATOM 2469 N N . LEU A 1 324 ? 2.930 3.323 -14.616 1.00 88.31 324 LEU A N 1
ATOM 2470 C CA . LEU A 1 324 ? 2.688 3.537 -16.045 1.00 88.31 324 LEU A CA 1
ATOM 2471 C C . LEU A 1 324 ? 3.004 2.297 -16.888 1.00 88.31 324 LEU A C 1
ATOM 2473 O O . LEU A 1 324 ? 2.385 2.122 -17.938 1.00 88.31 324 LEU A O 1
ATOM 2477 N N . ALA A 1 325 ? 3.935 1.446 -16.443 1.00 91.12 325 ALA A N 1
ATOM 2478 C CA . ALA A 1 325 ? 4.403 0.281 -17.194 1.00 91.12 325 ALA A CA 1
ATOM 2479 C C . ALA A 1 325 ? 3.280 -0.718 -17.558 1.00 91.12 325 ALA A C 1
ATOM 2481 O O . ALA A 1 325 ? 3.284 -1.204 -18.690 1.00 91.12 325 ALA A O 1
ATOM 2482 N N . PRO A 1 326 ? 2.253 -0.964 -16.711 1.00 88.44 326 PRO A N 1
ATOM 2483 C CA . PRO A 1 326 ? 1.127 -1.822 -17.078 1.00 88.44 326 PRO A CA 1
ATOM 2484 C C . PRO A 1 326 ? 0.382 -1.411 -18.353 1.00 88.44 326 PRO A C 1
ATOM 2486 O O . PRO A 1 326 ? -0.174 -2.265 -19.036 1.00 88.44 326 PRO A O 1
ATOM 2489 N N . ASN A 1 327 ? 0.408 -0.125 -18.724 1.00 86.56 327 ASN A N 1
ATOM 2490 C CA . ASN A 1 327 ? -0.222 0.360 -19.958 1.00 86.56 327 ASN A CA 1
ATOM 2491 C C . ASN A 1 327 ? 0.508 -0.088 -21.234 1.00 86.56 327 ASN A C 1
ATOM 2493 O O . ASN A 1 327 ? 0.010 0.147 -22.331 1.00 86.56 327 ASN A O 1
ATOM 2497 N N . TYR A 1 328 ? 1.685 -0.693 -21.108 1.00 90.06 328 TYR A N 1
ATOM 2498 C CA . TYR A 1 328 ? 2.513 -1.164 -22.216 1.00 90.06 328 TYR A CA 1
ATOM 2499 C C . TYR A 1 328 ? 2.656 -2.691 -22.225 1.00 90.06 328 TYR A C 1
ATOM 2501 O O . TYR A 1 328 ? 3.318 -3.230 -23.108 1.00 90.06 328 TYR A O 1
ATOM 2509 N N . ILE A 1 329 ? 2.028 -3.400 -21.275 1.00 88.19 329 ILE A N 1
ATOM 2510 C CA . ILE A 1 329 ? 2.010 -4.866 -21.267 1.00 88.19 329 ILE A CA 1
ATOM 2511 C C . ILE A 1 329 ? 1.301 -5.354 -22.546 1.00 88.19 329 ILE A C 1
ATOM 2513 O O . ILE A 1 329 ? 0.153 -4.953 -22.790 1.00 88.19 329 ILE A O 1
ATOM 2517 N N . PRO A 1 330 ? 1.957 -6.190 -23.376 1.00 80.94 330 PRO A N 1
ATOM 2518 C CA . PRO A 1 330 ? 1.360 -6.745 -24.585 1.00 80.94 330 PRO A CA 1
ATOM 2519 C C . PRO A 1 330 ? 0.075 -7.540 -24.327 1.00 80.94 330 PRO A C 1
ATOM 2521 O O . PRO A 1 330 ? -0.100 -8.165 -23.282 1.00 80.94 330 PRO A O 1
ATOM 2524 N N . ASP A 1 331 ? -0.809 -7.576 -25.327 1.00 80.38 331 ASP A N 1
ATOM 2525 C CA . ASP A 1 331 ? -1.985 -8.449 -25.296 1.00 80.38 331 ASP A CA 1
ATOM 2526 C C . ASP A 1 331 ? -1.562 -9.919 -25.118 1.00 80.38 331 ASP A C 1
ATOM 2528 O O . ASP A 1 331 ? -0.659 -10.398 -25.804 1.00 80.38 331 ASP A O 1
ATOM 2532 N N . GLY A 1 332 ? -2.254 -10.647 -24.238 1.00 82.19 332 GLY A N 1
ATOM 2533 C CA . GLY A 1 332 ? -1.985 -12.064 -23.967 1.00 82.19 332 GLY A CA 1
ATOM 2534 C C . GLY A 1 332 ? -0.991 -12.328 -22.836 1.00 82.19 332 GLY A C 1
ATOM 2535 O O . GLY A 1 332 ? -0.824 -13.484 -22.476 1.00 82.19 332 GLY A O 1
ATOM 2536 N N . ILE A 1 333 ? -0.389 -11.286 -22.253 1.00 88.62 333 ILE A N 1
ATOM 2537 C CA . ILE A 1 333 ? 0.400 -11.383 -21.022 1.00 88.62 333 ILE A CA 1
ATOM 2538 C C . ILE A 1 333 ? -0.475 -10.948 -19.844 1.00 88.62 333 ILE A C 1
ATOM 2540 O O . ILE A 1 333 ? -0.987 -9.827 -19.813 1.00 88.62 333 ILE A O 1
ATOM 2544 N N . THR A 1 334 ? -0.645 -11.834 -18.868 1.00 89.50 334 THR A N 1
ATOM 2545 C CA . THR A 1 334 ? -1.332 -11.549 -17.608 1.00 89.50 334 THR A CA 1
ATOM 2546 C C . THR A 1 334 ? -0.305 -11.347 -16.506 1.00 89.50 334 THR A C 1
ATOM 2548 O O . THR A 1 334 ? 0.490 -12.235 -16.229 1.00 89.50 334 THR A O 1
ATOM 2551 N N . VAL A 1 335 ? -0.349 -10.189 -15.848 1.00 93.12 335 VAL A N 1
ATOM 2552 C CA . VAL A 1 335 ? 0.497 -9.878 -14.690 1.00 93.12 335 VAL A CA 1
ATOM 2553 C C . VAL A 1 335 ? -0.390 -9.686 -13.466 1.00 93.12 335 VAL A C 1
ATOM 2555 O O . VAL A 1 335 ? -1.325 -8.880 -13.481 1.00 93.12 335 VAL A O 1
ATOM 2558 N N . HIS A 1 336 ? -0.089 -10.408 -12.392 1.00 95.06 336 HIS A N 1
ATOM 2559 C CA . HIS A 1 336 ? -0.760 -10.284 -11.107 1.00 95.06 336 HIS A CA 1
ATOM 2560 C C . HIS A 1 336 ? -0.101 -9.173 -10.288 1.00 95.06 336 HIS A C 1
ATOM 2562 O O . HIS A 1 336 ? 0.919 -9.364 -9.631 1.00 95.06 336 HIS A O 1
ATOM 2568 N N . LEU A 1 337 ? -0.696 -7.981 -10.334 1.00 95.75 337 LEU A N 1
ATOM 2569 C CA . LEU A 1 337 ? -0.201 -6.838 -9.574 1.00 95.75 337 LEU A CA 1
ATOM 2570 C C . LEU A 1 337 ? -0.558 -6.974 -8.092 1.00 95.75 337 LEU A C 1
ATOM 2572 O O . LEU A 1 337 ? -1.739 -7.069 -7.740 1.00 95.75 337 LEU A O 1
ATOM 2576 N N . GLN A 1 338 ? 0.463 -6.953 -7.243 1.00 97.12 338 GLN A N 1
ATOM 2577 C CA . GLN A 1 338 ? 0.351 -6.876 -5.794 1.00 97.12 338 GLN A CA 1
ATOM 2578 C C . GLN A 1 338 ? 0.461 -5.411 -5.349 1.00 97.12 338 GLN A C 1
ATOM 2580 O O . GLN A 1 338 ? 1.262 -4.640 -5.879 1.00 97.12 338 GLN A O 1
ATOM 2585 N N . SER A 1 339 ? -0.368 -5.021 -4.383 1.00 96.31 339 SER A N 1
ATOM 2586 C CA . SER A 1 339 ? -0.305 -3.726 -3.710 1.00 96.31 339 SER A CA 1
ATOM 2587 C C . SER A 1 339 ? -0.068 -3.943 -2.222 1.00 96.31 339 SER A C 1
ATOM 2589 O O . SER A 1 339 ? -0.784 -4.708 -1.573 1.00 96.31 339 SER A O 1
ATOM 2591 N N . GLU A 1 340 ? 0.919 -3.232 -1.676 1.00 95.19 340 GLU A N 1
ATOM 2592 C CA . GLU A 1 340 ? 1.451 -3.424 -0.318 1.00 95.19 340 GLU A CA 1
ATOM 2593 C C . GLU A 1 340 ? 0.416 -3.242 0.807 1.00 95.19 340 GLU A C 1
ATOM 2595 O O . GLU A 1 340 ? 0.579 -3.795 1.893 1.00 95.19 340 GLU A O 1
ATOM 2600 N N . ASN A 1 341 ? -0.704 -2.567 0.538 1.00 96.31 341 ASN A N 1
ATOM 2601 C CA . ASN A 1 341 ? -1.846 -2.454 1.450 1.00 96.31 341 ASN A CA 1
ATOM 2602 C C . ASN A 1 341 ? -2.759 -3.696 1.497 1.00 96.31 341 ASN A C 1
ATOM 2604 O O . ASN A 1 341 ? -3.832 -3.623 2.096 1.00 96.31 341 ASN A O 1
ATOM 2608 N N . GLY A 1 342 ? -2.346 -4.812 0.889 1.00 97.25 342 GLY A N 1
ATOM 2609 C CA . GLY A 1 342 ? -2.987 -6.116 1.046 1.00 97.25 342 GLY A CA 1
ATOM 2610 C C . GLY A 1 342 ? -3.908 -6.512 -0.101 1.00 97.25 342 GLY A C 1
ATOM 2611 O O . GLY A 1 342 ? -4.943 -7.120 0.148 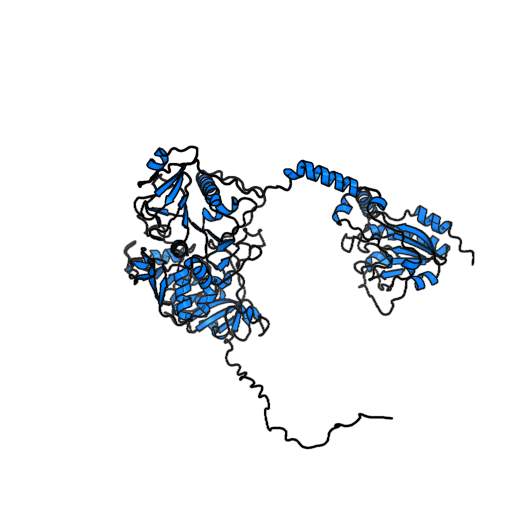1.00 97.25 342 GLY A O 1
ATOM 2612 N N . ILE A 1 343 ? -3.563 -6.172 -1.346 1.00 98.12 343 ILE A N 1
ATOM 2613 C CA . ILE A 1 343 ? -4.325 -6.585 -2.537 1.00 98.12 343 ILE A CA 1
ATOM 2614 C C . ILE A 1 343 ? -3.420 -7.392 -3.463 1.00 98.12 343 ILE A C 1
ATOM 2616 O O . ILE A 1 343 ? -2.320 -6.949 -3.781 1.00 98.12 343 ILE A O 1
ATOM 2620 N N . ILE A 1 344 ? -3.904 -8.530 -3.956 1.00 96.81 344 ILE A N 1
ATOM 2621 C CA . ILE A 1 344 ? -3.296 -9.282 -5.057 1.00 96.81 344 ILE A CA 1
ATOM 2622 C C . ILE A 1 344 ? -4.304 -9.306 -6.203 1.00 96.81 344 ILE A C 1
ATOM 2624 O O . ILE A 1 344 ? -5.452 -9.690 -6.001 1.00 96.81 344 ILE A O 1
ATOM 2628 N N . GLY A 1 345 ? -3.895 -8.897 -7.404 1.00 94.94 345 GLY A N 1
ATOM 2629 C CA . GLY A 1 345 ? -4.789 -8.779 -8.559 1.00 94.94 345 GLY A CA 1
ATOM 2630 C C . GLY A 1 345 ? -5.428 -7.394 -8.688 1.00 94.94 345 GLY A C 1
ATOM 2631 O O . GLY A 1 345 ? -6.635 -7.281 -8.918 1.00 94.94 345 GLY A O 1
ATOM 2632 N N . VAL A 1 346 ? -4.621 -6.338 -8.541 1.00 94.19 346 VAL A N 1
ATOM 2633 C CA . VAL A 1 346 ? -5.056 -4.953 -8.779 1.00 94.19 346 VAL A CA 1
ATOM 2634 C C . VAL A 1 346 ? -5.516 -4.786 -10.230 1.00 94.19 346 VAL A C 1
ATOM 2636 O O . VAL A 1 346 ? -4.812 -5.145 -11.172 1.00 94.19 346 VAL A O 1
ATOM 2639 N N . GLY A 1 347 ? -6.717 -4.243 -10.401 1.00 90.81 347 GLY A N 1
ATOM 2640 C CA . GLY A 1 347 ? -7.301 -3.889 -11.688 1.00 90.81 347 GLY A CA 1
ATOM 2641 C C . GLY A 1 347 ? -7.049 -2.432 -12.084 1.00 90.81 347 GLY A C 1
ATOM 2642 O O . GLY A 1 347 ? -6.369 -1.686 -11.378 1.00 90.81 347 GLY A O 1
ATOM 2643 N N . PRO A 1 348 ? -7.601 -1.994 -13.229 1.00 89.94 348 PRO A N 1
ATOM 2644 C CA . PRO A 1 348 ? -7.486 -0.609 -13.673 1.00 89.94 348 PRO A CA 1
ATOM 2645 C C . PRO A 1 348 ? -8.194 0.361 -12.717 1.00 89.94 348 PRO A C 1
ATOM 2647 O O . PRO A 1 348 ? -8.997 -0.039 -11.870 1.00 89.94 348 PRO A O 1
ATOM 2650 N N . TYR A 1 349 ? -7.956 1.657 -12.913 1.00 93.00 349 TYR A N 1
ATOM 2651 C CA . TYR A 1 349 ? -8.733 2.706 -12.256 1.00 93.00 349 TYR A CA 1
ATOM 2652 C C . TYR A 1 349 ? -10.248 2.540 -12.514 1.00 93.00 349 TYR A C 1
ATOM 2654 O O . TYR A 1 349 ? -10.642 2.090 -13.597 1.00 93.00 349 TYR A O 1
ATOM 2662 N N . PRO A 1 350 ? -11.114 2.898 -11.551 1.00 95.12 350 PRO A N 1
ATOM 2663 C CA . PRO A 1 350 ? -12.561 2.826 -11.714 1.00 95.12 350 PRO A CA 1
ATOM 2664 C C . PRO A 1 350 ? -13.069 3.912 -12.665 1.00 95.12 350 PRO A C 1
ATOM 2666 O O . PRO A 1 350 ? -12.401 4.915 -12.932 1.00 95.12 350 PRO A O 1
ATOM 2669 N N . LYS A 1 351 ? -14.292 3.738 -13.170 1.00 94.62 351 LYS A N 1
ATOM 2670 C CA . LYS A 1 351 ? -15.002 4.839 -13.830 1.00 94.62 351 LYS A CA 1
ATOM 2671 C C . LYS A 1 351 ? -15.439 5.851 -12.775 1.00 94.62 351 LYS A C 1
ATOM 2673 O O . LYS A 1 351 ? -15.735 5.476 -11.643 1.00 94.62 351 LYS A O 1
ATOM 2678 N N . LYS A 1 352 ? -15.536 7.121 -13.158 1.00 94.44 352 LYS A N 1
ATOM 2679 C CA . LYS A 1 352 ? -16.074 8.157 -12.272 1.00 94.44 352 LYS A CA 1
ATOM 2680 C C . LYS A 1 352 ? -17.504 7.805 -11.833 1.00 94.44 352 LYS A C 1
ATOM 2682 O O . LYS A 1 352 ? -18.321 7.434 -12.674 1.00 94.44 352 LYS A O 1
ATOM 2687 N N . GLY A 1 353 ? -17.788 7.930 -10.541 1.00 94.44 353 GLY A N 1
ATOM 2688 C CA . GLY A 1 353 ? -19.030 7.504 -9.891 1.00 94.44 353 GLY A CA 1
ATOM 2689 C C . GLY A 1 353 ? -19.063 6.024 -9.483 1.00 94.44 353 GLY A C 1
ATOM 2690 O O . GLY A 1 353 ? -20.079 5.574 -8.965 1.00 94.44 353 GLY A O 1
ATOM 2691 N N . THR A 1 354 ? -17.992 5.262 -9.732 1.00 95.38 354 THR A N 1
ATOM 2692 C CA . THR A 1 354 ? -17.869 3.839 -9.342 1.00 95.38 354 THR A CA 1
ATOM 2693 C C . THR A 1 354 ? -16.661 3.572 -8.445 1.00 95.38 354 THR A C 1
ATOM 2695 O O . THR A 1 354 ? -16.354 2.422 -8.146 1.00 95.38 354 THR A O 1
ATOM 2698 N N . GLU A 1 355 ? -15.947 4.624 -8.052 1.00 96.38 355 GLU A N 1
ATOM 2699 C CA . GLU A 1 355 ? -14.857 4.555 -7.092 1.00 96.38 355 GLU A CA 1
ATOM 2700 C C . GLU A 1 355 ? -15.338 4.079 -5.715 1.00 96.38 355 GLU A C 1
ATOM 2702 O O . GLU A 1 355 ? -16.403 4.471 -5.242 1.00 96.38 355 GLU A O 1
ATOM 2707 N N . ASP A 1 356 ? -14.525 3.247 -5.063 1.00 97.56 356 ASP A N 1
ATOM 2708 C CA . ASP A 1 356 ? -14.763 2.762 -3.705 1.00 97.56 356 ASP A CA 1
ATOM 2709 C C . ASP A 1 356 ? -13.560 3.123 -2.831 1.00 97.56 356 ASP A C 1
ATOM 2711 O O . ASP A 1 356 ? -12.423 2.751 -3.126 1.00 97.56 356 ASP A O 1
ATOM 2715 N N . ALA A 1 357 ? -13.802 3.861 -1.749 1.00 97.75 357 ALA A N 1
ATOM 2716 C CA . ALA A 1 357 ? -12.762 4.296 -0.822 1.00 97.75 357 ALA A CA 1
ATOM 2717 C C . ALA A 1 357 ? -12.100 3.130 -0.063 1.00 97.75 357 ALA A C 1
ATOM 2719 O O . ALA A 1 357 ? -10.973 3.268 0.416 1.00 97.75 357 ALA A O 1
ATOM 2720 N N . ASP A 1 358 ? -12.766 1.972 0.017 1.00 98.25 358 ASP A N 1
ATOM 2721 C CA . ASP A 1 358 ? -12.206 0.756 0.611 1.00 98.25 358 ASP A CA 1
ATOM 2722 C C . ASP A 1 358 ? -11.286 -0.009 -0.376 1.00 98.25 358 ASP A C 1
ATOM 2724 O O . ASP A 1 358 ? -10.661 -1.006 -0.003 1.00 98.25 358 ASP A O 1
ATOM 2728 N N . LEU A 1 359 ? -11.171 0.449 -1.633 1.00 97.62 359 LEU A N 1
ATOM 2729 C CA . LEU A 1 359 ? -10.346 -0.141 -2.694 1.00 97.62 359 LEU A CA 1
ATOM 2730 C C . LEU A 1 359 ? -9.383 0.885 -3.294 1.00 97.62 359 LEU A C 1
ATOM 2732 O O . LEU A 1 359 ? -9.653 1.507 -4.321 1.00 97.62 359 LEU A O 1
ATOM 2736 N N . ILE A 1 360 ? -8.213 1.007 -2.674 1.00 97.00 360 ILE A N 1
ATOM 2737 C CA . ILE A 1 360 ? -7.130 1.880 -3.137 1.00 97.00 360 ILE A CA 1
ATOM 2738 C C . ILE A 1 360 ? -5.834 1.101 -3.371 1.00 97.00 360 ILE A C 1
ATOM 2740 O O . ILE A 1 360 ? -5.619 0.047 -2.773 1.00 97.00 360 ILE A O 1
ATOM 2744 N N . ASN A 1 361 ? -4.948 1.634 -4.208 1.00 94.31 361 ASN A N 1
ATOM 2745 C CA . ASN A 1 361 ? -3.578 1.139 -4.356 1.00 94.31 361 ASN A CA 1
ATOM 2746 C C . ASN A 1 361 ? -2.625 1.745 -3.301 1.00 94.31 361 ASN A C 1
ATOM 2748 O O . ASN A 1 361 ? -2.995 2.614 -2.502 1.00 94.31 361 ASN A O 1
ATOM 2752 N N . ALA A 1 362 ? -1.354 1.336 -3.338 1.00 91.12 362 ALA A N 1
ATOM 2753 C CA . ALA A 1 362 ? -0.290 1.876 -2.489 1.00 91.12 362 ALA A CA 1
ATOM 2754 C C . ALA A 1 362 ? -0.148 3.411 -2.589 1.00 91.12 362 ALA A C 1
ATOM 2756 O O . ALA A 1 362 ? 0.159 4.082 -1.598 1.00 91.12 362 ALA A O 1
ATOM 2757 N N . GLY A 1 363 ? -0.440 3.973 -3.766 1.00 90.81 363 GLY A N 1
ATOM 2758 C CA . GLY A 1 363 ? -0.440 5.403 -4.069 1.00 90.81 363 GLY A CA 1
ATOM 2759 C C . GLY A 1 363 ? -1.650 6.188 -3.567 1.00 90.81 363 GLY A C 1
ATOM 2760 O O . GLY A 1 363 ? -1.682 7.396 -3.782 1.00 90.81 363 GLY A O 1
ATOM 2761 N N . LYS A 1 364 ? -2.592 5.546 -2.861 1.00 94.06 364 LYS A N 1
ATOM 2762 C CA . LYS A 1 364 ? -3.827 6.153 -2.322 1.00 94.06 364 LYS A CA 1
ATOM 2763 C C . LYS A 1 364 ? -4.845 6.560 -3.393 1.00 94.06 364 LYS A C 1
ATOM 2765 O O . LYS A 1 364 ? -5.700 7.414 -3.158 1.00 94.06 364 LYS A O 1
ATOM 2770 N N . GLU A 1 365 ? -4.757 5.926 -4.557 1.00 94.50 365 GLU A N 1
ATOM 2771 C CA . GLU A 1 365 ? -5.658 6.121 -5.691 1.00 94.50 365 GLU A CA 1
ATOM 2772 C C . GLU A 1 365 ? -6.689 4.988 -5.732 1.00 94.50 365 GLU A C 1
ATOM 2774 O O . GLU A 1 365 ? -6.313 3.836 -5.490 1.00 94.50 365 GLU A O 1
ATOM 2779 N N . PRO A 1 366 ? -7.966 5.267 -6.045 1.00 96.56 366 PRO A N 1
ATOM 2780 C CA . PRO A 1 366 ? -8.990 4.236 -6.107 1.00 96.56 366 PRO A CA 1
ATOM 2781 C C . PRO A 1 366 ? -8.733 3.297 -7.288 1.00 96.56 366 PRO A C 1
ATOM 2783 O O . PRO A 1 366 ? -8.369 3.739 -8.375 1.00 96.56 366 PRO A O 1
ATOM 2786 N N . ILE A 1 367 ? -8.940 2.001 -7.088 1.00 95.50 367 ILE A N 1
ATOM 2787 C CA . ILE A 1 367 ? -8.707 0.953 -8.089 1.00 95.50 367 ILE A CA 1
ATOM 2788 C C . ILE A 1 367 ? -9.908 0.016 -8.188 1.00 95.50 367 ILE A C 1
ATOM 2790 O O . ILE A 1 367 ? -10.821 0.041 -7.367 1.00 95.50 367 ILE A O 1
ATOM 2794 N N . THR A 1 368 ? -9.905 -0.829 -9.212 1.00 95.94 368 THR A N 1
ATOM 2795 C CA . THR A 1 368 ? -10.795 -1.993 -9.304 1.00 95.94 368 THR A CA 1
ATOM 2796 C C . THR A 1 368 ? -10.014 -3.274 -9.021 1.00 95.94 368 THR A C 1
ATOM 2798 O O . THR A 1 368 ? -8.793 -3.249 -8.890 1.00 95.94 368 THR A O 1
ATOM 2801 N N . LEU A 1 369 ? -10.705 -4.408 -8.926 1.00 95.94 369 LEU A N 1
ATOM 2802 C CA . LEU A 1 369 ? -10.083 -5.722 -8.769 1.00 95.94 369 LEU A CA 1
ATOM 2803 C C . LEU A 1 369 ? -10.220 -6.530 -10.058 1.00 95.94 369 LEU A C 1
ATOM 2805 O O . LEU A 1 369 ? -11.262 -6.495 -10.717 1.00 95.94 369 LEU A O 1
ATOM 2809 N N . LEU A 1 370 ? -9.182 -7.289 -10.402 1.00 92.69 370 LEU A N 1
ATOM 2810 C CA . LEU A 1 370 ? -9.278 -8.304 -11.445 1.00 92.69 370 LEU A CA 1
ATOM 2811 C C . LEU A 1 370 ? -10.015 -9.548 -10.930 1.00 92.69 370 LEU A C 1
ATOM 2813 O O . LEU A 1 370 ? -10.141 -9.790 -9.728 1.00 92.69 370 LEU A O 1
ATOM 2817 N N . LYS A 1 371 ? -10.501 -10.376 -11.859 1.00 92.38 371 LYS A N 1
ATOM 2818 C CA . LYS A 1 371 ? -11.071 -11.681 -11.511 1.00 92.38 371 LYS A CA 1
ATOM 2819 C C . LYS A 1 371 ? -9.993 -12.545 -10.846 1.00 92.38 371 LYS A C 1
ATOM 2821 O O . LYS A 1 371 ? -8.906 -12.682 -11.393 1.00 92.38 371 LYS A O 1
ATOM 2826 N N . GLY A 1 372 ? -10.329 -13.155 -9.709 1.00 92.94 372 GLY A N 1
ATOM 2827 C CA . GLY A 1 372 ? -9.389 -13.966 -8.928 1.00 92.94 372 GLY A CA 1
ATOM 2828 C C . GLY A 1 372 ? -8.516 -13.160 -7.965 1.00 92.94 372 GLY A C 1
ATOM 2829 O O . GLY A 1 372 ? -7.595 -13.727 -7.389 1.00 92.94 372 GLY A O 1
ATOM 2830 N N . ALA A 1 373 ? -8.793 -11.863 -7.784 1.00 96.94 373 ALA A N 1
ATOM 2831 C CA . ALA A 1 373 ? -8.111 -11.059 -6.782 1.00 96.94 373 ALA A CA 1
ATOM 2832 C C . ALA A 1 373 ? -8.361 -11.575 -5.356 1.00 96.94 373 ALA A C 1
ATOM 2834 O O . ALA A 1 373 ? -9.442 -12.082 -5.044 1.00 96.94 373 ALA A O 1
ATOM 2835 N N . SER A 1 374 ? -7.374 -11.381 -4.485 1.00 97.56 374 SER A N 1
ATOM 2836 C CA . SER A 1 374 ? -7.451 -11.680 -3.055 1.00 97.56 374 SER A CA 1
ATOM 2837 C C . SER A 1 374 ? -7.036 -10.470 -2.224 1.00 97.56 374 SER A C 1
ATOM 2839 O O . SER A 1 374 ? -6.351 -9.561 -2.702 1.00 97.56 374 SER A O 1
ATOM 2841 N N . ILE A 1 375 ? -7.517 -10.433 -0.980 1.00 98.00 375 ILE A N 1
ATOM 2842 C CA . ILE A 1 375 ? -7.304 -9.321 -0.057 1.00 98.00 375 ILE A CA 1
ATOM 2843 C C . ILE A 1 375 ? -6.880 -9.863 1.301 1.00 98.00 375 ILE A C 1
ATOM 2845 O O . ILE A 1 375 ? -7.488 -10.802 1.813 1.00 98.00 375 ILE A O 1
ATOM 2849 N N . VAL A 1 376 ? -5.845 -9.258 1.876 1.00 98.19 376 VAL A N 1
ATOM 2850 C CA . VAL A 1 376 ? -5.200 -9.699 3.116 1.00 98.19 376 VAL A CA 1
ATOM 2851 C C . VAL A 1 376 ? -4.860 -8.512 4.027 1.00 98.19 376 VAL A C 1
ATOM 2853 O O . VAL A 1 376 ? -4.960 -7.353 3.627 1.00 98.19 376 VAL A O 1
ATOM 2856 N N . GLY A 1 377 ? -4.478 -8.795 5.275 1.00 98.19 377 GLY A N 1
ATOM 2857 C CA . GLY A 1 377 ? -3.934 -7.785 6.191 1.00 98.19 377 GLY A CA 1
ATOM 2858 C C . GLY A 1 377 ? -2.533 -7.319 5.781 1.00 98.19 377 GLY A C 1
ATOM 2859 O O . GLY A 1 377 ? -1.855 -7.969 4.984 1.00 98.19 377 GLY A O 1
ATOM 2860 N N . SER A 1 378 ? -2.078 -6.196 6.341 1.00 98.69 378 SER A N 1
ATOM 2861 C CA . SER A 1 378 ? -0.737 -5.662 6.055 1.00 98.69 378 SER A CA 1
ATOM 2862 C C . SER A 1 378 ? 0.382 -6.615 6.482 1.00 98.69 378 SER A C 1
ATOM 2864 O O . SER A 1 378 ? 1.405 -6.694 5.817 1.00 98.69 378 SER A O 1
ATOM 2866 N N . ASP A 1 379 ? 0.205 -7.348 7.579 1.00 98.56 379 ASP A N 1
ATOM 2867 C CA . ASP A 1 379 ? 1.165 -8.346 8.053 1.00 98.56 379 ASP A CA 1
ATOM 2868 C C . ASP A 1 379 ? 1.381 -9.461 7.021 1.00 98.56 379 ASP A C 1
ATOM 2870 O O . ASP A 1 379 ? 2.517 -9.720 6.630 1.00 98.56 379 ASP A O 1
ATOM 2874 N N . GLU A 1 380 ? 0.300 -10.030 6.486 1.00 98.62 380 GLU A N 1
ATOM 2875 C CA . GLU A 1 380 ? 0.369 -11.044 5.425 1.00 98.62 380 GLU A CA 1
ATOM 2876 C C . GLU A 1 380 ? 0.902 -10.467 4.102 1.00 98.62 380 GLU A C 1
ATOM 2878 O O . GLU A 1 380 ? 1.716 -11.089 3.421 1.00 98.62 380 GLU A O 1
ATOM 2883 N N . SER A 1 381 ? 0.504 -9.237 3.758 1.00 98.38 381 SER A N 1
ATOM 2884 C CA . SER A 1 381 ? 1.024 -8.512 2.590 1.00 98.38 381 SER A CA 1
ATOM 2885 C C . SER A 1 381 ? 2.553 -8.456 2.587 1.00 98.38 381 SER A C 1
ATOM 2887 O O . SER A 1 381 ? 3.202 -8.771 1.587 1.00 98.38 381 SER A O 1
ATOM 2889 N N . PHE A 1 382 ? 3.139 -8.112 3.733 1.00 98.44 382 PHE A N 1
ATOM 2890 C CA . PHE A 1 382 ? 4.586 -8.025 3.875 1.00 98.44 382 PHE A CA 1
ATOM 2891 C C . PHE A 1 382 ? 5.266 -9.361 4.165 1.00 98.44 382 PHE A C 1
ATOM 2893 O O . PHE A 1 382 ? 6.452 -9.487 3.867 1.00 98.44 382 PHE A O 1
ATOM 2900 N N . ALA A 1 383 ? 4.547 -10.370 4.661 1.00 98.44 383 ALA A N 1
ATOM 2901 C CA . ALA A 1 383 ? 5.038 -11.745 4.656 1.00 98.44 383 ALA A CA 1
ATOM 2902 C C . ALA A 1 383 ? 5.274 -12.232 3.215 1.00 98.44 383 ALA A C 1
ATOM 2904 O O . ALA A 1 383 ? 6.360 -12.731 2.923 1.00 98.44 383 ALA A O 1
ATOM 2905 N N . MET A 1 384 ? 4.333 -11.984 2.292 1.00 97.69 384 MET A N 1
ATOM 2906 C CA . MET A 1 384 ? 4.516 -12.295 0.866 1.00 97.69 384 MET A CA 1
ATOM 2907 C C . MET A 1 384 ? 5.722 -11.561 0.262 1.00 97.69 384 MET A C 1
ATOM 2909 O O . MET A 1 384 ? 6.542 -12.172 -0.423 1.00 97.69 384 MET A O 1
ATOM 2913 N N . ILE A 1 385 ? 5.854 -10.257 0.533 1.00 97.00 385 ILE A N 1
ATOM 2914 C CA . ILE A 1 385 ? 6.965 -9.447 0.012 1.00 97.00 385 ILE A CA 1
ATOM 2915 C C . ILE A 1 385 ? 8.307 -9.945 0.563 1.00 97.00 385 ILE A C 1
ATOM 2917 O O . ILE A 1 385 ? 9.195 -10.291 -0.211 1.00 97.00 385 ILE A O 1
ATOM 2921 N N . ARG A 1 386 ? 8.461 -10.024 1.892 1.00 96.88 386 ARG A N 1
ATOM 2922 C CA . ARG A 1 386 ? 9.731 -10.415 2.529 1.00 96.88 386 ARG A CA 1
ATOM 2923 C C . ARG A 1 386 ? 10.095 -11.878 2.304 1.00 96.88 386 ARG A C 1
ATOM 2925 O O . ARG A 1 386 ? 11.275 -12.212 2.352 1.00 96.88 386 ARG A O 1
ATOM 2932 N N . GLY A 1 387 ? 9.101 -12.734 2.077 1.00 95.75 387 GLY A N 1
ATOM 2933 C CA . GLY A 1 387 ? 9.283 -14.144 1.736 1.00 95.75 387 GLY A CA 1
ATOM 2934 C C . GLY A 1 387 ? 9.710 -14.387 0.287 1.00 95.75 387 GLY A C 1
ATOM 2935 O O . GLY A 1 387 ? 9.808 -15.543 -0.111 1.00 95.75 387 GLY A O 1
ATOM 2936 N N . SER A 1 388 ? 9.952 -13.329 -0.499 1.00 92.06 388 SER A N 1
ATOM 2937 C CA . SER A 1 388 ? 10.327 -13.413 -1.917 1.00 92.06 388 SER A CA 1
ATOM 2938 C C . SER A 1 388 ? 9.283 -14.136 -2.777 1.00 92.06 388 SER A C 1
ATOM 2940 O O . SER A 1 388 ? 9.627 -14.850 -3.713 1.00 92.06 388 SER A O 1
ATOM 2942 N N . HIS A 1 389 ? 7.994 -13.943 -2.476 1.00 96.19 389 HIS A N 1
ATOM 2943 C CA . HIS A 1 389 ? 6.900 -14.482 -3.295 1.00 96.19 389 HIS A CA 1
ATOM 2944 C C . HIS A 1 389 ? 6.575 -13.609 -4.518 1.00 96.19 389 HIS A C 1
ATOM 2946 O O . HIS A 1 389 ? 5.738 -13.991 -5.332 1.00 96.19 389 HIS A O 1
ATOM 2952 N N . MET A 1 390 ? 7.191 -12.428 -4.633 1.00 95.50 390 MET A N 1
ATOM 2953 C CA . MET A 1 390 ? 7.080 -11.561 -5.808 1.00 95.50 390 MET A CA 1
ATOM 2954 C C . MET A 1 390 ? 8.164 -11.934 -6.819 1.00 95.50 390 MET A C 1
ATOM 2956 O O . MET A 1 390 ? 9.340 -11.984 -6.460 1.00 95.50 390 MET A O 1
ATOM 2960 N N . ASP A 1 391 ? 7.787 -12.120 -8.084 1.00 96.62 391 ASP A N 1
ATOM 2961 C CA . ASP A 1 391 ? 8.747 -12.384 -9.162 1.00 96.62 391 ASP A CA 1
ATOM 2962 C C . ASP A 1 391 ? 9.561 -11.132 -9.506 1.00 96.62 391 ASP A C 1
ATOM 2964 O O . ASP A 1 391 ? 10.723 -11.219 -9.907 1.00 96.62 391 ASP A O 1
ATOM 2968 N N . ILE A 1 392 ? 8.944 -9.953 -9.364 1.00 96.50 392 ILE A N 1
ATOM 2969 C CA . ILE A 1 392 ? 9.598 -8.674 -9.626 1.00 96.50 392 ILE A CA 1
ATOM 2970 C C . ILE A 1 392 ? 9.085 -7.560 -8.713 1.00 96.50 392 ILE A C 1
ATOM 2972 O O . ILE A 1 392 ? 7.887 -7.446 -8.433 1.00 96.50 392 ILE A O 1
ATOM 2976 N N . THR A 1 393 ? 9.994 -6.658 -8.362 1.00 97.06 393 THR A N 1
ATOM 2977 C CA . THR A 1 393 ? 9.670 -5.353 -7.785 1.00 97.06 393 THR A CA 1
ATOM 2978 C C . THR A 1 393 ? 10.192 -4.266 -8.715 1.00 97.06 393 THR A C 1
ATOM 2980 O O . THR A 1 393 ? 11.384 -4.233 -9.020 1.00 97.06 393 THR A O 1
ATOM 2983 N N . VAL A 1 394 ? 9.325 -3.341 -9.135 1.00 97.44 394 VAL A N 1
ATOM 2984 C CA . VAL A 1 394 ? 9.714 -2.180 -9.951 1.00 97.44 394 VAL A CA 1
ATOM 2985 C C . VAL A 1 394 ? 9.465 -0.897 -9.170 1.00 97.44 394 VAL A C 1
ATOM 2987 O O . VAL A 1 394 ? 8.330 -0.609 -8.800 1.00 97.44 394 VAL A O 1
ATOM 2990 N N . LEU A 1 395 ? 10.498 -0.088 -8.934 1.00 95.94 395 LEU A N 1
ATOM 2991 C CA . LEU A 1 395 ? 10.378 1.133 -8.134 1.00 95.94 395 LEU A CA 1
ATOM 2992 C C . LEU A 1 395 ? 11.247 2.286 -8.644 1.00 95.94 395 LEU A C 1
ATOM 2994 O O . LEU A 1 395 ? 12.193 2.102 -9.403 1.00 95.94 395 LEU A O 1
ATOM 2998 N N . GLY A 1 396 ? 10.903 3.503 -8.225 1.00 96.31 396 GLY A N 1
ATOM 2999 C CA . GLY A 1 396 ? 11.696 4.695 -8.515 1.00 96.31 396 GLY A CA 1
ATOM 3000 C C . GLY A 1 396 ? 12.883 4.877 -7.566 1.00 96.31 396 GLY A C 1
ATOM 3001 O O . GLY A 1 396 ? 12.862 4.409 -6.424 1.00 96.31 396 GLY A O 1
ATOM 3002 N N . ALA A 1 397 ? 13.882 5.635 -8.023 1.00 96.44 397 ALA A N 1
ATOM 3003 C CA . ALA A 1 397 ? 15.057 6.006 -7.236 1.00 96.44 397 ALA A CA 1
ATOM 3004 C C . ALA A 1 397 ? 15.420 7.494 -7.353 1.00 96.44 397 ALA A C 1
ATOM 3006 O O . ALA A 1 397 ? 15.221 8.132 -8.398 1.00 96.44 397 ALA A O 1
ATOM 3007 N N . LEU A 1 398 ? 15.993 8.035 -6.271 1.00 95.88 398 LEU A N 1
ATOM 3008 C CA . LEU A 1 398 ? 16.675 9.331 -6.278 1.00 95.88 398 LEU A CA 1
ATOM 3009 C C . LEU A 1 398 ? 18.140 9.162 -6.690 1.00 95.88 398 LEU A C 1
ATOM 3011 O O . LEU A 1 398 ? 18.619 9.944 -7.505 1.00 95.88 398 LEU A O 1
ATOM 3015 N N . GLN A 1 399 ? 18.815 8.138 -6.163 1.00 97.94 399 GLN A N 1
ATOM 3016 C CA . GLN A 1 399 ? 20.179 7.753 -6.527 1.00 97.94 399 GLN A CA 1
ATOM 3017 C C . GLN A 1 399 ? 20.313 6.225 -6.549 1.00 97.94 399 GLN A C 1
ATOM 3019 O O . GLN A 1 399 ? 19.623 5.529 -5.798 1.00 97.94 399 GLN A O 1
ATOM 3024 N N . CYS A 1 400 ? 21.221 5.731 -7.390 1.00 98.31 400 CYS A N 1
ATOM 3025 C CA . CYS A 1 400 ? 21.675 4.338 -7.415 1.00 98.31 400 CYS A CA 1
ATOM 3026 C C . CYS A 1 400 ? 23.205 4.298 -7.351 1.00 98.31 400 CYS A C 1
ATOM 3028 O O . CYS A 1 400 ? 23.848 5.189 -7.914 1.00 98.31 400 CYS A O 1
ATOM 3030 N N . SER A 1 401 ? 23.788 3.286 -6.703 1.00 98.44 401 SER A N 1
ATOM 3031 C CA . SER A 1 401 ? 25.244 3.092 -6.692 1.00 98.44 401 SER A CA 1
ATOM 3032 C C . SER A 1 401 ? 25.729 2.089 -7.743 1.00 98.44 401 SER A C 1
ATOM 3034 O O . SER A 1 401 ? 24.956 1.272 -8.248 1.00 98.44 401 SER A O 1
ATOM 3036 N N . GLN A 1 402 ? 27.036 2.117 -8.019 1.00 98.06 402 GLN A N 1
ATOM 3037 C CA . GLN A 1 402 ? 27.730 1.198 -8.925 1.00 98.06 402 GLN A CA 1
ATOM 3038 C C . GLN A 1 402 ? 27.488 -0.279 -8.582 1.00 98.06 402 GLN A C 1
ATOM 3040 O O . GLN A 1 402 ? 27.447 -1.110 -9.482 1.00 98.06 402 GLN A O 1
ATOM 3045 N N . TYR A 1 403 ? 27.316 -0.598 -7.297 1.00 97.88 403 TYR A N 1
ATOM 3046 C CA . TYR A 1 403 ? 27.140 -1.966 -6.794 1.00 97.88 403 TYR A CA 1
ATOM 3047 C C . TYR A 1 403 ? 25.703 -2.255 -6.337 1.00 97.88 403 TYR A C 1
ATOM 3049 O O . TYR A 1 403 ? 25.459 -3.237 -5.640 1.00 97.88 403 TYR A O 1
ATOM 3057 N N . GLY A 1 404 ? 24.747 -1.406 -6.723 1.00 97.31 404 GLY A N 1
ATOM 3058 C CA . GLY A 1 404 ? 23.323 -1.668 -6.530 1.00 97.31 404 GLY A CA 1
ATOM 3059 C C . GLY A 1 404 ? 22.728 -1.190 -5.211 1.00 97.31 404 GLY A C 1
ATOM 3060 O O . GLY A 1 404 ? 21.685 -1.698 -4.802 1.00 97.31 404 GLY A O 1
ATOM 3061 N N . ASP A 1 405 ? 23.334 -0.211 -4.543 1.00 98.25 405 ASP A N 1
ATOM 3062 C CA . ASP A 1 405 ? 22.660 0.486 -3.445 1.00 98.25 405 ASP A CA 1
ATOM 3063 C C . ASP A 1 405 ? 21.554 1.385 -3.996 1.00 98.25 405 ASP A C 1
ATOM 3065 O O . ASP A 1 405 ? 21.706 2.017 -5.044 1.00 98.25 405 ASP A O 1
ATOM 3069 N N . LEU A 1 406 ? 20.450 1.466 -3.262 1.00 98.19 406 LEU A N 1
ATOM 3070 C CA . LEU A 1 406 ? 19.280 2.258 -3.618 1.00 98.19 406 LEU A CA 1
ATOM 3071 C C . LEU A 1 406 ? 19.051 3.354 -2.580 1.00 98.19 406 LEU A C 1
ATOM 3073 O O . LEU A 1 406 ? 18.974 3.055 -1.391 1.00 98.19 406 LEU A O 1
ATOM 3077 N N . ALA A 1 407 ? 18.800 4.589 -3.016 1.00 97.56 407 ALA A N 1
ATOM 3078 C CA . ALA A 1 407 ? 18.312 5.666 -2.153 1.00 97.56 407 ALA A CA 1
ATOM 3079 C C . ALA A 1 407 ? 17.073 6.345 -2.756 1.00 97.56 407 ALA A C 1
ATOM 3081 O O . ALA A 1 407 ? 17.130 6.878 -3.870 1.00 97.56 407 ALA A O 1
ATOM 3082 N N . ASN A 1 408 ? 15.940 6.340 -2.040 1.00 94.56 408 ASN A N 1
ATOM 3083 C CA . ASN A 1 408 ? 14.705 6.955 -2.541 1.00 94.56 408 ASN A CA 1
ATOM 3084 C C . ASN A 1 408 ? 13.737 7.543 -1.493 1.00 94.56 408 ASN A C 1
ATOM 3086 O O . ASN A 1 408 ? 12.703 8.083 -1.884 1.00 94.56 408 ASN A O 1
ATOM 3090 N N . TRP A 1 409 ? 14.042 7.475 -0.194 1.00 91.50 409 TRP A N 1
ATOM 3091 C CA . TRP A 1 409 ? 13.049 7.776 0.849 1.00 91.50 409 TRP A CA 1
ATOM 3092 C C . TRP A 1 409 ? 13.230 9.121 1.568 1.00 91.50 409 TRP A C 1
ATOM 3094 O O . TRP A 1 409 ? 12.278 9.655 2.148 1.00 91.50 409 TRP A O 1
ATOM 3104 N N . MET A 1 410 ? 14.438 9.687 1.540 1.00 88.75 410 MET A N 1
ATOM 3105 C CA . MET A 1 410 ? 14.757 10.922 2.253 1.00 88.75 410 MET A CA 1
ATOM 3106 C C . MET A 1 410 ? 15.809 11.754 1.515 1.00 88.75 410 MET A C 1
ATOM 3108 O O . MET A 1 410 ? 16.794 11.233 1.001 1.00 88.75 410 MET A O 1
ATOM 3112 N N . ILE A 1 411 ? 15.614 13.072 1.534 1.00 88.88 411 ILE A N 1
ATOM 3113 C CA . ILE A 1 411 ? 16.645 14.082 1.292 1.00 88.88 411 ILE A CA 1
ATOM 3114 C C . ILE A 1 411 ? 16.738 14.919 2.573 1.00 88.88 411 ILE A C 1
ATOM 3116 O O . ILE A 1 411 ? 15.817 15.708 2.835 1.00 88.88 411 ILE A O 1
ATOM 3120 N N . PRO A 1 412 ? 17.803 14.761 3.380 1.00 83.69 412 PRO A N 1
ATOM 3121 C CA . PRO A 1 412 ? 17.963 15.501 4.627 1.00 83.69 412 PRO A CA 1
ATOM 3122 C C . PRO A 1 412 ? 17.737 17.009 4.444 1.00 83.69 412 PRO A C 1
ATOM 3124 O O . PRO A 1 412 ? 18.285 17.632 3.539 1.00 83.69 412 PRO A O 1
ATOM 3127 N N . GLY A 1 413 ? 16.872 17.594 5.277 1.00 77.88 413 GLY A N 1
ATOM 3128 C CA . GLY A 1 413 ? 16.565 19.031 5.262 1.00 77.88 413 GLY A CA 1
ATOM 3129 C C . GLY A 1 413 ? 15.670 19.531 4.125 1.00 77.88 413 GLY A C 1
ATOM 3130 O O . GLY A 1 413 ? 15.354 20.719 4.100 1.00 77.88 413 GLY A O 1
ATOM 3131 N N . LYS A 1 414 ? 15.227 18.657 3.211 1.00 81.62 414 LYS A N 1
ATOM 3132 C CA . LYS A 1 414 ? 14.349 19.038 2.093 1.00 81.62 414 LYS A CA 1
ATOM 3133 C C . LYS A 1 414 ? 13.113 18.155 1.970 1.00 81.62 414 LYS A C 1
ATOM 3135 O O . LYS A 1 414 ? 12.005 18.673 1.892 1.00 81.62 414 LYS A O 1
ATOM 3140 N N . LEU A 1 415 ? 13.294 16.838 1.921 1.00 78.88 415 LEU A N 1
ATOM 3141 C CA . LEU A 1 415 ? 12.215 15.879 1.699 1.00 78.88 415 LEU A CA 1
ATOM 3142 C C . LEU A 1 415 ? 12.311 14.765 2.736 1.00 78.88 415 LEU A C 1
ATOM 3144 O O . LEU A 1 415 ? 13.202 13.927 2.662 1.00 78.88 415 LEU A O 1
ATOM 3148 N N . VAL A 1 416 ? 11.374 14.735 3.678 1.00 81.81 416 VAL A N 1
ATOM 3149 C CA . VAL A 1 416 ? 11.315 13.693 4.707 1.00 81.81 416 VAL A CA 1
ATOM 3150 C C . VAL A 1 416 ? 9.917 13.089 4.711 1.00 81.81 416 VAL A C 1
ATOM 3152 O O . VAL A 1 416 ? 9.065 13.465 5.509 1.00 81.81 416 VAL A O 1
ATOM 3155 N N . LYS A 1 417 ? 9.658 12.199 3.745 1.00 84.62 417 LYS A N 1
ATOM 3156 C CA . LYS A 1 417 ? 8.362 11.513 3.638 1.00 84.62 417 LYS A CA 1
ATOM 3157 C C . LYS A 1 417 ? 8.347 10.157 4.338 1.00 84.62 417 LYS A C 1
ATOM 3159 O O . LYS A 1 417 ? 7.273 9.716 4.722 1.00 84.62 417 LYS A O 1
ATOM 3164 N N . GLY A 1 418 ? 9.503 9.532 4.557 1.00 89.56 418 GLY A N 1
ATOM 3165 C CA . GLY A 1 418 ? 9.592 8.169 5.084 1.00 89.56 418 GLY A CA 1
ATOM 3166 C C . GLY A 1 418 ? 9.729 7.133 3.974 1.00 89.56 418 GLY A C 1
ATOM 3167 O O . GLY A 1 418 ? 9.538 7.438 2.797 1.00 89.56 418 GLY A O 1
ATOM 3168 N N . MET A 1 419 ? 10.089 5.911 4.354 1.00 94.31 419 MET A N 1
ATOM 3169 C CA . MET A 1 419 ? 10.385 4.824 3.419 1.00 94.31 419 MET A CA 1
ATOM 3170 C C . MET A 1 419 ? 9.156 4.053 2.937 1.00 94.31 419 MET A C 1
ATOM 3172 O O . MET A 1 419 ? 9.236 3.394 1.902 1.00 94.31 419 MET A O 1
ATOM 3176 N N . GLY A 1 420 ? 8.027 4.113 3.652 1.00 94.94 420 GLY A N 1
ATOM 3177 C CA . GLY A 1 420 ? 6.865 3.278 3.333 1.00 94.94 420 GLY A CA 1
ATOM 3178 C C . GLY A 1 420 ? 7.247 1.795 3.244 1.00 94.94 420 GLY A C 1
ATOM 3179 O O . GLY A 1 420 ? 8.002 1.302 4.086 1.00 94.94 420 GLY A O 1
ATOM 3180 N N . GLY A 1 421 ? 6.751 1.092 2.222 1.00 95.69 421 GLY A N 1
ATOM 3181 C CA . GLY A 1 421 ? 7.129 -0.294 1.928 1.00 95.69 421 GLY A CA 1
ATOM 3182 C C . GLY A 1 421 ? 8.458 -0.475 1.183 1.00 95.69 421 GLY A C 1
ATOM 3183 O O . GLY A 1 421 ? 8.870 -1.612 0.969 1.00 95.69 421 GLY A O 1
ATOM 3184 N N . ALA A 1 422 ? 9.156 0.598 0.785 1.00 95.69 422 ALA A N 1
ATOM 3185 C CA . ALA A 1 422 ? 10.283 0.499 -0.149 1.00 95.69 422 ALA A CA 1
ATOM 3186 C C . ALA A 1 422 ? 11.441 -0.370 0.369 1.00 95.69 422 ALA A C 1
ATOM 3188 O O . ALA A 1 422 ? 12.026 -1.115 -0.409 1.00 95.69 422 ALA A O 1
ATOM 3189 N N . MET A 1 423 ? 11.760 -0.307 1.667 1.00 97.88 423 MET A N 1
ATOM 3190 C CA . MET A 1 423 ? 12.829 -1.132 2.249 1.00 97.88 423 MET A CA 1
ATOM 3191 C C . MET A 1 423 ? 12.460 -2.620 2.260 1.00 97.88 423 MET A C 1
ATOM 3193 O O . MET A 1 423 ? 13.311 -3.461 1.983 1.00 97.88 423 MET A O 1
ATOM 3197 N N . ASP A 1 424 ? 11.207 -2.969 2.562 1.00 97.69 424 ASP A N 1
ATOM 3198 C CA . ASP A 1 424 ? 10.743 -4.361 2.545 1.00 97.69 424 ASP A CA 1
ATOM 3199 C C . ASP A 1 424 ? 10.784 -4.925 1.115 1.00 97.69 424 ASP A C 1
ATOM 3201 O O . ASP A 1 424 ? 11.302 -6.015 0.891 1.00 97.69 424 ASP A O 1
ATOM 3205 N N . LEU A 1 425 ? 10.325 -4.133 0.140 1.00 95.88 425 LEU A N 1
ATOM 3206 C CA . LEU A 1 425 ? 10.232 -4.503 -1.276 1.00 95.88 425 LEU A CA 1
ATOM 3207 C C . LEU A 1 425 ? 11.570 -4.843 -1.945 1.00 95.88 425 LEU A C 1
ATOM 3209 O O . LEU A 1 425 ? 11.581 -5.565 -2.943 1.00 95.88 425 LEU A O 1
ATOM 3213 N N . VAL A 1 426 ? 12.677 -4.315 -1.419 1.00 96.12 426 VAL A N 1
ATOM 3214 C CA . VAL A 1 426 ? 14.025 -4.522 -1.975 1.00 96.12 426 VAL A CA 1
ATOM 3215 C C . VAL A 1 426 ? 14.917 -5.412 -1.114 1.00 96.12 426 VAL A C 1
ATOM 3217 O O . VAL A 1 426 ? 15.999 -5.782 -1.549 1.00 96.12 426 VAL A O 1
ATOM 3220 N N . SER A 1 427 ? 14.505 -5.736 0.114 1.00 92.44 427 SER A N 1
ATOM 3221 C CA . SER A 1 427 ? 15.340 -6.493 1.063 1.00 92.44 427 SER A CA 1
ATOM 3222 C C . SER A 1 427 ? 15.098 -7.998 1.036 1.00 92.44 427 SER A C 1
ATOM 3224 O O . SER A 1 427 ? 15.840 -8.746 1.674 1.00 92.44 427 SER A O 1
ATOM 3226 N N . ALA A 1 428 ? 14.067 -8.453 0.325 1.00 86.25 428 ALA A N 1
ATOM 3227 C CA . ALA A 1 428 ? 13.727 -9.862 0.252 1.00 86.25 428 ALA A CA 1
ATOM 3228 C C . ALA A 1 428 ? 14.865 -10.659 -0.435 1.00 86.25 428 ALA A C 1
ATOM 3230 O O . ALA A 1 428 ? 15.305 -10.294 -1.531 1.00 86.25 428 ALA A O 1
ATOM 3231 N N . PRO A 1 429 ? 15.401 -11.724 0.194 1.00 85.88 429 PRO A N 1
ATOM 3232 C CA . PRO A 1 429 ? 16.522 -12.476 -0.363 1.00 85.88 429 PRO A CA 1
ATOM 3233 C C . PRO A 1 429 ? 16.188 -13.081 -1.728 1.00 85.88 429 PRO A C 1
ATOM 3235 O O . PRO A 1 429 ? 15.207 -13.807 -1.868 1.00 85.88 429 PRO A O 1
ATOM 3238 N N . GLY A 1 430 ? 17.015 -12.804 -2.737 1.00 84.69 430 GLY A N 1
ATOM 3239 C CA . GLY A 1 430 ? 16.782 -13.276 -4.105 1.00 84.69 430 GLY A CA 1
ATOM 3240 C C . GLY A 1 430 ? 15.711 -12.498 -4.878 1.00 84.69 430 GLY A C 1
ATOM 3241 O O . GLY A 1 430 ? 15.382 -12.894 -5.993 1.00 84.69 430 GLY A O 1
ATOM 3242 N N . ALA A 1 431 ? 15.183 -11.399 -4.329 1.00 89.06 431 ALA A N 1
ATOM 3243 C CA . ALA A 1 431 ? 14.252 -10.545 -5.053 1.00 89.06 431 ALA A CA 1
ATOM 3244 C C . ALA A 1 431 ? 14.902 -9.926 -6.294 1.00 89.06 431 ALA A C 1
ATOM 3246 O O . ALA A 1 431 ? 16.017 -9.403 -6.245 1.00 89.06 431 ALA A O 1
ATOM 3247 N N . ARG A 1 432 ? 14.163 -9.931 -7.405 1.00 96.19 432 ARG A N 1
ATOM 3248 C CA . ARG A 1 432 ? 14.537 -9.208 -8.619 1.00 96.19 432 ARG A CA 1
ATOM 3249 C C . ARG A 1 432 ? 14.021 -7.776 -8.532 1.00 96.19 432 ARG A C 1
ATOM 3251 O O . ARG A 1 432 ? 12.822 -7.526 -8.665 1.00 96.19 432 ARG A O 1
ATOM 3258 N N . VAL A 1 433 ? 14.936 -6.833 -8.339 1.00 97.81 433 VAL A N 1
ATOM 3259 C CA . VAL A 1 433 ? 14.614 -5.418 -8.134 1.00 97.81 433 VAL A CA 1
ATOM 3260 C C . VAL A 1 433 ? 15.014 -4.607 -9.359 1.00 97.81 433 VAL A C 1
ATOM 3262 O O . VAL A 1 433 ? 16.192 -4.524 -9.716 1.00 97.81 433 VAL A O 1
ATOM 3265 N N . ILE A 1 434 ? 14.031 -3.967 -9.984 1.00 98.38 434 ILE A N 1
ATOM 3266 C CA . ILE A 1 434 ? 14.232 -3.089 -11.133 1.00 98.38 434 ILE A CA 1
ATOM 3267 C C . ILE A 1 434 ? 13.976 -1.647 -10.726 1.00 98.38 434 ILE A C 1
ATOM 3269 O O . ILE A 1 434 ? 12.883 -1.276 -10.292 1.00 98.38 434 ILE A O 1
ATOM 3273 N N . VAL A 1 435 ? 14.988 -0.810 -10.915 1.00 98.56 435 VAL A N 1
ATOM 3274 C CA . VAL A 1 435 ? 14.862 0.629 -10.737 1.00 98.56 435 VAL A CA 1
ATOM 3275 C C . VAL A 1 435 ? 14.487 1.282 -12.057 1.00 98.56 435 VAL A C 1
ATOM 3277 O O . VAL A 1 435 ? 15.152 1.078 -13.068 1.00 98.56 435 VAL A O 1
ATOM 3280 N N . VAL A 1 436 ? 13.457 2.122 -12.025 1.00 98.50 436 VAL A N 1
ATOM 3281 C CA . VAL A 1 436 ? 13.050 2.981 -13.141 1.00 98.50 436 VAL A CA 1
ATOM 3282 C C . VAL A 1 436 ? 13.206 4.448 -12.757 1.00 98.50 436 VAL A C 1
ATOM 3284 O O . VAL A 1 436 ? 12.583 4.928 -11.808 1.00 98.50 436 VAL A O 1
ATOM 3287 N N . MET A 1 437 ? 14.047 5.194 -13.471 1.00 97.75 437 MET A N 1
ATOM 3288 C CA . MET A 1 437 ? 14.278 6.603 -13.149 1.00 97.75 437 MET A CA 1
ATOM 3289 C C . MET A 1 437 ? 14.792 7.413 -14.337 1.00 97.75 437 MET A C 1
ATOM 3291 O O . MET A 1 437 ? 15.457 6.878 -15.209 1.00 97.75 437 MET A O 1
ATOM 3295 N N . GLU A 1 438 ? 14.556 8.725 -14.342 1.00 97.62 438 GLU A N 1
ATOM 3296 C CA . GLU A 1 438 ? 15.326 9.632 -15.210 1.00 97.62 438 GLU A CA 1
ATOM 3297 C C . GLU A 1 438 ? 16.821 9.509 -14.867 1.00 97.62 438 GLU A C 1
ATOM 3299 O O . GLU A 1 438 ? 17.167 9.404 -13.679 1.00 97.62 438 GLU A O 1
ATOM 3304 N N . HIS A 1 439 ? 17.675 9.485 -15.897 1.00 98.19 439 HIS A N 1
ATOM 3305 C CA . HIS A 1 439 ? 19.110 9.202 -15.768 1.00 98.19 439 HIS A CA 1
ATOM 3306 C C . HIS A 1 439 ? 19.856 10.295 -14.986 1.00 98.19 439 HIS A C 1
ATOM 3308 O O . HIS A 1 439 ? 20.735 10.005 -14.172 1.00 98.19 439 HIS A O 1
ATOM 3314 N N . THR A 1 440 ? 19.458 11.551 -15.194 1.00 97.00 440 THR A N 1
ATOM 3315 C CA . THR A 1 440 ? 20.034 12.736 -14.554 1.00 97.00 440 THR A CA 1
ATOM 3316 C C . THR A 1 440 ? 18.974 13.546 -13.805 1.00 97.00 440 THR A C 1
ATOM 3318 O O . THR A 1 440 ? 17.766 13.331 -13.931 1.00 97.00 440 THR A O 1
ATOM 3321 N N . SER A 1 441 ? 19.428 14.459 -12.948 1.00 93.25 441 SER A N 1
ATOM 3322 C CA . SER A 1 441 ? 18.588 15.469 -12.310 1.00 93.25 441 SER A CA 1
ATOM 3323 C C . SER A 1 441 ? 18.100 16.493 -13.346 1.00 93.25 441 SER A C 1
ATOM 3325 O O . SER A 1 441 ? 18.611 16.581 -14.461 1.00 93.25 441 SER A O 1
ATOM 3327 N N . LYS A 1 442 ? 17.157 17.362 -12.959 1.00 88.44 442 LYS A N 1
ATOM 3328 C CA . LYS A 1 442 ? 16.729 18.490 -13.811 1.00 88.44 442 LYS A CA 1
ATOM 3329 C C . LYS A 1 442 ? 17.869 19.445 -14.185 1.00 88.44 442 LYS A C 1
ATOM 3331 O O . LYS A 1 442 ? 17.738 20.164 -15.168 1.00 88.44 442 LYS A O 1
ATOM 3336 N N . ASN A 1 443 ? 18.944 19.462 -13.399 1.00 91.06 443 ASN A N 1
ATOM 3337 C CA . ASN A 1 443 ? 20.122 20.292 -13.637 1.00 91.06 443 ASN A CA 1
ATOM 3338 C C . ASN A 1 443 ? 21.210 19.547 -14.430 1.00 91.06 443 ASN A C 1
ATOM 3340 O O . ASN A 1 443 ? 22.261 20.119 -14.691 1.00 91.06 443 ASN A O 1
ATOM 3344 N N . GLY A 1 444 ? 20.970 18.286 -14.806 1.00 92.31 444 GLY A N 1
ATOM 3345 C CA . GLY A 1 444 ? 21.937 17.441 -15.502 1.00 92.31 444 GLY A CA 1
ATOM 3346 C C . GLY A 1 444 ? 22.855 16.634 -14.582 1.00 92.31 444 GLY A C 1
ATOM 3347 O O . GLY A 1 444 ? 23.680 15.883 -15.093 1.00 92.31 444 GLY A O 1
ATOM 3348 N N . ASP A 1 445 ? 22.704 16.729 -13.256 1.00 95.94 445 ASP A N 1
ATOM 3349 C CA . ASP A 1 445 ? 23.549 15.972 -12.323 1.00 95.94 445 ASP A CA 1
ATOM 3350 C C . ASP A 1 445 ? 23.296 14.460 -12.468 1.00 95.94 445 ASP A C 1
ATOM 3352 O O . ASP A 1 445 ? 22.130 14.043 -12.469 1.00 95.94 445 ASP A O 1
ATOM 3356 N N . PRO A 1 446 ? 24.340 13.619 -12.546 1.00 97.69 446 PRO A N 1
ATOM 3357 C CA . PRO A 1 446 ? 24.188 12.169 -12.573 1.00 97.69 446 PRO A CA 1
ATOM 3358 C C . PRO A 1 446 ? 23.442 11.638 -11.346 1.00 97.69 446 PRO A C 1
ATOM 3360 O O . PRO A 1 446 ? 23.659 12.089 -10.222 1.00 97.69 446 PRO A O 1
ATOM 3363 N N . LYS A 1 447 ? 22.583 10.636 -11.550 1.00 98.38 447 LYS A N 1
ATOM 3364 C CA . LYS A 1 447 ? 21.907 9.918 -10.451 1.00 98.38 447 LYS A CA 1
ATOM 3365 C C . LYS A 1 447 ? 22.427 8.498 -10.240 1.00 98.38 447 LYS A C 1
ATOM 3367 O O . LYS A 1 447 ? 22.104 7.873 -9.230 1.00 98.38 447 LYS A O 1
ATOM 3372 N N . ILE A 1 448 ? 23.212 7.993 -11.187 1.00 98.69 448 ILE A N 1
ATOM 3373 C CA . ILE A 1 448 ? 23.956 6.740 -11.076 1.00 98.69 448 ILE A CA 1
ATOM 3374 C C . ILE A 1 448 ? 25.380 7.114 -10.660 1.00 98.69 448 ILE A C 1
ATOM 3376 O O . ILE A 1 448 ? 26.088 7.790 -11.409 1.00 98.69 448 ILE A O 1
ATOM 3380 N N . LEU A 1 449 ? 25.750 6.749 -9.436 1.00 98.44 449 LEU A N 1
ATOM 3381 C CA . LEU A 1 449 ? 26.941 7.232 -8.737 1.00 98.44 449 LEU A CA 1
ATOM 3382 C C . LEU A 1 449 ? 27.842 6.068 -8.317 1.00 98.44 449 LEU A C 1
ATOM 3384 O O . LEU A 1 449 ? 27.403 4.925 -8.241 1.00 98.44 449 LEU A O 1
ATOM 3388 N N . LYS A 1 450 ? 29.094 6.352 -7.945 1.00 97.81 450 LYS A N 1
ATOM 3389 C CA . LYS A 1 450 ? 29.977 5.332 -7.351 1.00 97.81 450 LYS A CA 1
ATOM 3390 C C . LYS A 1 450 ? 29.425 4.804 -6.020 1.00 97.81 450 LYS A C 1
ATOM 3392 O O . LYS A 1 450 ? 29.426 3.603 -5.777 1.00 97.81 450 LYS A O 1
ATOM 3397 N N . SER A 1 451 ? 28.907 5.706 -5.193 1.00 97.81 451 SER A N 1
ATOM 3398 C CA . SER A 1 451 ? 28.208 5.434 -3.935 1.00 97.81 451 SER A CA 1
ATOM 3399 C C . SER A 1 451 ? 27.078 6.445 -3.774 1.00 97.81 451 SER A C 1
ATOM 3401 O O . SER A 1 451 ? 27.246 7.602 -4.162 1.00 97.81 451 SER A O 1
ATOM 3403 N N . CYS A 1 452 ? 25.939 6.042 -3.207 1.00 97.75 452 CYS A N 1
ATOM 3404 C CA . CYS A 1 452 ? 24.881 7.000 -2.896 1.00 97.75 452 CYS A CA 1
ATOM 3405 C C . CYS A 1 452 ? 25.338 7.974 -1.804 1.00 97.75 452 CYS A C 1
ATOM 3407 O O . CYS A 1 452 ? 26.026 7.593 -0.859 1.00 97.75 452 CYS A O 1
ATOM 3409 N N . GLU A 1 453 ? 24.910 9.224 -1.928 1.00 95.88 453 GLU A N 1
ATOM 3410 C CA . GLU A 1 453 ? 25.130 10.275 -0.929 1.00 95.88 453 GLU A CA 1
ATOM 3411 C C . GLU A 1 453 ? 23.900 10.438 -0.028 1.00 95.88 453 GLU A C 1
ATOM 3413 O O . GLU A 1 453 ? 23.990 10.881 1.116 1.00 95.88 453 GLU A O 1
ATOM 3418 N N . LEU A 1 454 ? 22.727 10.083 -0.559 1.00 95.88 454 LEU A N 1
ATOM 3419 C CA . LEU A 1 454 ? 21.466 10.089 0.164 1.00 95.88 454 LEU A CA 1
ATOM 3420 C C . LEU A 1 454 ? 21.315 8.846 1.056 1.00 95.88 454 LEU A C 1
ATOM 3422 O O . LEU A 1 454 ? 21.851 7.784 0.729 1.00 95.88 454 LEU A O 1
ATOM 3426 N N . PRO A 1 455 ? 20.525 8.939 2.147 1.00 95.94 455 PRO A N 1
ATOM 3427 C CA . PRO A 1 455 ? 20.233 7.801 3.008 1.00 95.94 455 PRO A CA 1
ATOM 3428 C C . PRO A 1 455 ? 19.699 6.595 2.231 1.00 95.94 455 PRO A C 1
ATOM 3430 O O . PRO A 1 455 ? 18.726 6.691 1.474 1.00 95.94 455 PRO A O 1
ATOM 3433 N N . LEU A 1 456 ? 20.327 5.444 2.462 1.00 97.75 456 LEU A N 1
ATOM 3434 C CA . LEU A 1 456 ? 19.997 4.216 1.756 1.00 97.75 456 LEU A CA 1
ATOM 3435 C C . LEU A 1 456 ? 18.607 3.693 2.126 1.00 97.75 456 LEU A C 1
ATOM 3437 O O . LEU A 1 456 ? 18.115 3.842 3.244 1.00 97.75 456 LEU A O 1
ATOM 3441 N N . THR A 1 457 ? 17.997 3.058 1.136 1.00 97.50 457 THR A N 1
ATOM 3442 C CA . THR A 1 457 ? 16.778 2.240 1.203 1.00 97.50 457 THR A CA 1
ATOM 3443 C C . THR A 1 457 ? 17.152 0.762 1.283 1.00 97.50 457 THR A C 1
ATOM 3445 O O . THR A 1 457 ? 16.517 -0.000 2.000 1.00 97.50 457 THR A O 1
ATOM 3448 N N . GLY A 1 458 ? 18.214 0.368 0.582 1.00 97.06 458 GLY A N 1
ATOM 3449 C CA . GLY A 1 458 ? 18.799 -0.965 0.650 1.00 97.06 458 GLY A CA 1
ATOM 3450 C C . GLY A 1 458 ? 20.206 -0.956 0.063 1.00 97.06 458 GLY A C 1
ATOM 3451 O O . GLY A 1 458 ? 20.509 -0.136 -0.807 1.00 97.06 458 GLY A O 1
ATOM 3452 N N . LYS A 1 459 ? 21.059 -1.850 0.564 1.00 96.44 459 LYS A N 1
ATOM 3453 C CA . LYS A 1 459 ? 22.461 -1.989 0.163 1.00 96.44 459 LYS A CA 1
ATOM 3454 C C . LYS A 1 459 ? 22.630 -3.183 -0.778 1.00 96.44 459 LYS A C 1
ATOM 3456 O O . LYS A 1 459 ? 22.270 -4.291 -0.390 1.00 96.44 459 LYS A O 1
ATOM 3461 N N . GLY A 1 460 ? 23.172 -2.965 -1.975 1.00 96.50 460 GLY A N 1
ATOM 3462 C CA . GLY A 1 460 ? 23.382 -4.019 -2.977 1.00 96.50 460 GLY A CA 1
ATOM 3463 C C . GLY A 1 460 ? 22.111 -4.790 -3.354 1.00 96.50 460 GLY A C 1
ATOM 3464 O O . GLY A 1 460 ? 22.134 -6.013 -3.440 1.00 96.50 460 GLY A O 1
ATOM 3465 N N . VAL A 1 461 ? 20.988 -4.086 -3.505 1.00 96.88 461 VAL A N 1
ATOM 3466 C CA . VAL A 1 461 ? 19.657 -4.677 -3.726 1.00 96.88 461 VAL A CA 1
ATOM 3467 C C . VAL A 1 461 ? 19.180 -4.590 -5.172 1.00 96.88 461 VAL A C 1
ATOM 3469 O O . VAL A 1 461 ? 18.288 -5.332 -5.566 1.00 96.88 461 VAL A O 1
ATOM 3472 N N . ILE A 1 462 ? 19.726 -3.666 -5.966 1.00 98.25 462 ILE A N 1
ATOM 3473 C CA . ILE A 1 462 ? 19.271 -3.426 -7.339 1.00 98.25 462 ILE A CA 1
ATOM 3474 C C . ILE A 1 462 ? 19.801 -4.530 -8.255 1.00 98.25 462 ILE A C 1
ATOM 3476 O O . ILE A 1 462 ? 20.995 -4.807 -8.249 1.00 98.25 462 ILE A O 1
ATOM 3480 N N . SER A 1 463 ? 18.928 -5.105 -9.085 1.00 98.06 463 SER A N 1
ATOM 3481 C CA . SER A 1 463 ? 19.303 -6.062 -10.135 1.00 98.06 463 SER A CA 1
ATOM 3482 C C . SER A 1 463 ? 19.469 -5.389 -11.501 1.00 98.06 463 SER A C 1
ATOM 3484 O O . SER A 1 463 ? 20.328 -5.773 -12.289 1.00 98.06 463 SER A O 1
ATOM 3486 N N . ARG A 1 464 ? 18.632 -4.385 -11.801 1.00 98.69 464 ARG A N 1
ATOM 3487 C CA . ARG A 1 464 ? 18.625 -3.672 -13.087 1.00 98.69 464 ARG A CA 1
ATOM 3488 C C . ARG A 1 464 ? 18.216 -2.214 -12.917 1.00 98.69 464 ARG A C 1
ATOM 3490 O O . ARG A 1 464 ? 17.308 -1.908 -12.146 1.00 98.69 464 ARG A O 1
ATOM 3497 N N . ILE A 1 465 ? 18.846 -1.324 -13.679 1.00 98.81 465 ILE A N 1
ATOM 3498 C CA . ILE A 1 465 ? 18.498 0.099 -13.763 1.00 98.81 465 ILE A CA 1
ATOM 3499 C C . ILE A 1 465 ? 18.025 0.393 -15.186 1.00 98.81 465 ILE A C 1
ATOM 3501 O O . ILE A 1 465 ? 18.752 0.158 -16.147 1.00 98.81 465 ILE A O 1
ATOM 3505 N N . ILE A 1 466 ? 16.817 0.932 -15.318 1.00 98.81 466 ILE A N 1
ATOM 3506 C CA . ILE A 1 466 ? 16.228 1.385 -16.579 1.00 98.81 466 ILE A CA 1
ATOM 3507 C C . ILE A 1 466 ? 16.050 2.898 -16.497 1.00 98.81 466 ILE A C 1
ATOM 3509 O O . ILE A 1 466 ? 15.342 3.406 -15.620 1.00 98.81 466 ILE A O 1
ATOM 3513 N N . THR A 1 467 ? 16.673 3.617 -17.427 1.00 98.62 467 THR A N 1
ATOM 3514 C CA . THR A 1 467 ? 16.511 5.065 -17.550 1.00 98.62 467 THR A CA 1
ATOM 3515 C C . THR A 1 467 ? 15.937 5.467 -18.895 1.00 98.62 467 THR A C 1
ATOM 3517 O O . THR A 1 467 ? 15.679 4.639 -19.762 1.00 98.62 467 THR A O 1
ATOM 3520 N N . ASP A 1 468 ? 15.722 6.765 -19.081 1.00 97.56 468 ASP A N 1
ATOM 3521 C CA . ASP A 1 468 ? 15.347 7.343 -20.367 1.00 97.56 468 ASP A CA 1
ATOM 3522 C C . ASP A 1 468 ? 16.509 7.380 -21.375 1.00 97.56 468 ASP A C 1
ATOM 3524 O O . ASP A 1 468 ? 16.319 7.863 -22.487 1.00 97.56 468 ASP A O 1
ATOM 3528 N N . MET A 1 469 ? 17.696 6.883 -21.007 1.00 98.25 469 MET A N 1
ATOM 3529 C CA . MET A 1 469 ? 18.910 6.882 -21.835 1.00 98.25 469 MET A CA 1
ATOM 3530 C C . MET A 1 469 ? 19.499 5.480 -22.031 1.00 98.25 469 MET A C 1
ATOM 3532 O O . MET A 1 469 ? 19.923 5.154 -23.138 1.00 98.25 469 MET A O 1
ATOM 3536 N N . ALA A 1 470 ? 19.535 4.653 -20.980 1.00 98.50 470 ALA A N 1
ATOM 3537 C CA . ALA A 1 470 ? 20.209 3.356 -20.999 1.00 98.50 470 ALA A CA 1
ATOM 3538 C C . ALA A 1 470 ? 19.554 2.306 -20.081 1.00 98.50 470 ALA A C 1
ATOM 3540 O O . ALA A 1 470 ? 18.781 2.641 -19.180 1.00 98.50 470 ALA A O 1
ATOM 3541 N N . VAL A 1 471 ? 19.899 1.036 -20.306 1.00 98.88 471 VAL A N 1
ATOM 3542 C CA . VAL A 1 471 ? 19.606 -0.088 -19.403 1.00 98.88 471 VAL A CA 1
ATOM 3543 C C . VAL A 1 471 ? 20.914 -0.688 -18.903 1.00 98.88 471 VAL A C 1
ATOM 3545 O O . VAL A 1 471 ? 21.776 -1.043 -19.709 1.00 98.88 471 VAL A O 1
ATOM 3548 N N . PHE A 1 472 ? 21.033 -0.843 -17.586 1.00 98.81 472 PHE A N 1
ATOM 3549 C CA . PHE A 1 472 ? 22.166 -1.495 -16.934 1.00 98.81 472 PHE A CA 1
ATOM 3550 C C . PHE A 1 472 ? 21.716 -2.713 -16.141 1.00 98.81 472 PHE A C 1
ATOM 3552 O O . PHE A 1 472 ? 20.760 -2.614 -15.371 1.00 98.81 472 PHE A O 1
ATOM 3559 N N . ASP A 1 473 ? 22.455 -3.810 -16.257 1.00 98.56 473 ASP A N 1
ATOM 3560 C CA . ASP A 1 473 ? 22.451 -4.851 -15.231 1.00 98.56 473 ASP A CA 1
ATOM 3561 C C . ASP A 1 473 ? 23.420 -4.492 -14.115 1.00 98.56 473 ASP A C 1
ATOM 3563 O O . ASP A 1 473 ? 24.425 -3.811 -14.332 1.00 98.56 473 ASP A O 1
ATOM 3567 N N . VAL A 1 474 ? 23.083 -4.942 -12.912 1.00 98.38 474 VAL A N 1
ATOM 3568 C CA . VAL A 1 474 ? 23.826 -4.641 -11.697 1.00 98.38 474 VAL A CA 1
ATOM 3569 C C . VAL A 1 474 ? 24.191 -5.945 -11.009 1.00 98.38 474 VAL A C 1
ATOM 3571 O O . VAL A 1 474 ? 23.320 -6.735 -10.650 1.00 98.38 474 VAL A O 1
ATOM 3574 N N . ASP A 1 475 ? 25.487 -6.151 -10.805 1.00 97.06 475 ASP A N 1
ATOM 3575 C CA . ASP A 1 475 ? 26.010 -7.220 -9.965 1.00 97.06 475 ASP A CA 1
ATOM 3576 C C . ASP A 1 475 ? 26.709 -6.616 -8.744 1.00 97.06 475 ASP A C 1
ATOM 3578 O O . ASP A 1 475 ? 27.496 -5.672 -8.847 1.00 97.06 475 ASP A O 1
ATOM 3582 N N . VAL A 1 476 ? 26.448 -7.182 -7.568 1.00 94.25 476 VAL A N 1
ATOM 3583 C CA . VAL A 1 476 ? 26.977 -6.670 -6.295 1.00 94.25 476 VAL A CA 1
ATOM 3584 C C . VAL A 1 476 ? 28.506 -6.761 -6.182 1.00 94.25 476 VAL A C 1
ATOM 3586 O O . VAL A 1 476 ? 29.082 -6.131 -5.297 1.00 94.25 476 VAL A O 1
ATOM 3589 N N . LYS A 1 477 ? 29.179 -7.539 -7.043 1.00 94.75 477 LYS A N 1
ATOM 3590 C CA . LYS A 1 477 ? 30.641 -7.696 -7.073 1.00 94.75 477 LYS A CA 1
ATOM 3591 C C . LYS A 1 477 ? 31.276 -6.992 -8.266 1.00 94.75 477 LYS A C 1
ATOM 3593 O O . LYS A 1 477 ? 32.260 -6.285 -8.077 1.00 94.75 477 LYS A O 1
ATOM 3598 N N . SER A 1 478 ? 30.763 -7.200 -9.479 1.00 96.06 478 SER A N 1
ATOM 3599 C CA . SER A 1 478 ? 31.348 -6.634 -10.704 1.00 96.06 478 SER A CA 1
ATOM 3600 C C . SER A 1 478 ? 30.799 -5.257 -11.080 1.00 96.06 478 SER A C 1
ATOM 3602 O O . SER A 1 478 ? 31.367 -4.596 -11.945 1.00 96.06 478 SER A O 1
ATOM 3604 N N . GLY A 1 479 ? 29.734 -4.796 -10.424 1.00 97.69 479 GLY A N 1
ATOM 3605 C CA . GLY A 1 479 ? 29.130 -3.489 -10.655 1.00 97.69 479 GLY A CA 1
ATOM 3606 C C . GLY A 1 479 ? 28.214 -3.454 -11.880 1.00 97.69 479 GLY A C 1
ATOM 3607 O O . GLY A 1 479 ? 27.520 -4.426 -12.183 1.00 97.69 479 GLY A O 1
ATOM 3608 N N . LEU A 1 480 ? 28.189 -2.314 -12.573 1.00 98.69 480 LEU A N 1
ATOM 3609 C CA . LEU A 1 480 ? 27.261 -2.050 -13.673 1.00 98.69 480 LEU A CA 1
ATOM 3610 C C . LEU A 1 480 ? 27.747 -2.618 -15.012 1.00 98.69 480 LEU A C 1
ATOM 3612 O O . LEU A 1 480 ? 28.899 -2.418 -15.397 1.00 98.69 480 LEU A O 1
ATOM 3616 N N . THR A 1 481 ? 26.826 -3.216 -15.768 1.00 98.81 481 THR A N 1
ATOM 3617 C CA . THR A 1 481 ? 27.016 -3.607 -17.174 1.00 98.81 481 THR A CA 1
ATOM 3618 C C . THR A 1 481 ? 25.971 -2.924 -18.051 1.00 98.81 481 THR A C 1
ATOM 3620 O O . THR A 1 481 ? 24.776 -3.164 -17.895 1.00 98.81 481 THR A O 1
ATOM 3623 N N . LEU A 1 482 ? 26.405 -2.085 -18.992 1.00 98.81 482 LEU A N 1
ATOM 3624 C CA . LEU A 1 482 ? 25.547 -1.419 -19.971 1.00 98.81 482 LEU A CA 1
ATOM 3625 C C . LEU A 1 482 ? 25.053 -2.429 -21.017 1.00 98.81 482 LEU A C 1
ATOM 3627 O O . LEU A 1 482 ? 25.856 -3.010 -21.752 1.00 98.81 482 LEU A O 1
ATOM 3631 N N . LEU A 1 483 ? 23.735 -2.617 -21.088 1.00 98.62 483 LEU A N 1
ATOM 3632 C CA . LEU A 1 483 ? 23.079 -3.586 -21.973 1.00 98.62 483 LEU A CA 1
ATOM 3633 C C . LEU A 1 483 ? 22.391 -2.947 -23.170 1.00 98.62 483 LEU A C 1
ATOM 3635 O O . LEU A 1 483 ? 22.398 -3.511 -24.266 1.00 98.62 483 LEU A O 1
ATOM 3639 N N . GLU A 1 484 ? 21.763 -1.795 -22.951 1.00 98.69 484 GLU A N 1
ATOM 3640 C CA . GLU A 1 484 ? 20.989 -1.119 -23.982 1.00 98.69 484 GLU A CA 1
ATOM 3641 C C . GLU A 1 484 ? 21.180 0.395 -23.928 1.00 98.69 484 GLU A C 1
ATOM 3643 O O . GLU A 1 484 ? 21.280 0.971 -22.843 1.00 98.69 484 GLU A O 1
ATOM 3648 N N . VAL A 1 485 ? 21.181 1.041 -25.095 1.00 98.50 485 VAL A N 1
ATOM 3649 C CA . VAL A 1 485 ? 21.269 2.503 -25.247 1.00 98.50 485 VAL A CA 1
ATOM 3650 C C . VAL A 1 485 ? 20.140 2.979 -26.152 1.00 98.50 485 VAL A C 1
ATOM 3652 O O . VAL A 1 485 ? 19.798 2.314 -27.131 1.00 98.50 485 VAL A O 1
ATOM 3655 N N . ARG A 1 486 ? 19.523 4.115 -25.816 1.00 97.31 486 ARG A N 1
ATOM 3656 C CA . ARG A 1 486 ? 18.495 4.735 -26.659 1.00 97.31 486 ARG A CA 1
ATOM 3657 C C . ARG A 1 486 ? 19.074 5.066 -28.041 1.00 97.31 486 ARG A C 1
ATOM 3659 O O . ARG A 1 486 ? 20.212 5.500 -28.141 1.00 97.31 486 ARG A O 1
ATOM 3666 N N . GLU A 1 487 ? 18.295 4.847 -29.096 1.00 93.38 487 GLU A N 1
ATOM 3667 C CA . GLU A 1 487 ? 18.768 4.822 -30.493 1.00 93.38 487 GLU A CA 1
ATOM 3668 C C . GLU A 1 487 ? 19.454 6.120 -30.975 1.00 93.38 487 GLU A C 1
ATOM 3670 O O . GLU A 1 487 ? 20.306 6.079 -31.856 1.00 93.38 487 GLU A O 1
ATOM 3675 N N . ASP A 1 488 ? 19.123 7.265 -30.379 1.00 94.25 488 ASP A N 1
ATOM 3676 C CA . ASP A 1 488 ? 19.689 8.589 -30.669 1.00 94.25 488 ASP A CA 1
ATOM 3677 C C . ASP A 1 488 ? 20.921 8.954 -29.816 1.00 94.25 488 ASP A C 1
ATOM 3679 O O . ASP A 1 488 ? 21.421 10.074 -29.925 1.00 94.25 488 ASP A O 1
ATOM 3683 N N . LEU A 1 489 ? 21.404 8.053 -28.955 1.00 97.50 489 LEU A N 1
ATOM 3684 C CA . LEU A 1 489 ? 22.514 8.292 -28.029 1.00 97.50 489 LEU A CA 1
ATOM 3685 C C . LEU A 1 489 ? 23.682 7.331 -28.272 1.00 97.50 489 LEU A C 1
ATOM 3687 O O . LEU A 1 489 ? 23.520 6.215 -28.763 1.00 97.50 489 LEU A O 1
ATOM 3691 N N . THR A 1 490 ? 24.878 7.753 -27.864 1.00 97.69 490 THR A N 1
ATOM 3692 C CA . THR A 1 490 ? 26.091 6.929 -27.912 1.00 97.69 490 THR A CA 1
ATOM 3693 C C . THR A 1 490 ? 26.519 6.468 -26.520 1.00 97.69 490 THR A C 1
ATOM 3695 O O . THR A 1 490 ? 26.140 7.046 -25.501 1.00 97.69 490 THR A O 1
ATOM 3698 N N . VAL A 1 491 ? 27.383 5.451 -26.459 1.00 97.94 491 VAL A N 1
ATOM 3699 C CA . VAL A 1 491 ? 27.997 5.000 -25.197 1.00 97.94 491 VAL A CA 1
ATOM 3700 C C . VAL A 1 491 ? 28.749 6.138 -24.493 1.00 97.94 491 VAL A C 1
ATOM 3702 O O . VAL A 1 491 ? 28.732 6.215 -23.266 1.00 97.94 491 VAL A O 1
ATOM 3705 N N . ASP A 1 492 ? 29.384 7.045 -25.238 1.00 97.94 492 ASP A N 1
ATOM 3706 C CA . ASP A 1 492 ? 30.109 8.171 -24.643 1.00 97.94 492 ASP A CA 1
ATOM 3707 C C . ASP A 1 492 ? 29.172 9.217 -24.028 1.00 97.94 492 ASP A C 1
ATOM 3709 O O . ASP A 1 492 ? 29.536 9.848 -23.035 1.00 97.94 492 ASP A O 1
ATOM 3713 N N . ASP A 1 493 ? 27.949 9.364 -24.544 1.00 97.88 493 ASP A N 1
ATOM 3714 C CA . ASP A 1 493 ? 26.925 10.197 -23.904 1.00 97.88 493 ASP A CA 1
ATOM 3715 C C . ASP A 1 493 ? 26.493 9.597 -22.564 1.00 97.88 493 ASP A C 1
ATOM 3717 O O . ASP A 1 493 ? 26.363 10.320 -21.574 1.00 97.88 493 ASP A O 1
ATOM 3721 N N . ILE A 1 494 ? 26.364 8.266 -22.496 1.00 98.38 494 ILE A N 1
ATOM 3722 C CA . ILE A 1 494 ? 26.069 7.556 -21.245 1.00 98.38 494 ILE A CA 1
ATOM 3723 C C . ILE A 1 494 ? 27.205 7.738 -20.231 1.00 98.38 494 ILE A C 1
ATOM 3725 O O . ILE A 1 494 ? 26.940 8.047 -19.070 1.00 98.38 494 ILE A O 1
ATOM 3729 N N . LYS A 1 495 ? 28.470 7.622 -20.663 1.00 98.00 495 LYS A N 1
ATOM 3730 C CA . LYS A 1 495 ? 29.638 7.866 -19.795 1.00 98.00 495 LYS A CA 1
ATOM 3731 C C . LYS A 1 495 ? 29.649 9.282 -19.223 1.00 98.00 495 LYS A C 1
ATOM 3733 O O . LYS A 1 495 ? 29.954 9.451 -18.051 1.00 98.00 495 LYS A O 1
ATOM 3738 N N . LYS A 1 496 ? 29.306 10.299 -20.021 1.00 97.69 496 LYS A N 1
ATOM 3739 C CA . LYS A 1 496 ? 29.240 11.697 -19.550 1.00 97.69 496 LYS A CA 1
ATOM 3740 C C . LYS A 1 496 ? 28.119 11.925 -18.532 1.00 97.69 496 LYS A C 1
ATOM 3742 O O . LYS A 1 496 ? 28.244 12.811 -17.693 1.00 97.69 496 LYS A O 1
ATOM 3747 N N . ALA A 1 497 ? 27.035 11.153 -18.617 1.00 97.75 497 ALA A N 1
ATOM 3748 C CA . ALA A 1 497 ? 25.853 11.292 -17.767 1.00 97.75 497 ALA A CA 1
ATOM 3749 C C . ALA A 1 497 ? 25.845 10.361 -16.533 1.00 97.75 497 ALA A C 1
ATOM 3751 O O . ALA A 1 497 ? 24.949 10.471 -15.696 1.00 97.75 497 ALA A O 1
ATOM 3752 N N . THR A 1 498 ? 26.842 9.478 -16.396 1.00 98.44 498 THR A N 1
ATOM 3753 C CA . THR A 1 498 ? 26.984 8.497 -15.305 1.00 98.44 498 THR A CA 1
ATOM 3754 C C . THR A 1 498 ? 28.243 8.790 -14.484 1.00 98.44 498 THR A C 1
ATOM 3756 O O . THR A 1 498 ? 29.326 8.920 -15.041 1.00 98.44 498 THR A O 1
ATOM 3759 N N . ALA A 1 499 ? 28.142 8.856 -13.152 1.00 97.75 499 ALA A N 1
ATOM 3760 C CA . ALA A 1 499 ? 29.265 9.203 -12.267 1.00 97.75 499 ALA A CA 1
ATOM 3761 C C . ALA A 1 499 ? 29.951 7.977 -11.628 1.00 97.75 499 ALA A C 1
ATOM 3763 O O . ALA A 1 499 ? 30.407 8.024 -10.482 1.00 97.75 499 ALA A O 1
ATOM 3764 N N . CYS A 1 500 ? 30.009 6.861 -12.351 1.00 96.94 500 CYS A N 1
ATOM 3765 C CA . CYS A 1 500 ? 30.762 5.669 -11.969 1.00 96.94 500 CYS A CA 1
ATOM 3766 C C . CYS A 1 500 ? 31.202 4.871 -13.194 1.00 96.94 500 CYS A C 1
ATOM 3768 O O . CYS A 1 500 ? 30.734 5.098 -14.310 1.00 96.94 500 CYS A O 1
ATOM 3770 N N . GLU A 1 501 ? 32.098 3.916 -12.970 1.00 95.75 501 GLU A N 1
ATOM 3771 C CA . GLU A 1 501 ? 32.531 2.996 -14.014 1.00 95.75 501 GLU A CA 1
ATOM 3772 C C . GLU A 1 501 ? 31.455 1.941 -14.292 1.00 95.75 501 GLU A C 1
ATOM 3774 O O . GLU A 1 501 ? 30.731 1.505 -13.392 1.00 95.75 501 GLU A O 1
ATOM 3779 N N . PHE A 1 502 ? 31.371 1.530 -15.553 1.00 98.44 502 PHE A N 1
ATOM 3780 C CA . PHE A 1 502 ? 30.534 0.431 -16.012 1.00 98.44 502 PHE A CA 1
ATOM 3781 C C . PHE A 1 502 ? 31.221 -0.288 -17.171 1.00 98.44 502 PHE A C 1
ATOM 3783 O O . PHE A 1 502 ? 31.967 0.317 -17.946 1.00 98.44 502 PHE A O 1
ATOM 3790 N N . THR A 1 503 ? 30.956 -1.581 -17.306 1.00 98.44 503 THR A N 1
ATOM 3791 C CA . THR A 1 503 ? 31.379 -2.365 -18.467 1.00 9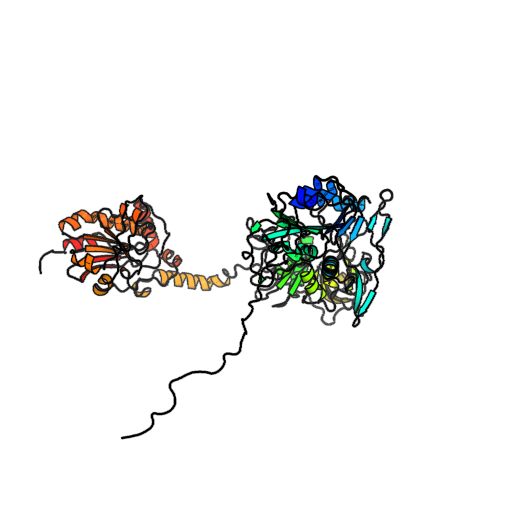8.44 503 THR A CA 1
ATOM 3792 C C . THR A 1 503 ? 30.339 -2.240 -19.577 1.00 98.44 503 THR A C 1
ATOM 3794 O O . THR A 1 503 ? 29.164 -1.979 -19.324 1.00 98.44 503 THR A O 1
ATOM 3797 N N . VAL A 1 504 ? 30.756 -2.400 -20.831 1.00 98.44 504 VAL A N 1
ATOM 3798 C CA . VAL A 1 504 ? 29.836 -2.432 -21.976 1.00 98.44 504 VAL A CA 1
ATOM 3799 C C . VAL A 1 504 ? 29.657 -3.883 -22.390 1.00 98.44 504 VAL A C 1
ATOM 3801 O O . VAL A 1 504 ? 30.646 -4.587 -22.577 1.00 98.44 504 VAL A O 1
ATOM 3804 N N . SER A 1 505 ? 28.409 -4.335 -22.518 1.00 97.81 505 SER A N 1
ATOM 3805 C CA . SER A 1 505 ? 28.125 -5.692 -22.982 1.00 97.81 505 SER A CA 1
ATOM 3806 C C . SER A 1 505 ? 28.653 -5.911 -24.400 1.00 97.81 505 SER A C 1
ATOM 3808 O O . SER A 1 505 ? 28.443 -5.077 -25.279 1.00 97.81 505 SER A O 1
ATOM 3810 N N . GLU A 1 506 ? 29.254 -7.076 -24.655 1.00 96.50 506 GLU A N 1
ATOM 3811 C CA . GLU A 1 506 ? 29.611 -7.516 -26.014 1.00 96.50 506 GLU A CA 1
ATOM 3812 C C . GLU A 1 506 ? 28.380 -7.603 -26.932 1.00 96.50 506 GLU A C 1
ATOM 3814 O O . GLU A 1 506 ? 28.486 -7.455 -28.146 1.00 96.50 506 GLU A O 1
ATOM 3819 N N . ASN A 1 507 ? 27.197 -7.788 -26.338 1.00 96.25 507 ASN A N 1
ATOM 3820 C CA . ASN A 1 507 ? 25.909 -7.862 -27.019 1.00 96.25 507 ASN A CA 1
ATOM 3821 C C . ASN A 1 507 ? 25.062 -6.603 -26.773 1.00 96.25 507 ASN A C 1
ATOM 3823 O O . ASN A 1 507 ? 23.851 -6.720 -26.571 1.00 96.25 507 ASN A O 1
ATOM 3827 N N . LEU A 1 508 ? 25.686 -5.419 -26.747 1.00 97.31 508 LEU A N 1
ATOM 3828 C CA . LEU A 1 508 ? 24.997 -4.130 -26.628 1.00 97.31 508 LEU A CA 1
ATOM 3829 C C . LEU A 1 508 ? 23.919 -3.985 -27.715 1.00 97.31 508 LEU A C 1
ATOM 3831 O O . LEU A 1 508 ? 24.187 -4.198 -28.898 1.00 97.31 508 LEU A O 1
ATOM 3835 N N . LYS A 1 509 ? 22.700 -3.600 -27.323 1.00 96.94 509 LYS A N 1
ATOM 3836 C CA . LYS A 1 509 ? 21.558 -3.442 -28.241 1.00 96.94 509 LYS A CA 1
ATOM 3837 C C . LYS A 1 509 ? 20.969 -2.030 -28.191 1.00 96.94 509 LYS A C 1
ATOM 3839 O O . LYS A 1 509 ? 21.126 -1.331 -27.190 1.00 96.94 509 LYS A O 1
ATOM 3844 N N . PRO A 1 510 ? 20.229 -1.613 -29.231 1.00 97.44 510 PRO A N 1
ATOM 3845 C CA . PRO A 1 510 ? 19.294 -0.503 -29.100 1.00 97.44 510 PRO A CA 1
ATOM 3846 C C . PRO A 1 510 ? 18.272 -0.785 -27.990 1.00 97.44 510 PRO A C 1
ATOM 3848 O O . PRO A 1 510 ? 17.836 -1.927 -27.820 1.00 97.44 510 PRO A O 1
ATOM 3851 N N . MET A 1 511 ? 17.881 0.250 -27.248 1.00 97.88 511 MET A N 1
ATOM 3852 C CA . MET A 1 511 ? 16.916 0.130 -26.156 1.00 97.88 511 MET A CA 1
ATOM 3853 C C . MET A 1 511 ? 15.543 -0.314 -26.654 1.00 97.88 511 MET A C 1
ATOM 3855 O O . MET A 1 511 ? 14.914 0.354 -27.474 1.00 97.88 511 MET A O 1
ATOM 3859 N N . GLY A 1 512 ? 15.055 -1.427 -26.106 1.00 95.50 512 GLY A N 1
ATOM 3860 C CA . GLY A 1 512 ? 13.740 -1.964 -26.438 1.00 95.50 512 GLY A CA 1
ATOM 3861 C C . GLY A 1 512 ? 12.608 -1.027 -26.006 1.00 95.50 512 GLY A C 1
ATOM 3862 O O . GLY A 1 512 ? 12.684 -0.371 -24.970 1.00 95.50 512 GLY A O 1
ATOM 3863 N N . GLN A 1 513 ? 11.525 -0.976 -26.779 1.00 95.00 513 GLN A N 1
ATOM 3864 C CA . GLN A 1 513 ? 10.336 -0.189 -26.450 1.00 95.00 513 GLN A CA 1
ATOM 3865 C C . GLN A 1 513 ? 9.087 -1.033 -26.699 1.00 95.00 513 GLN A C 1
ATOM 3867 O O . GLN A 1 513 ? 8.813 -1.423 -27.836 1.00 95.00 513 GLN A O 1
ATOM 3872 N N . ALA A 1 514 ? 8.324 -1.330 -25.644 1.00 92.25 514 ALA A N 1
ATOM 3873 C CA . ALA A 1 514 ? 7.023 -1.959 -25.814 1.00 92.25 514 ALA A CA 1
ATOM 3874 C C . ALA A 1 514 ? 6.056 -0.970 -26.486 1.00 92.25 514 ALA A C 1
ATOM 3876 O O . ALA A 1 514 ? 6.015 0.208 -26.111 1.00 92.25 514 ALA A O 1
ATOM 3877 N N . PRO A 1 515 ? 5.248 -1.410 -27.466 1.00 87.56 515 PRO A N 1
ATOM 3878 C CA . PRO A 1 515 ? 4.212 -0.553 -28.010 1.00 87.56 515 PRO A CA 1
ATOM 3879 C C . PRO A 1 515 ? 3.211 -0.231 -26.901 1.00 87.56 515 PRO A C 1
ATOM 3881 O O . PRO A 1 515 ? 2.805 -1.117 -26.149 1.00 87.56 515 PRO A O 1
ATOM 3884 N N . LEU A 1 516 ? 2.776 1.028 -26.824 1.00 81.62 516 LEU A N 1
ATOM 3885 C CA . LEU A 1 516 ? 1.678 1.405 -25.941 1.00 81.62 516 LEU A CA 1
ATOM 3886 C C . LEU A 1 516 ? 0.504 0.469 -26.211 1.00 81.62 516 LEU A C 1
ATOM 3888 O O . LEU A 1 516 ? 0.038 0.378 -27.357 1.00 81.62 516 LEU A O 1
ATOM 3892 N N . ASN A 1 517 ? 0.011 -0.190 -25.160 1.00 69.31 517 ASN A N 1
ATOM 3893 C CA . ASN A 1 517 ? -1.246 -0.907 -25.216 1.00 69.31 517 ASN A CA 1
ATOM 3894 C C . ASN A 1 517 ? -2.348 0.151 -25.245 1.00 69.31 517 ASN A C 1
ATOM 3896 O O . ASN A 1 517 ? -3.105 0.396 -24.306 1.00 69.31 517 ASN A O 1
ATOM 3900 N N . GLN A 1 518 ? -2.466 0.805 -26.399 1.00 58.12 518 GLN A N 1
ATOM 3901 C CA . GLN A 1 518 ? -3.770 1.187 -26.862 1.00 58.12 518 GLN A CA 1
ATOM 3902 C C . GLN A 1 518 ? -4.508 -0.135 -26.829 1.00 58.12 518 GLN A C 1
ATOM 3904 O O . GLN A 1 518 ? -4.200 -0.989 -27.665 1.00 58.12 518 GLN A O 1
ATOM 3909 N N . LYS A 1 519 ? -5.446 -0.302 -25.883 1.00 48.97 519 LYS A N 1
ATOM 3910 C CA . LYS A 1 519 ? -6.591 -1.181 -26.093 1.00 48.97 519 LYS A CA 1
ATOM 3911 C C . LYS A 1 519 ? -7.095 -0.767 -27.450 1.00 48.97 519 LYS A C 1
ATOM 3913 O O . LYS A 1 519 ? -7.852 0.199 -27.588 1.00 48.97 519 LYS A O 1
ATOM 3918 N N . LYS A 1 520 ? -6.555 -1.406 -28.486 1.00 37.53 520 LYS A N 1
ATOM 3919 C CA . LYS A 1 520 ? -6.880 -1.078 -29.846 1.00 37.53 520 LYS A CA 1
ATOM 3920 C C . LYS A 1 520 ? -8.384 -1.261 -29.795 1.00 37.53 520 LYS A C 1
ATOM 3922 O O . LYS A 1 520 ? -8.902 -2.239 -29.241 1.00 37.53 520 LYS A O 1
ATOM 3927 N N . LYS A 1 521 ? -9.106 -0.398 -30.485 1.00 37.59 521 LYS A N 1
ATOM 3928 C CA . LYS A 1 521 ? -10.251 -0.914 -31.218 1.00 37.59 521 LYS A CA 1
ATOM 3929 C C . LYS A 1 521 ? -9.727 -1.970 -32.220 1.00 37.59 521 LYS A C 1
ATOM 3931 O O . LYS A 1 521 ? -9.924 -1.866 -33.422 1.00 37.59 521 LYS A O 1
ATOM 3936 N N . ARG A 1 522 ? -9.105 -3.057 -31.742 1.00 34.09 522 ARG A N 1
ATOM 3937 C CA . ARG A 1 522 ? -8.882 -4.341 -32.402 1.00 34.09 522 ARG A CA 1
ATOM 3938 C C . ARG A 1 522 ? -10.178 -5.147 -32.292 1.00 34.09 522 ARG A C 1
ATOM 3940 O O . ARG A 1 522 ? -10.195 -6.349 -32.113 1.00 34.09 522 ARG A O 1
ATOM 3947 N N . LYS A 1 523 ? -11.290 -4.429 -32.430 1.00 34.56 523 LYS A N 1
ATOM 3948 C CA . LYS A 1 523 ? -12.550 -4.894 -32.987 1.00 34.56 523 LYS A CA 1
ATOM 3949 C C . LYS A 1 523 ? -13.018 -3.998 -34.146 1.00 34.56 523 LYS A C 1
ATOM 3951 O O . LYS A 1 523 ? -14.143 -4.154 -34.577 1.00 34.56 523 LYS A O 1
ATOM 3956 N N . MET A 1 524 ? -12.196 -3.082 -34.682 1.00 31.66 524 MET A N 1
ATOM 3957 C CA . MET A 1 524 ? -12.571 -2.297 -35.875 1.00 31.66 524 MET A CA 1
ATOM 3958 C C . MET A 1 524 ? -11.584 -2.374 -37.045 1.00 31.66 524 MET A C 1
ATOM 3960 O O . MET A 1 524 ? -12.042 -2.352 -38.177 1.00 31.66 524 MET A O 1
ATOM 3964 N N . ALA A 1 525 ? -10.272 -2.546 -36.839 1.00 31.66 525 ALA A N 1
ATOM 3965 C CA . ALA A 1 525 ? -9.343 -2.588 -37.983 1.00 31.66 525 ALA A CA 1
ATOM 3966 C C . ALA A 1 525 ? -9.267 -3.967 -38.678 1.00 31.66 525 ALA A C 1
ATOM 3968 O O . ALA A 1 525 ? -9.290 -4.040 -39.899 1.00 31.66 525 ALA A O 1
ATOM 3969 N N . PHE A 1 526 ? -9.265 -5.075 -37.925 1.00 32.44 526 PHE A N 1
ATOM 3970 C CA . PHE A 1 526 ? -9.325 -6.435 -38.505 1.00 32.44 526 PHE A CA 1
ATOM 3971 C C . PHE A 1 526 ? -10.768 -6.882 -38.820 1.00 32.44 526 PHE A C 1
ATOM 3973 O O . PHE A 1 526 ? -11.006 -7.839 -39.549 1.00 32.44 526 PHE A O 1
ATOM 3980 N N . LEU A 1 527 ? -11.747 -6.135 -38.298 1.00 36.06 527 LEU A N 1
ATOM 3981 C CA . LEU A 1 527 ? -13.174 -6.289 -38.571 1.00 36.06 527 LEU A CA 1
ATOM 3982 C C . LEU A 1 527 ? -13.619 -5.507 -39.825 1.00 36.06 527 LEU A C 1
ATOM 3984 O O . LEU A 1 527 ? -14.778 -5.598 -40.203 1.00 36.06 527 LEU A O 1
ATOM 3988 N N . GLY A 1 528 ? -12.735 -4.748 -40.482 1.00 35.09 528 GLY A N 1
ATOM 3989 C CA . GLY A 1 528 ? -13.106 -3.934 -41.644 1.00 35.09 528 GLY A CA 1
ATOM 3990 C C . GLY A 1 528 ? -13.567 -4.760 -42.848 1.00 35.09 528 GLY A C 1
ATOM 3991 O O . GLY A 1 528 ? -14.524 -4.383 -43.506 1.00 35.09 528 GLY A O 1
ATOM 3992 N N . TYR A 1 529 ? -12.961 -5.924 -43.092 1.00 37.50 529 TYR A N 1
ATOM 3993 C CA . TYR A 1 529 ? -13.423 -6.854 -44.133 1.00 37.50 529 TYR A CA 1
ATOM 3994 C C . TYR A 1 529 ? -14.257 -8.000 -43.553 1.00 37.50 529 TYR A C 1
ATOM 3996 O O . TYR A 1 529 ? -15.305 -8.336 -44.096 1.00 37.50 529 TYR A O 1
ATOM 4004 N N . GLY A 1 530 ? -13.858 -8.544 -42.397 1.00 39.12 530 GLY A N 1
ATOM 4005 C CA . GLY A 1 530 ? -14.564 -9.649 -41.745 1.00 39.12 530 GLY A CA 1
ATOM 4006 C C . GLY A 1 530 ? -15.926 -9.272 -41.158 1.00 39.12 530 GLY A C 1
ATOM 4007 O O . GLY A 1 530 ? -16.863 -10.044 -41.306 1.00 39.12 530 GLY A O 1
ATOM 4008 N N . ALA A 1 531 ? -16.091 -8.091 -40.543 1.00 40.66 531 ALA A N 1
ATOM 4009 C CA . ALA A 1 531 ? -17.411 -7.630 -40.100 1.00 40.66 531 ALA A CA 1
ATOM 4010 C C . ALA A 1 531 ? -18.193 -6.866 -41.151 1.00 40.66 531 ALA A C 1
ATOM 4012 O O . ALA A 1 531 ? -19.398 -6.818 -40.998 1.00 40.66 531 ALA A O 1
ATOM 4013 N N . VAL A 1 532 ? -17.606 -6.342 -42.227 1.00 44.12 532 VAL A N 1
ATOM 4014 C CA . VAL A 1 532 ? -18.429 -5.928 -43.378 1.00 44.12 532 VAL A CA 1
ATOM 4015 C C . VAL A 1 532 ? -19.001 -7.166 -44.076 1.00 44.12 532 VAL A C 1
ATOM 4017 O O . VAL A 1 532 ? -20.184 -7.178 -44.395 1.00 44.12 532 VAL A O 1
ATOM 4020 N N . ALA A 1 533 ? -18.231 -8.253 -44.190 1.00 47.75 533 ALA A N 1
ATOM 4021 C CA . ALA A 1 533 ? -18.734 -9.540 -44.671 1.00 47.75 533 ALA A CA 1
ATOM 4022 C C . ALA A 1 533 ? -19.697 -10.218 -43.678 1.00 47.75 533 ALA A C 1
ATOM 4024 O O . ALA A 1 533 ? -20.699 -10.780 -44.103 1.00 47.75 533 ALA A O 1
ATOM 4025 N N . ALA A 1 534 ? -19.456 -10.136 -42.363 1.00 47.69 534 ALA A N 1
ATOM 4026 C CA . ALA A 1 534 ? -20.337 -10.731 -41.354 1.00 47.69 534 ALA A CA 1
ATOM 4027 C C . ALA A 1 534 ? -21.562 -9.865 -41.018 1.00 47.69 534 ALA A C 1
ATOM 4029 O O . ALA A 1 534 ? -22.606 -10.430 -40.728 1.00 47.69 534 ALA A O 1
ATOM 4030 N N . LEU A 1 535 ? -21.493 -8.529 -41.086 1.00 49.12 535 LEU A N 1
ATOM 4031 C CA . LEU A 1 535 ? -22.669 -7.647 -41.025 1.00 49.12 535 LEU A CA 1
ATOM 4032 C C . LEU A 1 535 ? -23.433 -7.696 -42.339 1.00 49.12 535 LEU A C 1
ATOM 4034 O O . LEU A 1 535 ? -24.646 -7.754 -42.287 1.00 49.12 535 LEU A O 1
ATOM 4038 N N . GLY A 1 536 ? -22.765 -7.746 -43.494 1.00 56.53 536 GLY A N 1
ATOM 4039 C CA . GLY A 1 536 ? -23.410 -7.989 -44.785 1.00 56.53 536 GLY A CA 1
ATOM 4040 C C . GLY A 1 536 ? -24.096 -9.355 -44.821 1.00 56.53 536 GLY A C 1
ATOM 4041 O O . GLY A 1 536 ? -25.268 -9.446 -45.165 1.00 56.53 536 GLY A O 1
ATOM 4042 N N . GLY A 1 537 ? -23.417 -10.402 -44.349 1.00 58.75 537 GLY A N 1
ATOM 4043 C CA . GLY A 1 537 ? -23.964 -11.748 -44.193 1.00 58.75 537 GLY A CA 1
ATOM 4044 C C . GLY A 1 537 ? -25.090 -11.818 -43.162 1.00 58.75 537 GLY A C 1
ATOM 4045 O O . GLY A 1 537 ? -26.130 -12.394 -43.450 1.00 58.75 537 GLY A O 1
ATOM 4046 N N . ALA A 1 538 ? -24.947 -11.179 -41.996 1.00 56.31 538 ALA A N 1
ATOM 4047 C CA . ALA A 1 538 ? -26.000 -11.102 -40.983 1.00 56.31 538 ALA A CA 1
ATOM 4048 C C . ALA A 1 538 ? -27.182 -10.235 -41.432 1.00 56.31 538 ALA A C 1
ATOM 4050 O O . ALA A 1 538 ? -28.306 -10.515 -41.040 1.00 56.31 538 ALA A O 1
ATOM 4051 N N . PHE A 1 539 ? -26.961 -9.215 -42.260 1.00 61.19 539 PHE A N 1
ATOM 4052 C CA . PHE A 1 539 ? -28.004 -8.364 -42.828 1.00 61.19 539 PHE A CA 1
ATOM 4053 C C . PHE A 1 539 ? -28.776 -9.093 -43.932 1.00 61.19 539 PHE A C 1
ATOM 4055 O O . PHE A 1 539 ? -30.006 -9.064 -43.928 1.00 61.19 539 PHE A O 1
ATOM 4062 N N . ILE A 1 540 ? -28.079 -9.817 -44.816 1.00 63.03 540 ILE A N 1
ATOM 4063 C CA . ILE A 1 540 ? -28.692 -10.718 -45.803 1.00 63.03 540 ILE A CA 1
ATOM 4064 C C . ILE A 1 540 ? -29.469 -11.820 -45.076 1.00 63.03 540 ILE A C 1
ATOM 4066 O O . ILE A 1 540 ? -30.651 -12.005 -45.342 1.00 63.03 540 ILE A O 1
ATOM 4070 N N . TYR A 1 541 ? -28.853 -12.488 -44.096 1.00 62.56 541 TYR A N 1
ATOM 4071 C CA . TYR A 1 541 ? -29.483 -13.552 -43.312 1.00 62.56 541 TYR A CA 1
ATOM 4072 C C . TYR A 1 541 ? -30.682 -13.047 -42.502 1.00 62.56 541 TYR A C 1
ATOM 4074 O O . TYR A 1 541 ? -31.722 -13.697 -42.459 1.00 62.56 541 TYR A O 1
ATOM 4082 N N . ALA A 1 542 ? -30.587 -11.857 -41.900 1.00 60.06 542 ALA A N 1
ATOM 4083 C CA . ALA A 1 542 ? -31.695 -11.248 -41.176 1.00 60.06 542 ALA A CA 1
ATOM 4084 C C . ALA A 1 542 ? -32.884 -10.946 -42.090 1.00 60.06 542 ALA A C 1
ATOM 4086 O O . ALA A 1 542 ? -34.004 -11.066 -41.612 1.00 60.06 542 ALA A O 1
ATOM 4087 N N . ASN A 1 543 ? -32.668 -10.597 -43.362 1.00 64.75 543 ASN A N 1
ATOM 4088 C CA . ASN A 1 543 ? -33.725 -10.277 -44.331 1.00 64.75 543 ASN A CA 1
ATOM 4089 C C . ASN A 1 543 ? -34.123 -11.464 -45.236 1.00 64.75 543 ASN A C 1
ATOM 4091 O O . ASN A 1 543 ? -34.939 -11.286 -46.139 1.00 64.75 543 ASN A O 1
ATOM 4095 N N . LEU A 1 544 ? -33.605 -12.678 -44.999 1.00 63.28 544 LEU A N 1
ATOM 4096 C CA . LEU A 1 544 ? -34.098 -13.882 -45.674 1.00 63.28 544 LEU A CA 1
ATOM 4097 C C . LEU A 1 544 ? -35.565 -14.165 -45.288 1.00 63.28 544 LEU A C 1
ATOM 4099 O O . LEU A 1 544 ? -35.960 -13.917 -44.139 1.00 63.28 544 LEU A O 1
ATOM 4103 N N . PRO A 1 545 ? -36.370 -14.737 -46.205 1.00 58.28 545 PRO A N 1
ATOM 4104 C CA . PRO A 1 545 ? -37.717 -15.196 -45.892 1.00 58.28 545 PRO A CA 1
ATOM 4105 C C . PRO A 1 545 ? -37.738 -16.081 -44.641 1.00 58.28 545 PRO A C 1
ATOM 4107 O O . PRO A 1 545 ? -36.879 -16.944 -44.457 1.00 58.28 545 PRO A O 1
ATOM 4110 N N . THR A 1 546 ? -38.716 -15.870 -43.761 1.00 55.19 546 THR A N 1
ATOM 4111 C CA . THR A 1 546 ? -38.729 -16.485 -42.424 1.00 55.19 546 THR A CA 1
ATOM 4112 C C . THR A 1 546 ? -38.729 -18.017 -42.458 1.00 55.19 546 THR A C 1
ATOM 4114 O O . THR A 1 546 ? -38.083 -18.617 -41.611 1.00 55.19 546 THR A O 1
ATOM 4117 N N . TYR A 1 547 ? -39.302 -18.651 -43.487 1.00 55.31 547 TYR A N 1
ATOM 4118 C CA . TYR A 1 547 ? -39.259 -20.113 -43.667 1.00 55.31 547 TYR A CA 1
ATOM 4119 C C . TYR A 1 547 ? -37.847 -20.685 -43.926 1.00 55.31 547 TYR A C 1
ATOM 4121 O O . TYR A 1 547 ? -37.632 -21.877 -43.743 1.00 55.31 547 TYR A O 1
ATOM 4129 N N . LEU A 1 548 ? -36.877 -19.855 -44.339 1.00 53.16 548 LEU A N 1
ATOM 4130 C CA . LEU A 1 548 ? -35.469 -20.246 -44.543 1.00 53.16 548 LEU A CA 1
ATOM 4131 C C . LEU A 1 548 ? -34.602 -20.048 -43.291 1.00 53.16 548 LEU A C 1
ATOM 4133 O O . LEU A 1 548 ? -33.468 -20.516 -43.251 1.00 53.16 548 LEU A O 1
ATOM 4137 N N . THR A 1 549 ? -35.104 -19.325 -42.286 1.00 53.19 549 THR A N 1
ATOM 4138 C CA . THR A 1 549 ? -34.338 -18.926 -41.087 1.00 53.19 549 THR A CA 1
ATOM 4139 C C . THR A 1 549 ? -34.973 -19.386 -39.777 1.00 53.19 549 THR A C 1
ATOM 4141 O O . THR A 1 549 ? -34.301 -19.429 -38.749 1.00 53.19 549 THR A O 1
ATOM 4144 N N . ILE A 1 550 ? -36.253 -19.747 -39.809 1.00 53.94 550 ILE A N 1
ATOM 4145 C CA . ILE A 1 550 ? -37.046 -20.246 -38.692 1.00 53.94 550 ILE A CA 1
ATOM 4146 C C . ILE A 1 550 ? -37.859 -21.418 -39.243 1.00 53.94 550 ILE A C 1
ATOM 4148 O O . ILE A 1 550 ? -38.577 -21.265 -40.229 1.00 53.94 550 ILE A O 1
ATOM 4152 N N . GLY A 1 551 ? -37.774 -22.588 -38.611 1.00 51.38 551 GLY A N 1
ATOM 4153 C CA . GLY A 1 551 ? -38.650 -23.727 -38.905 1.00 51.38 551 GLY A CA 1
ATOM 4154 C C . GLY A 1 551 ? -40.072 -23.502 -38.384 1.00 51.38 551 GLY A C 1
ATOM 4155 O O . GLY A 1 551 ? -40.597 -24.368 -37.696 1.00 51.38 551 GLY A O 1
ATOM 4156 N N . ALA A 1 552 ? -40.654 -22.321 -38.625 1.00 57.12 552 ALA A N 1
ATOM 4157 C CA . ALA A 1 552 ? -41.977 -21.961 -38.138 1.00 57.12 552 ALA A CA 1
ATOM 4158 C C . ALA A 1 552 ? -43.014 -22.843 -38.836 1.00 57.12 552 ALA A C 1
ATOM 4160 O O . ALA A 1 552 ? -43.257 -22.712 -40.038 1.00 57.12 552 ALA A O 1
ATOM 4161 N N . VAL A 1 553 ? -43.590 -23.773 -38.082 1.00 64.50 553 VAL A N 1
ATOM 4162 C CA . VAL A 1 553 ? -44.648 -24.666 -38.548 1.00 64.50 553 VAL A CA 1
ATOM 4163 C C . VAL A 1 553 ? -45.939 -24.189 -37.902 1.00 64.50 553 VAL A C 1
ATOM 4165 O O . VAL A 1 553 ? -45.994 -24.018 -36.682 1.00 64.50 553 VAL A O 1
ATOM 4168 N N . ALA A 1 554 ? -46.978 -23.977 -38.714 1.00 67.56 554 ALA A N 1
ATOM 4169 C CA . ALA A 1 554 ? -48.306 -23.671 -38.197 1.00 67.56 554 ALA A CA 1
ATOM 4170 C C . ALA A 1 554 ? -48.732 -24.776 -37.220 1.00 67.56 554 ALA A C 1
ATOM 4172 O O . ALA A 1 554 ? -48.749 -25.951 -37.613 1.00 67.56 554 ALA A O 1
ATOM 4173 N N . PRO A 1 555 ? -49.025 -24.447 -35.947 1.00 77.75 555 PRO A N 1
ATOM 4174 C CA . PRO A 1 555 ? -49.463 -25.449 -34.994 1.00 77.75 555 PRO A CA 1
ATOM 4175 C C . PRO A 1 555 ? -50.775 -26.052 -35.497 1.00 77.75 555 PRO A C 1
ATOM 4177 O O . PRO A 1 555 ? -51.674 -25.338 -35.925 1.00 77.75 555 PRO A O 1
ATOM 4180 N N . LYS A 1 556 ? -50.882 -27.383 -35.479 1.00 86.38 556 LYS A N 1
ATOM 4181 C CA . LYS A 1 556 ? -52.130 -28.073 -35.842 1.00 86.38 556 LYS A CA 1
ATOM 4182 C C . LYS A 1 556 ? -53.187 -27.834 -34.763 1.00 86.38 556 LYS A C 1
ATOM 4184 O O . LYS A 1 556 ? -52.828 -27.674 -33.595 1.00 86.38 556 LYS A O 1
ATOM 4189 N N . PHE A 1 557 ? -54.471 -27.932 -35.115 1.00 88.81 557 PHE A N 1
ATOM 4190 C CA . PHE A 1 557 ? -55.580 -27.825 -34.155 1.00 88.81 557 PHE A CA 1
ATOM 4191 C C . PHE A 1 557 ? -55.356 -28.685 -32.900 1.00 88.81 557 PHE A C 1
ATOM 4193 O O . PHE A 1 557 ? -55.418 -28.180 -31.782 1.00 88.81 557 PHE A O 1
ATOM 4200 N N . ALA A 1 558 ? -54.992 -29.960 -33.088 1.00 87.56 558 ALA A N 1
ATOM 4201 C CA . ALA A 1 558 ? -54.746 -30.899 -31.993 1.00 87.56 558 ALA A CA 1
ATOM 4202 C C . ALA A 1 558 ? -53.654 -30.430 -31.016 1.00 87.56 558 ALA A C 1
ATOM 4204 O O . ALA A 1 558 ? -53.680 -30.808 -29.853 1.00 87.56 558 ALA A O 1
ATOM 4205 N N . HIS A 1 559 ? -52.703 -29.612 -31.472 1.00 88.38 559 HIS A N 1
ATOM 4206 C CA . HIS A 1 559 ? -51.675 -29.037 -30.614 1.00 88.38 559 HIS A CA 1
ATOM 4207 C C . HIS A 1 559 ? -52.212 -27.835 -29.832 1.00 88.38 559 HIS A C 1
ATOM 4209 O O . HIS A 1 559 ? -52.108 -27.816 -28.607 1.00 88.38 559 HIS A O 1
ATOM 4215 N N . LEU A 1 560 ? -52.861 -26.884 -30.518 1.00 90.12 560 LEU A N 1
ATOM 4216 C CA . LEU A 1 560 ? -53.456 -25.707 -29.873 1.00 90.12 560 LEU A CA 1
ATOM 4217 C C . LEU A 1 560 ? -54.476 -26.105 -28.804 1.00 90.12 560 LEU A C 1
ATOM 4219 O O . LEU A 1 560 ? -54.483 -25.531 -27.722 1.00 90.12 560 LEU A O 1
ATOM 4223 N N . ALA A 1 561 ? -55.276 -27.138 -29.076 1.00 91.56 561 ALA A N 1
ATOM 4224 C CA . ALA A 1 561 ? -56.311 -27.656 -28.187 1.00 91.56 561 ALA A CA 1
ATOM 4225 C C . ALA A 1 561 ? -55.777 -28.135 -26.819 1.00 91.56 561 ALA A C 1
ATOM 4227 O O . ALA A 1 561 ? -56.530 -28.152 -25.845 1.00 91.56 561 ALA A O 1
ATOM 4228 N N . THR A 1 562 ? -54.488 -28.488 -26.722 1.00 93.44 562 THR A N 1
ATOM 4229 C CA . THR A 1 562 ? -53.854 -28.959 -25.474 1.00 93.44 562 THR A CA 1
ATOM 4230 C C . THR A 1 562 ? -53.374 -27.842 -24.550 1.00 93.44 562 THR A C 1
ATOM 4232 O O . THR A 1 562 ? -53.041 -28.119 -23.397 1.00 93.44 562 THR A O 1
ATOM 4235 N N . ALA A 1 563 ? -53.336 -26.592 -25.021 1.00 94.00 563 ALA A N 1
ATOM 4236 C CA . ALA A 1 563 ? -52.839 -25.476 -24.226 1.00 94.00 563 ALA A CA 1
ATOM 4237 C C . ALA A 1 563 ? -53.720 -25.228 -22.996 1.00 94.00 563 ALA A C 1
ATOM 4239 O O . ALA A 1 563 ? -54.948 -25.279 -23.079 1.00 94.00 563 ALA A O 1
ATOM 4240 N N . LYS A 1 564 ? -53.093 -24.940 -21.853 1.00 95.75 564 LYS A N 1
ATOM 4241 C CA . LYS A 1 564 ? -53.788 -24.618 -20.602 1.00 95.75 564 LYS A CA 1
ATOM 4242 C C . LYS A 1 564 ? -53.923 -23.110 -20.480 1.00 95.75 564 LYS A C 1
ATOM 4244 O O . LYS A 1 564 ? -52.927 -22.392 -20.472 1.00 95.75 564 LYS A O 1
ATOM 4249 N N . LEU A 1 565 ? -55.158 -22.649 -20.383 1.00 95.69 565 LEU A N 1
ATOM 4250 C CA . LEU A 1 565 ? -55.531 -21.248 -20.393 1.00 95.69 565 LEU A CA 1
ATOM 4251 C C . LEU A 1 565 ? -56.085 -20.845 -19.029 1.00 95.69 565 LEU A C 1
ATOM 4253 O O . LEU A 1 565 ? -56.917 -21.545 -18.454 1.00 95.69 565 LEU A O 1
ATOM 4257 N N . ILE A 1 566 ? -55.636 -19.696 -18.530 1.00 94.25 566 ILE A N 1
ATOM 4258 C CA . ILE A 1 566 ? -56.139 -19.081 -17.299 1.00 94.25 566 ILE A CA 1
ATOM 4259 C C . ILE A 1 566 ? -56.762 -17.724 -17.655 1.00 94.25 566 ILE A C 1
ATOM 4261 O O . ILE A 1 566 ? -56.065 -16.892 -18.239 1.00 94.25 566 ILE A O 1
ATOM 4265 N N . PRO A 1 567 ? -58.038 -17.452 -17.329 1.00 91.69 567 PRO A N 1
ATOM 4266 C CA . PRO A 1 567 ? -58.637 -16.137 -17.554 1.00 91.69 567 PRO A CA 1
ATOM 4267 C C . PRO A 1 567 ? -57.875 -15.029 -16.816 1.00 91.69 567 PRO A C 1
ATOM 4269 O O . PRO A 1 567 ? -57.640 -15.127 -15.613 1.00 91.69 567 PRO A O 1
ATOM 4272 N N . ILE A 1 568 ? -57.529 -13.943 -17.511 1.00 88.12 568 ILE A N 1
ATOM 4273 C CA . ILE A 1 568 ? -56.995 -12.740 -16.860 1.00 88.12 568 ILE A CA 1
ATOM 4274 C C . ILE A 1 568 ? -58.165 -11.818 -16.526 1.00 88.12 568 ILE A C 1
ATOM 4276 O O . ILE A 1 568 ? -58.803 -11.265 -17.426 1.00 88.12 568 ILE A O 1
ATOM 4280 N N . LYS A 1 569 ? -58.424 -11.585 -15.235 1.00 81.50 569 LYS A N 1
ATOM 4281 C CA . LYS A 1 569 ? -59.499 -10.693 -14.765 1.00 81.50 569 LYS A CA 1
ATOM 4282 C C . LYS A 1 569 ? -58.985 -9.286 -14.442 1.00 81.50 569 LYS A C 1
ATOM 4284 O O . LYS A 1 569 ? -57.785 -9.054 -14.296 1.00 81.50 569 LYS A O 1
ATOM 4289 N N . GLY A 1 570 ? -59.916 -8.336 -14.385 1.00 72.56 570 GLY A N 1
ATOM 4290 C CA . GLY A 1 570 ? -59.655 -6.927 -14.082 1.00 72.56 570 GLY A CA 1
ATOM 4291 C C . GLY A 1 570 ? -59.660 -6.007 -15.306 1.00 72.56 570 GLY A C 1
ATOM 4292 O O . GLY A 1 570 ? -59.449 -6.446 -16.445 1.00 72.56 570 GLY A O 1
ATOM 4293 N N . GLY A 1 571 ? -59.957 -4.732 -15.057 1.00 68.69 571 GLY A N 1
ATOM 4294 C CA . GLY A 1 571 ? -59.979 -3.664 -16.058 1.00 68.69 571 GLY A CA 1
ATOM 4295 C C . GLY A 1 571 ? -58.584 -3.130 -16.427 1.00 68.69 571 GLY A C 1
ATOM 4296 O O . GLY A 1 571 ? -57.595 -3.460 -15.774 1.00 68.69 571 GLY A O 1
ATOM 4297 N N . PRO A 1 572 ? -58.469 -2.247 -17.441 1.00 61.75 572 PRO A N 1
ATOM 4298 C CA . PRO A 1 572 ? -57.175 -1.796 -17.970 1.00 61.75 572 PRO A CA 1
ATOM 4299 C C . PRO A 1 572 ? -56.250 -1.045 -17.001 1.00 61.75 572 PRO A C 1
ATOM 4301 O O . PRO A 1 572 ? -55.089 -0.819 -17.327 1.00 61.75 572 PRO A O 1
ATOM 4304 N N . ARG A 1 573 ? -56.759 -0.629 -15.834 1.00 61.12 573 ARG A N 1
ATOM 4305 C CA . ARG A 1 573 ? -56.013 0.087 -14.782 1.00 61.12 573 ARG A CA 1
ATOM 4306 C C . ARG A 1 573 ? -55.975 -0.666 -13.448 1.00 61.12 573 ARG A C 1
ATOM 4308 O O . ARG A 1 573 ? -55.542 -0.106 -12.447 1.00 61.12 573 ARG A O 1
ATOM 4315 N N . GLU A 1 574 ? -56.459 -1.903 -13.421 1.00 65.56 574 GLU A N 1
ATOM 4316 C CA . GLU A 1 574 ? -56.473 -2.744 -12.225 1.00 65.56 574 GLU A CA 1
ATOM 4317 C C . GLU A 1 574 ? -55.276 -3.698 -12.227 1.00 65.56 574 GLU A C 1
ATOM 4319 O O . GLU A 1 574 ? -54.745 -4.059 -13.281 1.00 65.56 574 GLU A O 1
ATOM 4324 N N . ILE A 1 575 ? -54.848 -4.117 -11.035 1.00 64.62 575 ILE A N 1
ATOM 4325 C CA . ILE A 1 575 ? -53.783 -5.111 -10.878 1.00 64.62 575 ILE A CA 1
ATOM 4326 C C . IL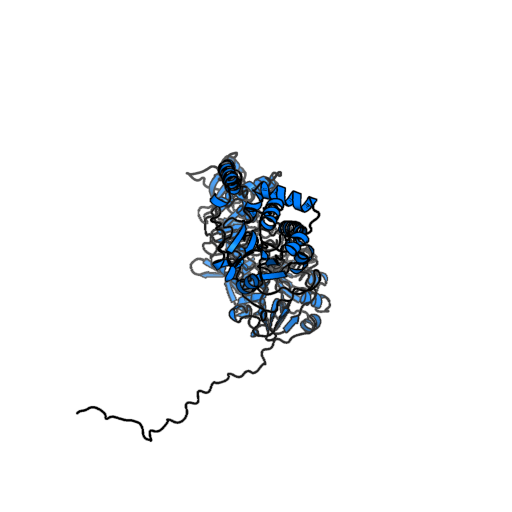E A 1 575 ? -54.263 -6.444 -11.472 1.00 64.62 575 ILE A C 1
ATOM 4328 O O . ILE A 1 575 ? -55.393 -6.872 -11.233 1.00 64.62 575 ILE A O 1
ATOM 4332 N N . GLU A 1 576 ? -53.404 -7.087 -12.263 1.00 69.38 576 GLU A N 1
ATOM 4333 C CA . GLU A 1 576 ? -53.668 -8.380 -12.905 1.00 69.38 576 GLU A CA 1
ATOM 4334 C C . GLU A 1 576 ? -53.999 -9.439 -11.845 1.00 69.38 576 GLU A C 1
ATOM 4336 O O . GLU A 1 576 ? -53.164 -9.783 -11.009 1.00 69.38 576 GLU A O 1
ATOM 4341 N N . THR A 1 577 ? -55.227 -9.960 -11.875 1.00 71.31 577 THR A N 1
ATOM 4342 C CA . THR A 1 577 ? -55.661 -11.044 -10.986 1.00 71.31 577 THR A CA 1
ATOM 4343 C C . THR A 1 577 ? -55.686 -12.348 -11.771 1.00 71.31 577 THR A C 1
ATOM 4345 O O . THR A 1 577 ? -56.417 -12.491 -12.752 1.00 71.31 577 THR A O 1
ATOM 4348 N N . ILE A 1 578 ? -54.838 -13.289 -11.352 1.00 78.44 578 ILE A N 1
ATOM 4349 C CA . ILE A 1 578 ? -54.709 -14.620 -11.948 1.00 78.44 578 ILE A CA 1
ATOM 4350 C C . ILE A 1 578 ? -55.144 -15.630 -10.894 1.00 78.44 578 ILE A C 1
ATOM 4352 O O . ILE A 1 578 ? -54.422 -15.869 -9.925 1.00 78.44 578 ILE A O 1
ATOM 4356 N N . ASP A 1 579 ? -56.311 -16.233 -11.095 1.00 83.50 579 ASP A N 1
ATOM 4357 C CA . ASP A 1 579 ? -56.768 -17.352 -10.282 1.00 83.50 579 ASP A CA 1
ATOM 4358 C C . ASP A 1 579 ? -56.446 -18.664 -11.002 1.00 83.50 579 ASP A C 1
ATOM 4360 O O . ASP A 1 579 ? -57.106 -19.057 -11.962 1.00 83.50 579 ASP A O 1
ATOM 4364 N N . LYS A 1 580 ? -55.399 -19.354 -10.539 1.00 83.06 580 LYS A N 1
ATOM 4365 C CA . LYS A 1 580 ? -54.966 -20.627 -11.133 1.00 83.06 580 LYS A CA 1
ATOM 4366 C C . LYS A 1 580 ? -56.010 -21.740 -10.997 1.00 83.06 580 LYS A C 1
ATOM 4368 O O . LYS A 1 580 ? -55.896 -22.737 -11.703 1.00 83.06 580 LYS A O 1
ATOM 4373 N N . SER A 1 581 ? -56.996 -21.598 -10.108 1.00 85.00 581 SER A N 1
ATOM 4374 C CA . SER A 1 581 ? -58.077 -22.580 -9.974 1.00 85.00 581 SER A CA 1
ATOM 4375 C C . SER A 1 581 ? -59.063 -22.550 -11.149 1.00 85.00 581 SER A C 1
ATOM 4377 O O . SER A 1 581 ? -59.737 -23.545 -11.393 1.00 85.00 581 SER A O 1
ATOM 4379 N N . GLU A 1 582 ? -59.089 -21.466 -11.933 1.00 87.31 582 GLU A N 1
ATOM 4380 C CA . GLU A 1 582 ? -59.944 -21.311 -13.120 1.00 87.31 582 GLU A CA 1
ATOM 4381 C C . GLU A 1 582 ? -59.278 -21.783 -14.421 1.00 87.31 582 GLU A C 1
ATOM 4383 O O . GLU A 1 582 ? -59.716 -21.434 -15.517 1.00 87.31 582 GLU A O 1
ATOM 4388 N N . GLN A 1 583 ? -58.191 -22.547 -14.322 1.00 93.44 583 GLN A N 1
ATOM 4389 C CA . GLN A 1 583 ? -57.479 -23.061 -15.483 1.00 93.44 583 GLN A CA 1
ATOM 4390 C C . GLN A 1 583 ? -58.314 -24.105 -16.233 1.00 93.44 583 GLN A C 1
ATOM 4392 O O . GLN A 1 583 ? -58.816 -25.058 -15.641 1.00 93.44 583 GLN A O 1
ATOM 4397 N N . PHE A 1 584 ? -58.372 -23.974 -17.553 1.00 95.00 584 PHE A N 1
ATOM 4398 C CA . PHE A 1 584 ? -59.061 -24.906 -18.443 1.00 95.00 584 PHE A CA 1
ATOM 4399 C C . PHE A 1 584 ? -58.236 -25.104 -19.733 1.00 95.00 584 PHE A C 1
ATOM 4401 O O . PHE A 1 584 ? -57.221 -24.442 -19.945 1.00 95.00 584 PHE A O 1
ATOM 4408 N N . THR A 1 585 ? -58.600 -26.052 -20.586 1.00 95.69 585 THR A N 1
ATOM 4409 C CA . THR A 1 585 ? -57.905 -26.338 -21.853 1.00 95.69 585 THR A CA 1
ATOM 4410 C C . THR A 1 585 ? -58.436 -25.480 -22.999 1.00 95.69 585 THR A C 1
ATOM 4412 O O . THR A 1 585 ? -59.630 -25.214 -23.099 1.00 95.69 585 THR A O 1
ATOM 4415 N N . ALA A 1 586 ? -57.584 -25.093 -23.945 1.00 94.56 586 ALA A N 1
ATOM 4416 C CA . ALA A 1 586 ? -58.017 -24.358 -25.131 1.00 94.56 586 ALA A CA 1
ATOM 4417 C C . ALA A 1 586 ? -59.106 -25.110 -25.920 1.00 94.56 586 ALA A C 1
ATOM 4419 O O . ALA A 1 586 ? -60.003 -24.477 -26.471 1.00 94.56 586 ALA A O 1
ATOM 4420 N N . ASN A 1 587 ? -59.104 -26.450 -25.896 1.00 94.75 587 ASN A N 1
ATOM 4421 C CA . ASN A 1 587 ? -60.192 -27.249 -26.457 1.00 94.75 587 ASN A CA 1
ATOM 4422 C C . ASN A 1 587 ? -61.564 -26.873 -25.874 1.00 94.75 587 ASN A C 1
ATOM 4424 O O . ASN A 1 587 ? -62.517 -26.709 -26.627 1.00 94.75 587 ASN A O 1
ATOM 4428 N N . GLU A 1 588 ? -61.677 -26.687 -24.557 1.00 94.06 588 GLU A N 1
ATOM 4429 C CA . GLU A 1 588 ? -62.940 -26.298 -23.910 1.00 94.06 588 GLU A CA 1
ATOM 4430 C C . GLU A 1 588 ? -63.408 -24.898 -24.332 1.00 94.06 588 GLU A C 1
ATOM 4432 O O . GLU A 1 588 ? -64.611 -24.644 -24.372 1.00 94.06 588 GLU A O 1
ATOM 4437 N N . LEU A 1 589 ? -62.488 -23.997 -24.701 1.00 93.25 589 LEU A N 1
ATOM 4438 C CA . LEU A 1 589 ? -62.840 -22.722 -25.335 1.00 93.25 589 LEU A CA 1
ATOM 4439 C C . LEU A 1 589 ? -63.359 -22.935 -26.759 1.00 93.25 589 LEU A C 1
ATOM 4441 O O . LEU A 1 589 ? -64.379 -22.356 -27.123 1.00 93.25 589 LEU A O 1
ATOM 4445 N N . PHE A 1 590 ? -62.700 -23.789 -27.542 1.00 93.69 590 PHE A N 1
ATOM 4446 C CA . PHE A 1 590 ? -63.063 -24.056 -28.937 1.00 93.69 590 PHE A CA 1
ATOM 4447 C C . PHE A 1 590 ? -64.402 -24.795 -29.078 1.00 93.69 590 PHE A C 1
ATOM 4449 O O . PHE A 1 590 ? -65.115 -24.585 -30.056 1.00 93.69 590 PHE A O 1
ATOM 4456 N N . GLN A 1 591 ? -64.793 -25.606 -28.088 1.00 90.81 591 GLN A N 1
ATOM 4457 C CA . GLN A 1 591 ? -66.098 -26.281 -28.082 1.00 90.81 591 GLN A CA 1
ATOM 4458 C C . GLN A 1 591 ? -67.286 -25.328 -27.857 1.00 90.81 591 GLN A C 1
ATOM 4460 O O . GLN A 1 591 ? -68.426 -25.712 -28.111 1.00 90.81 591 GLN A O 1
ATOM 4465 N N . LYS A 1 592 ? -67.057 -24.085 -27.404 1.00 90.44 592 LYS A N 1
ATOM 4466 C CA . LYS A 1 592 ? -68.137 -23.092 -27.236 1.00 90.44 592 LYS A CA 1
ATOM 4467 C C . LYS A 1 592 ? -68.677 -22.573 -28.570 1.00 90.44 592 LYS A C 1
ATOM 4469 O O . LYS A 1 592 ? -69.784 -22.043 -28.607 1.00 90.44 592 LYS A O 1
ATOM 4474 N N . GLY A 1 593 ? -67.908 -22.718 -29.646 1.00 90.12 593 GLY A N 1
ATOM 4475 C CA . GLY A 1 593 ? -68.260 -22.267 -30.986 1.00 90.12 593 GLY A CA 1
ATOM 4476 C C . GLY A 1 593 ? -67.047 -21.731 -31.749 1.00 90.12 593 GLY A C 1
ATOM 4477 O O . GLY A 1 593 ? -65.935 -21.718 -31.217 1.00 90.12 593 GLY A O 1
ATOM 4478 N N . PRO A 1 594 ? -67.249 -21.277 -32.999 1.00 94.06 594 PRO A N 1
ATOM 4479 C CA . PRO A 1 594 ? -66.193 -20.672 -33.802 1.00 94.06 594 PRO A CA 1
ATOM 4480 C C . PRO A 1 594 ? -65.544 -19.492 -33.075 1.00 94.06 594 PRO A C 1
ATOM 4482 O O . PRO A 1 594 ? -66.247 -18.653 -32.511 1.00 94.06 594 PRO A O 1
ATOM 4485 N N . ILE A 1 595 ? -64.216 -19.401 -33.092 1.00 94.81 595 ILE A N 1
ATOM 4486 C CA . ILE A 1 595 ? -63.489 -18.361 -32.358 1.00 94.81 595 ILE A CA 1
ATOM 4487 C C . ILE A 1 595 ? -62.252 -17.880 -33.111 1.00 94.81 595 ILE A C 1
ATOM 4489 O O . ILE A 1 595 ? -61.464 -18.671 -33.626 1.00 94.81 595 ILE A O 1
ATOM 4493 N N . MET A 1 596 ? -62.079 -16.561 -33.151 1.00 94.81 596 MET A N 1
ATOM 4494 C CA . MET A 1 596 ? -60.861 -15.899 -33.595 1.00 94.81 596 MET A CA 1
ATOM 4495 C C . MET A 1 596 ? -59.931 -15.709 -32.395 1.00 94.81 596 MET A C 1
ATOM 4497 O O . MET A 1 596 ? -60.308 -15.063 -31.417 1.00 94.81 596 MET A O 1
ATOM 4501 N N . VAL A 1 597 ? -58.720 -16.254 -32.464 1.00 95.19 597 VAL A N 1
ATOM 4502 C CA . VAL A 1 597 ? -57.728 -16.204 -31.389 1.00 95.19 597 VAL A CA 1
ATOM 4503 C C . VAL A 1 597 ? -56.457 -15.510 -31.859 1.00 95.19 597 VAL A C 1
ATOM 4505 O O . VAL A 1 597 ? -55.822 -15.946 -32.819 1.00 95.19 597 VAL A O 1
ATOM 4508 N N . MET A 1 598 ? -56.055 -14.459 -31.149 1.00 94.69 598 MET A N 1
ATOM 4509 C CA . MET A 1 598 ? -54.761 -13.800 -31.322 1.00 94.69 598 MET A CA 1
ATOM 4510 C C . MET A 1 598 ? -53.751 -14.356 -30.309 1.00 94.69 598 MET A C 1
ATOM 4512 O O . MET A 1 598 ? -53.899 -14.157 -29.105 1.00 94.69 598 MET A O 1
ATOM 4516 N N . ALA A 1 599 ? -52.698 -15.024 -30.775 1.00 93.31 599 ALA A N 1
ATOM 4517 C CA . ALA A 1 599 ? -51.542 -15.371 -29.955 1.00 93.31 599 ALA A CA 1
ATOM 4518 C C . ALA A 1 599 ? -50.637 -14.138 -29.829 1.00 93.31 599 ALA A C 1
ATOM 4520 O O . ALA A 1 599 ? -49.895 -13.781 -30.744 1.00 93.31 599 ALA A O 1
ATOM 4521 N N . VAL A 1 600 ? -50.724 -13.456 -28.692 1.00 92.12 600 VAL A N 1
ATOM 4522 C CA . VAL A 1 600 ? -50.067 -12.174 -28.451 1.00 92.12 600 VAL A CA 1
ATOM 4523 C C . VAL A 1 600 ? -48.628 -12.419 -28.044 1.00 92.12 600 VAL A C 1
ATOM 4525 O O . VAL A 1 600 ? -48.351 -12.976 -26.983 1.00 92.12 600 VAL A O 1
ATOM 4528 N N . ARG A 1 601 ? -47.687 -11.952 -28.857 1.00 88.12 601 ARG A N 1
ATOM 4529 C CA . ARG A 1 601 ? -46.263 -12.098 -28.559 1.00 88.12 601 ARG A CA 1
ATOM 4530 C C . ARG A 1 601 ? -45.823 -11.342 -27.306 1.00 88.12 601 ARG A C 1
ATOM 4532 O O . ARG A 1 601 ? -45.009 -11.849 -26.551 1.00 88.12 601 ARG A O 1
ATOM 4539 N N . ARG A 1 602 ? -46.285 -10.102 -27.133 1.00 88.50 602 ARG A N 1
ATOM 4540 C CA . ARG A 1 602 ? -45.903 -9.244 -26.005 1.00 88.50 602 ARG A CA 1
ATOM 4541 C C . ARG A 1 602 ? -47.004 -8.219 -25.723 1.00 88.50 602 ARG A C 1
ATOM 4543 O O . ARG A 1 602 ? -47.127 -7.256 -26.486 1.00 88.50 602 ARG A O 1
ATOM 4550 N N . PRO A 1 603 ? -47.778 -8.365 -24.638 1.00 87.19 603 PRO A N 1
ATOM 4551 C CA . PRO A 1 603 ? -48.922 -7.491 -24.357 1.00 87.19 603 PRO A CA 1
ATOM 4552 C C . PRO A 1 603 ? -48.540 -6.013 -24.163 1.00 87.19 603 PRO A C 1
ATOM 4554 O O . PRO A 1 603 ? -49.275 -5.106 -24.557 1.00 87.19 603 PRO A O 1
ATOM 4557 N N . GLY A 1 604 ? -47.343 -5.756 -23.620 1.00 85.19 604 GLY A N 1
ATOM 4558 C CA . GLY A 1 604 ? -46.769 -4.413 -23.476 1.00 85.19 604 GLY A CA 1
ATOM 4559 C C . GLY A 1 604 ? -46.366 -3.728 -24.791 1.00 85.19 604 GLY A C 1
ATOM 4560 O O . GLY A 1 604 ? -46.144 -2.516 -24.812 1.00 85.19 604 GLY A O 1
ATOM 4561 N N . CYS A 1 605 ? -46.267 -4.480 -25.893 1.00 88.25 605 CYS A N 1
ATOM 4562 C CA . CYS A 1 605 ? -45.714 -3.998 -27.153 1.00 88.25 605 CYS A CA 1
ATOM 4563 C C . CYS A 1 605 ? -46.696 -3.156 -27.959 1.00 88.25 605 CYS A C 1
ATOM 4565 O O . CYS A 1 605 ? -47.799 -3.596 -28.277 1.00 88.25 605 CYS A O 1
ATOM 4567 N N . MET A 1 606 ? -46.232 -1.995 -28.427 1.00 88.06 606 MET A N 1
ATOM 4568 C CA . MET A 1 606 ? -47.008 -1.138 -29.330 1.00 88.06 606 MET A CA 1
ATOM 4569 C C . MET A 1 606 ? -47.410 -1.826 -30.649 1.00 88.06 606 MET A C 1
ATOM 4571 O O . MET A 1 606 ? -48.420 -1.462 -31.241 1.00 88.06 606 MET A O 1
ATOM 4575 N N . LEU A 1 607 ? -46.635 -2.811 -31.124 1.00 89.00 607 LEU A N 1
ATOM 4576 C CA . LEU A 1 607 ? -46.938 -3.549 -32.357 1.00 89.00 607 LEU A CA 1
ATOM 4577 C C . LEU A 1 607 ? -48.110 -4.513 -32.143 1.00 89.00 607 LEU A C 1
ATOM 4579 O O . LEU A 1 607 ? -49.080 -4.453 -32.892 1.00 89.00 607 LEU A O 1
ATOM 4583 N N . CYS A 1 608 ? -48.059 -5.325 -31.083 1.00 90.25 608 CYS A N 1
ATOM 4584 C CA . CYS A 1 608 ? -49.138 -6.252 -30.734 1.00 90.25 608 CYS A CA 1
ATOM 4585 C C . CYS A 1 608 ? -50.426 -5.504 -30.363 1.00 90.25 608 CYS A C 1
ATOM 4587 O O . CYS A 1 608 ? -51.512 -5.923 -30.739 1.00 90.25 608 CYS A O 1
ATOM 4589 N N . ARG A 1 609 ? -50.319 -4.361 -29.672 1.00 91.06 609 ARG A N 1
ATOM 4590 C CA . ARG A 1 609 ? -51.474 -3.498 -29.368 1.00 91.06 609 ARG A CA 1
ATOM 4591 C C . ARG A 1 609 ? -52.108 -2.904 -30.628 1.00 91.06 609 ARG A C 1
ATOM 4593 O O . ARG A 1 609 ? -53.324 -2.764 -30.679 1.00 91.06 609 ARG A O 1
ATOM 4600 N N . ARG A 1 610 ? -51.308 -2.576 -31.653 1.00 90.19 610 ARG A N 1
ATOM 4601 C CA . ARG A 1 610 ? -51.834 -2.102 -32.943 1.00 90.19 610 ARG A CA 1
ATOM 4602 C C . ARG A 1 610 ? -52.618 -3.201 -33.654 1.00 90.19 610 ARG A C 1
ATOM 4604 O O . ARG A 1 610 ? -53.735 -2.943 -34.076 1.00 90.19 610 ARG A O 1
ATOM 4611 N N . GLU A 1 611 ? -52.057 -4.403 -33.749 1.00 91.00 611 GLU A N 1
ATOM 4612 C CA . GLU A 1 611 ? -52.743 -5.549 -34.361 1.00 91.00 611 GLU A CA 1
ATOM 4613 C C . GLU A 1 611 ? -54.035 -5.905 -33.615 1.00 91.00 611 GLU A C 1
ATOM 4615 O O . GLU A 1 611 ? -55.070 -6.121 -34.237 1.00 91.00 611 GLU A O 1
ATOM 4620 N N . ALA A 1 612 ? -54.012 -5.863 -32.282 1.00 91.25 612 ALA A N 1
ATOM 4621 C CA . ALA A 1 612 ? -55.204 -6.041 -31.463 1.00 91.25 612 ALA A CA 1
ATOM 4622 C C . ALA A 1 612 ? -56.295 -5.007 -31.790 1.00 91.25 612 ALA A C 1
ATOM 4624 O O . ALA A 1 612 ? -57.456 -5.373 -31.968 1.00 91.25 612 ALA A O 1
ATOM 4625 N N . ALA A 1 613 ? -55.913 -3.732 -31.929 1.00 89.12 613 ALA A N 1
ATOM 4626 C CA . ALA A 1 613 ? -56.832 -2.662 -32.305 1.00 89.12 613 ALA A CA 1
ATOM 4627 C C . ALA A 1 613 ? -57.375 -2.830 -33.734 1.00 89.12 613 ALA A C 1
ATOM 4629 O O . ALA A 1 613 ? -58.545 -2.544 -33.980 1.00 89.12 613 ALA A O 1
ATOM 4630 N N . GLU A 1 614 ? -56.553 -3.316 -34.668 1.00 89.25 614 GLU A N 1
ATOM 4631 C CA . GLU A 1 614 ? -56.962 -3.631 -36.041 1.00 89.25 614 GLU A CA 1
ATOM 4632 C C . GLU A 1 614 ? -57.970 -4.793 -36.056 1.00 89.25 614 GLU A C 1
ATOM 4634 O O . GLU A 1 614 ? -59.058 -4.638 -36.611 1.00 89.25 614 GLU A O 1
ATOM 4639 N N . LEU A 1 615 ? -57.691 -5.906 -35.369 1.00 89.56 615 LEU A N 1
ATOM 4640 C CA . LEU A 1 615 ? -58.620 -7.039 -35.231 1.00 89.56 615 LEU A CA 1
ATOM 4641 C C . LEU A 1 615 ? -59.931 -6.644 -34.549 1.00 89.56 615 LEU A C 1
ATOM 4643 O O . LEU A 1 615 ? -61.003 -7.090 -34.957 1.00 89.56 615 LEU A O 1
ATOM 4647 N N . HIS A 1 616 ? -59.866 -5.763 -33.551 1.00 88.56 616 HIS A N 1
ATOM 4648 C CA . HIS A 1 616 ? -61.048 -5.243 -32.873 1.00 88.56 616 HIS A CA 1
ATOM 4649 C C . HIS A 1 616 ? -62.019 -4.539 -33.838 1.00 88.56 616 HIS A C 1
ATOM 4651 O O . HIS A 1 616 ? -63.233 -4.608 -33.638 1.00 88.56 616 HIS A O 1
ATOM 4657 N N . THR A 1 617 ? -61.535 -3.933 -34.931 1.00 89.75 617 THR A N 1
ATOM 4658 C CA . THR A 1 617 ? -62.419 -3.315 -35.939 1.00 89.75 617 THR A CA 1
ATOM 4659 C C . THR A 1 617 ? -63.372 -4.314 -36.608 1.00 89.75 617 THR A C 1
ATOM 4661 O O . THR A 1 617 ? -64.421 -3.912 -37.109 1.00 89.75 617 THR A O 1
ATOM 4664 N N . LEU A 1 618 ? -63.054 -5.614 -36.572 1.00 91.06 618 LEU A N 1
ATOM 4665 C CA . LEU A 1 618 ? -63.884 -6.688 -37.120 1.00 91.06 618 LEU A CA 1
ATOM 4666 C C . LEU A 1 618 ? -64.910 -7.233 -36.116 1.00 91.06 618 LEU A C 1
ATOM 4668 O O . LEU A 1 618 ? -65.715 -8.088 -36.480 1.00 91.06 618 LEU A O 1
ATOM 4672 N N . LEU A 1 619 ? -64.939 -6.736 -34.874 1.00 90.31 619 LEU A N 1
ATOM 4673 C CA . LEU A 1 619 ? -65.851 -7.216 -33.832 1.00 90.31 619 LEU A CA 1
ATOM 4674 C C . LEU A 1 619 ? -67.341 -7.203 -34.241 1.00 90.31 619 LEU A C 1
ATOM 4676 O O . LEU A 1 619 ? -68.029 -8.174 -33.921 1.00 90.31 619 LEU A O 1
ATOM 4680 N N . PRO A 1 620 ? -67.879 -6.181 -34.944 1.00 91.12 620 PRO A N 1
ATOM 4681 C CA . PRO A 1 620 ? -69.268 -6.213 -35.409 1.00 91.12 620 PRO A CA 1
ATOM 4682 C C . PRO A 1 620 ? -69.549 -7.379 -36.366 1.00 91.12 620 PRO A C 1
ATOM 4684 O O . PRO A 1 620 ? -70.559 -8.060 -36.214 1.00 91.12 620 PRO A O 1
ATOM 4687 N N . LEU A 1 621 ? -68.624 -7.648 -37.292 1.00 91.00 621 LEU A N 1
ATOM 4688 C CA . LEU A 1 621 ? -68.733 -8.734 -38.266 1.00 91.00 621 LEU A CA 1
ATOM 4689 C C . LEU A 1 621 ? -68.586 -10.109 -37.597 1.00 91.00 621 LEU A C 1
ATOM 4691 O O . LEU A 1 621 ? -69.344 -11.030 -37.892 1.00 91.00 621 LEU A O 1
ATOM 4695 N N . LEU A 1 622 ? -67.648 -10.243 -36.654 1.00 90.62 622 LEU A N 1
ATOM 4696 C CA . LEU A 1 622 ? -67.495 -11.452 -35.841 1.00 90.62 622 LEU A CA 1
ATOM 4697 C C . LEU A 1 622 ? -68.793 -11.768 -35.083 1.00 90.62 622 LEU A C 1
ATOM 4699 O O . LEU A 1 622 ? -69.260 -12.904 -35.116 1.00 90.62 622 LEU A O 1
ATOM 4703 N N . LYS A 1 623 ? -69.430 -10.753 -34.480 1.00 89.88 623 LYS A N 1
ATOM 4704 C CA . LYS A 1 623 ? -70.727 -10.902 -33.802 1.00 89.88 623 LYS A CA 1
ATOM 4705 C C . LYS A 1 623 ? -71.851 -11.297 -34.757 1.00 89.88 623 LYS A C 1
ATOM 4707 O O . LYS A 1 623 ? -72.623 -12.188 -34.420 1.00 89.88 623 LYS A O 1
ATOM 4712 N N . GLU A 1 624 ? -71.930 -10.678 -35.935 1.00 90.25 624 GLU A N 1
ATOM 4713 C CA . GLU A 1 624 ? -72.910 -11.032 -36.975 1.00 90.25 624 GLU A CA 1
ATOM 4714 C C . GLU A 1 624 ? -72.784 -12.505 -37.397 1.00 90.25 624 GLU A C 1
ATOM 4716 O O . GLU A 1 624 ? -73.784 -13.202 -37.559 1.00 90.25 624 GLU A O 1
ATOM 4721 N N . LYS A 1 625 ? -71.548 -13.001 -37.516 1.00 88.31 625 LYS A N 1
ATOM 4722 C CA . LYS A 1 625 ? -71.233 -14.383 -37.901 1.00 88.31 625 LYS A CA 1
ATOM 4723 C C . LYS A 1 625 ? -71.215 -15.374 -36.732 1.00 88.31 625 LYS A C 1
ATOM 4725 O O . LYS A 1 625 ? -70.965 -16.555 -36.957 1.00 88.31 625 LYS A O 1
ATOM 4730 N N . GLY A 1 626 ? -71.474 -14.929 -35.500 1.00 90.12 626 GLY A N 1
ATOM 4731 C CA . GLY A 1 626 ? -71.446 -15.781 -34.307 1.00 90.12 626 GLY A CA 1
ATOM 4732 C C . GLY A 1 626 ? -70.056 -16.330 -33.955 1.00 90.12 626 GLY A C 1
ATOM 4733 O O . GLY A 1 626 ? -69.959 -17.418 -33.393 1.00 90.12 626 GLY A O 1
ATOM 4734 N N . ILE A 1 627 ? -68.988 -15.608 -34.302 1.00 92.75 627 ILE A N 1
ATOM 4735 C CA . ILE A 1 627 ? -67.595 -15.976 -34.027 1.00 92.75 627 ILE A CA 1
ATOM 4736 C C . ILE A 1 627 ? -67.116 -15.221 -32.777 1.00 92.75 627 ILE A C 1
ATOM 4738 O O . ILE A 1 627 ? -67.207 -13.994 -32.708 1.00 92.75 627 ILE A O 1
ATOM 4742 N N . GLY A 1 628 ? -66.594 -15.945 -31.787 1.00 92.50 628 GLY A N 1
ATOM 4743 C CA . GLY A 1 628 ? -65.979 -15.359 -30.594 1.00 92.50 628 GLY A CA 1
ATOM 4744 C C . GLY A 1 628 ? -64.642 -14.673 -30.893 1.00 92.50 628 GLY A C 1
ATOM 4745 O O . GLY A 1 628 ? -64.019 -14.921 -31.923 1.00 92.50 628 GLY A O 1
ATOM 4746 N N . LEU A 1 629 ? -64.160 -13.846 -29.967 1.00 94.06 629 LEU A N 1
ATOM 4747 C CA . LEU A 1 629 ? -62.853 -13.196 -30.065 1.00 94.06 629 LEU A CA 1
ATOM 4748 C C . LEU A 1 629 ? -62.069 -13.412 -28.767 1.00 94.06 629 LEU A C 1
ATOM 4750 O O . LEU A 1 629 ? -62.574 -13.115 -27.686 1.00 94.06 629 LEU A O 1
ATOM 4754 N N . ALA A 1 630 ? -60.838 -13.905 -28.873 1.00 95.06 630 ALA A N 1
ATOM 4755 C CA . ALA A 1 630 ? -59.956 -14.114 -27.733 1.00 95.06 630 ALA A CA 1
ATOM 4756 C C . ALA A 1 630 ? -58.497 -13.768 -28.046 1.00 95.06 630 ALA A C 1
ATOM 4758 O O . ALA A 1 630 ? -58.061 -13.775 -29.197 1.00 95.06 630 ALA A O 1
ATOM 4759 N N . ALA A 1 631 ? -57.728 -13.495 -26.999 1.00 95.25 631 ALA A N 1
ATOM 4760 C CA . ALA A 1 631 ? -56.287 -13.332 -27.047 1.00 95.25 631 ALA A CA 1
ATOM 4761 C C . ALA A 1 631 ? -55.620 -14.279 -26.044 1.00 95.25 631 ALA A C 1
ATOM 4763 O O . ALA A 1 631 ? -56.077 -14.415 -24.909 1.00 95.25 631 ALA A O 1
ATOM 4764 N N . VAL A 1 632 ? -54.523 -14.911 -26.450 1.00 94.56 632 VAL A N 1
ATOM 4765 C CA . VAL A 1 632 ? -53.670 -15.726 -25.580 1.00 94.56 632 VAL A CA 1
ATOM 4766 C C . VAL A 1 632 ? -52.350 -14.993 -25.392 1.00 94.56 632 VAL A C 1
ATOM 4768 O O . VAL A 1 632 ? -51.700 -14.629 -26.368 1.00 94.56 632 VAL A O 1
ATOM 4771 N N . VAL A 1 633 ? -51.971 -14.753 -24.140 1.00 93.44 633 VAL A N 1
ATOM 4772 C CA . VAL A 1 633 ? -50.696 -14.149 -23.735 1.00 93.44 633 VAL A CA 1
ATOM 4773 C C . VAL A 1 633 ? -49.885 -15.189 -22.960 1.00 93.44 633 VAL A C 1
ATOM 4775 O O . VAL A 1 633 ? -50.465 -16.052 -22.310 1.00 93.44 633 VAL A O 1
ATOM 4778 N N . HIS A 1 634 ? -48.556 -15.107 -22.959 1.00 90.12 634 HIS A N 1
ATOM 4779 C CA . HIS A 1 634 ? -47.714 -16.004 -22.148 1.00 90.12 634 HIS A CA 1
ATOM 4780 C C . HIS A 1 634 ? -47.118 -15.330 -20.899 1.00 90.12 634 HIS A C 1
ATOM 4782 O O . HIS A 1 634 ? -46.467 -15.973 -20.074 1.00 90.12 634 HIS A O 1
ATOM 4788 N N . GLU A 1 635 ? -47.250 -14.009 -20.792 1.00 86.88 635 GLU A N 1
ATOM 4789 C CA . GLU A 1 635 ? -46.786 -13.206 -19.665 1.00 86.88 635 GLU A CA 1
ATOM 4790 C C . GLU A 1 635 ? -47.908 -12.268 -19.236 1.00 86.88 635 GLU A C 1
ATOM 4792 O O . GLU A 1 635 ? -48.658 -11.762 -20.072 1.00 86.88 635 GLU A O 1
ATOM 4797 N N . SER A 1 636 ? -48.044 -12.055 -17.928 1.00 82.44 636 SER A N 1
ATOM 4798 C CA . SER A 1 636 ? -49.105 -11.196 -17.412 1.00 82.44 636 SER A CA 1
ATOM 4799 C C . SER A 1 636 ? -48.778 -9.723 -17.644 1.00 82.44 636 SER A C 1
ATOM 4801 O O . SER A 1 636 ? -49.665 -8.973 -18.018 1.00 82.44 636 SER A O 1
ATOM 4803 N N . ARG A 1 637 ? -47.498 -9.333 -17.537 1.00 82.44 637 ARG A N 1
ATOM 4804 C CA . ARG A 1 637 ? -47.022 -7.944 -17.610 1.00 82.44 637 ARG A CA 1
ATOM 4805 C C . ARG A 1 637 ? -47.605 -7.185 -18.810 1.00 82.44 637 ARG A C 1
ATOM 4807 O O . ARG A 1 637 ? -47.199 -7.385 -19.955 1.00 82.44 637 ARG A O 1
ATOM 4814 N N . GLY A 1 638 ? -48.504 -6.245 -18.523 1.00 83.25 638 GLY A N 1
ATOM 4815 C CA . GLY A 1 638 ? -49.105 -5.361 -19.525 1.00 83.25 638 GLY A CA 1
ATOM 4816 C C . GLY A 1 638 ? -50.328 -5.957 -20.229 1.00 83.25 638 GLY A C 1
ATOM 4817 O O . GLY A 1 638 ? -50.833 -5.343 -21.171 1.00 83.25 638 GLY A O 1
ATOM 4818 N N . ALA A 1 639 ? -50.820 -7.119 -19.790 1.00 84.88 639 ALA A N 1
ATOM 4819 C CA . ALA A 1 639 ? -52.005 -7.776 -20.337 1.00 84.88 639 ALA A CA 1
ATOM 4820 C C . ALA A 1 639 ? -53.296 -7.021 -19.998 1.00 84.88 639 ALA A C 1
ATOM 4822 O O . ALA A 1 639 ? -54.198 -6.953 -20.833 1.00 84.88 639 ALA A O 1
ATOM 4823 N N . ASN A 1 640 ? -53.386 -6.390 -18.822 1.00 83.69 640 ASN A N 1
ATOM 4824 C CA . ASN A 1 640 ? -54.541 -5.545 -18.505 1.00 83.69 640 ASN A CA 1
ATOM 4825 C C . ASN A 1 640 ? -54.568 -4.275 -19.366 1.00 83.69 640 ASN A C 1
ATOM 4827 O O . ASN A 1 640 ? -55.606 -3.954 -19.940 1.00 83.69 640 ASN A O 1
ATOM 4831 N N . GLU A 1 641 ? -53.431 -3.604 -19.561 1.00 85.50 641 GLU A N 1
ATOM 4832 C CA . GLU A 1 641 ? -53.341 -2.467 -20.488 1.00 85.50 641 GLU A CA 1
ATOM 4833 C C . GLU A 1 641 ? -53.693 -2.875 -21.928 1.00 85.50 641 GLU A C 1
ATOM 4835 O O . GLU A 1 641 ? -54.409 -2.149 -22.620 1.00 85.50 641 GLU A O 1
ATOM 4840 N N . PHE A 1 642 ? -53.250 -4.058 -22.370 1.00 88.50 642 PHE A N 1
ATOM 4841 C CA . PHE A 1 642 ? -53.562 -4.608 -23.691 1.00 88.50 642 PHE A CA 1
ATOM 4842 C C . PHE A 1 642 ? -55.075 -4.719 -23.946 1.00 88.50 642 PHE A C 1
ATOM 4844 O O . PHE A 1 642 ? -55.523 -4.406 -25.049 1.00 88.50 642 PHE A O 1
ATOM 4851 N N . LYS A 1 643 ? -55.887 -5.054 -22.929 1.00 86.12 643 LYS A N 1
ATOM 4852 C CA . LYS A 1 643 ? -57.358 -5.135 -23.056 1.00 86.12 643 LYS A CA 1
ATOM 4853 C C . LYS A 1 643 ? -58.003 -3.842 -23.553 1.00 86.12 643 LYS A C 1
ATOM 4855 O O . LYS A 1 643 ? -59.049 -3.904 -24.192 1.00 86.12 643 LYS A O 1
ATOM 4860 N N . SER A 1 644 ? -57.394 -2.679 -23.304 1.00 86.50 644 SER A N 1
ATOM 4861 C CA . SER A 1 644 ? -57.913 -1.403 -23.822 1.00 86.50 644 SER A CA 1
ATOM 4862 C C . SER A 1 644 ? -57.915 -1.328 -25.355 1.00 86.50 644 SER A C 1
ATOM 4864 O O . SER A 1 644 ? -58.747 -0.630 -25.928 1.00 86.50 644 SER A O 1
ATOM 4866 N N . TYR A 1 645 ? -57.042 -2.096 -26.014 1.00 86.06 645 TYR A N 1
ATOM 4867 C CA . TYR A 1 645 ? -56.943 -2.206 -27.472 1.00 86.06 645 TYR A CA 1
ATOM 4868 C C . TYR A 1 645 ? -57.692 -3.423 -28.034 1.00 86.06 645 TYR A C 1
ATOM 4870 O O . TYR A 1 645 ? -57.876 -3.524 -29.241 1.00 86.06 645 TYR A O 1
ATOM 4878 N N . PHE A 1 646 ? -58.146 -4.330 -27.167 1.00 87.06 646 PHE A N 1
ATOM 4879 C CA . PHE A 1 646 ? -58.819 -5.581 -27.521 1.00 87.06 646 PHE A CA 1
ATOM 4880 C C . PHE A 1 646 ? -60.189 -5.685 -26.832 1.00 87.06 646 PHE A C 1
ATOM 4882 O O . PHE A 1 646 ? -60.558 -6.708 -26.255 1.00 87.06 646 PHE A O 1
ATOM 4889 N N . SER A 1 647 ? -60.936 -4.577 -26.820 1.00 76.25 647 SER A N 1
ATOM 4890 C CA . SER A 1 647 ? -62.191 -4.500 -26.071 1.00 76.25 647 SER A CA 1
ATOM 4891 C C . SER A 1 647 ? -63.256 -5.440 -26.660 1.00 76.25 647 SER A C 1
ATOM 4893 O O . SER A 1 647 ? -63.469 -5.487 -27.868 1.00 76.25 647 SER A O 1
ATOM 4895 N N . GLY A 1 648 ? -63.916 -6.240 -25.820 1.00 73.25 648 GLY A N 1
ATOM 4896 C CA . GLY A 1 648 ? -64.926 -7.211 -26.264 1.00 73.25 648 GLY A CA 1
ATOM 4897 C C . GLY A 1 648 ? -64.398 -8.589 -26.683 1.00 73.25 648 GLY A C 1
ATOM 4898 O O . GLY A 1 648 ? -65.209 -9.405 -27.114 1.00 73.25 648 GLY A O 1
ATOM 4899 N N . GLY A 1 649 ? -63.094 -8.855 -26.539 1.00 82.88 649 GLY A N 1
ATOM 4900 C CA . GLY A 1 649 ? -62.528 -10.205 -26.568 1.00 82.88 649 GLY A CA 1
ATOM 4901 C C . GLY A 1 649 ? -61.971 -10.625 -25.204 1.00 82.88 649 GLY A C 1
ATOM 4902 O O . GLY A 1 649 ? -61.531 -9.780 -24.420 1.00 82.88 649 GLY A O 1
ATOM 4903 N N . ASP A 1 650 ? -61.981 -11.926 -24.923 1.00 90.44 650 ASP A N 1
ATOM 4904 C CA . ASP A 1 650 ? -61.436 -12.480 -23.678 1.00 90.44 650 ASP A CA 1
ATOM 4905 C C . ASP A 1 650 ? -59.909 -12.629 -23.760 1.00 90.44 650 ASP A C 1
ATOM 4907 O O . ASP A 1 650 ? -59.368 -12.967 -24.811 1.00 90.44 650 ASP A O 1
ATOM 4911 N N . VAL A 1 651 ? -59.193 -12.395 -22.654 1.00 93.25 651 VAL A N 1
ATOM 4912 C CA . VAL A 1 651 ? -57.726 -12.536 -22.598 1.00 93.25 651 VAL A CA 1
ATOM 4913 C C . VAL A 1 651 ? -57.346 -13.653 -21.633 1.00 93.25 651 VAL A C 1
ATOM 4915 O O . VAL A 1 651 ? -57.709 -13.616 -20.455 1.00 93.25 651 VAL A O 1
ATOM 4918 N N . TYR A 1 652 ? -56.577 -14.619 -22.128 1.00 94.56 652 TYR A N 1
ATOM 4919 C CA . TYR A 1 652 ? -56.140 -15.796 -21.387 1.00 94.56 652 TYR A CA 1
ATOM 4920 C C . TYR A 1 652 ? -54.617 -15.866 -21.286 1.00 94.56 652 TYR A C 1
ATOM 4922 O O . TYR A 1 652 ? -53.907 -15.532 -22.230 1.00 94.56 652 TYR A O 1
ATOM 4930 N N . LEU A 1 653 ? -54.117 -16.336 -20.147 1.00 92.69 653 LEU A N 1
ATOM 4931 C CA . LEU A 1 653 ? -52.707 -16.604 -19.898 1.00 92.69 653 LEU A CA 1
ATOM 4932 C C . LEU A 1 653 ? -52.389 -18.083 -20.152 1.00 92.69 653 LEU A C 1
ATOM 4934 O O . LEU A 1 653 ? -53.001 -18.952 -19.535 1.00 92.69 653 LEU A O 1
ATOM 4938 N N . ASP A 1 654 ? -51.388 -18.349 -20.987 1.00 93.06 654 ASP A N 1
ATOM 4939 C CA . ASP A 1 654 ? -50.750 -19.655 -21.168 1.00 93.06 654 ASP A CA 1
ATOM 4940 C C . ASP A 1 654 ? -49.300 -19.597 -20.668 1.00 93.06 654 ASP A C 1
ATOM 4942 O O . ASP A 1 654 ? -48.374 -19.212 -21.387 1.00 93.06 654 ASP A O 1
ATOM 4946 N N . THR A 1 655 ? -49.083 -19.985 -19.410 1.00 86.12 655 THR A N 1
ATOM 4947 C CA . THR A 1 655 ? -47.741 -19.988 -18.807 1.00 86.12 655 THR A CA 1
ATOM 4948 C C . THR A 1 655 ? -46.819 -21.056 -19.392 1.00 86.12 655 THR A C 1
ATOM 4950 O O . THR A 1 655 ? -45.600 -20.925 -19.289 1.00 86.12 655 THR A O 1
ATOM 4953 N N . GLU A 1 656 ? -47.383 -22.118 -19.978 1.00 88.31 656 GLU A N 1
ATOM 4954 C CA . GLU A 1 656 ? -46.628 -23.231 -20.566 1.00 88.31 656 GLU A CA 1
ATOM 4955 C C . GLU A 1 656 ? -46.232 -22.944 -22.025 1.00 88.31 656 GLU A C 1
ATOM 4957 O O . GLU A 1 656 ? -45.457 -23.704 -22.600 1.00 88.31 656 GLU A O 1
ATOM 4962 N N . ARG A 1 657 ? -46.717 -21.835 -22.612 1.00 89.50 657 ARG A N 1
ATOM 4963 C CA . ARG A 1 657 ? -46.452 -21.394 -23.998 1.00 89.50 657 ARG A CA 1
ATOM 4964 C C . ARG A 1 657 ? -46.864 -22.419 -25.057 1.00 89.50 657 ARG A C 1
ATOM 4966 O O . ARG A 1 657 ? -46.438 -22.331 -26.208 1.00 89.50 657 ARG A O 1
ATOM 4973 N N . THR A 1 658 ? -47.704 -23.378 -24.686 1.00 88.38 658 THR A N 1
ATOM 4974 C CA . THR A 1 658 ? -48.132 -24.473 -25.561 1.00 88.38 658 THR A CA 1
ATOM 4975 C C . THR A 1 658 ? -48.890 -23.940 -26.777 1.00 88.38 658 THR A C 1
ATOM 4977 O O . THR A 1 658 ? -48.723 -24.446 -27.881 1.00 88.38 658 THR A O 1
ATOM 4980 N N . PHE A 1 659 ? -49.652 -22.856 -26.619 1.00 88.88 659 PHE A N 1
ATOM 4981 C CA . PHE A 1 659 ? -50.419 -22.228 -27.695 1.00 88.88 659 PHE A CA 1
ATOM 4982 C C . PHE A 1 659 ? -49.542 -21.632 -28.809 1.00 88.88 659 PHE A C 1
ATOM 4984 O O . PHE A 1 659 ? -49.997 -21.452 -29.935 1.00 88.88 659 PHE A O 1
ATOM 4991 N N . TYR A 1 660 ? -48.274 -21.336 -28.522 1.00 86.44 660 TYR A N 1
ATOM 4992 C CA . TYR A 1 660 ? -47.338 -20.774 -29.500 1.00 86.44 660 TYR A CA 1
ATOM 4993 C C . TYR A 1 660 ? -46.613 -21.868 -30.301 1.00 86.44 660 TYR A C 1
ATOM 4995 O O . TYR A 1 660 ? -46.026 -21.584 -31.347 1.00 86.44 660 TYR A O 1
ATOM 5003 N N . GLY A 1 661 ? -46.670 -23.128 -29.852 1.00 78.31 661 GLY A N 1
ATOM 5004 C CA . GLY A 1 661 ? -45.931 -24.243 -30.441 1.00 78.31 661 GLY A CA 1
ATOM 5005 C C . GLY A 1 661 ? -44.407 -24.066 -30.394 1.00 78.31 661 GLY A C 1
ATOM 5006 O O . GLY A 1 661 ? -43.898 -23.289 -29.588 1.00 78.31 661 GLY A O 1
ATOM 5007 N N . PRO A 1 662 ? -43.637 -24.751 -31.263 1.00 68.38 662 PRO A N 1
ATOM 5008 C CA . PRO A 1 662 ? -42.173 -24.649 -31.298 1.00 68.38 662 PRO A CA 1
ATOM 5009 C C . PRO A 1 662 ? -41.668 -23.330 -31.922 1.00 68.38 662 PRO A C 1
ATOM 5011 O O . PRO A 1 662 ? -40.507 -23.238 -32.321 1.00 68.38 662 PRO A O 1
ATOM 5014 N N . ASN A 1 663 ? -42.528 -22.314 -32.052 1.00 68.44 663 ASN A N 1
ATOM 5015 C CA . ASN A 1 663 ? -42.266 -21.083 -32.795 1.00 68.44 663 ASN A CA 1
ATOM 5016 C C . ASN A 1 663 ? -41.451 -20.074 -31.965 1.00 68.44 663 ASN A C 1
ATOM 5018 O O . ASN A 1 663 ? -41.876 -18.948 -31.697 1.00 68.44 663 ASN A O 1
ATOM 5022 N N . GLU A 1 664 ? -40.244 -20.488 -31.578 1.00 67.69 664 GLU A N 1
ATOM 5023 C CA . GLU A 1 664 ? -39.238 -19.643 -30.941 1.00 67.69 664 GLU A CA 1
ATOM 5024 C C . GLU A 1 664 ? -38.150 -19.225 -31.933 1.00 67.69 664 GLU A C 1
ATOM 5026 O O . GLU A 1 664 ? -37.615 -20.006 -32.723 1.00 67.69 664 GLU A O 1
ATOM 5031 N N . ARG A 1 665 ? -37.766 -17.953 -31.871 1.00 65.25 665 ARG A N 1
ATOM 5032 C CA . ARG A 1 665 ? -36.687 -17.401 -32.680 1.00 65.25 665 ARG A CA 1
ATOM 5033 C C . ARG A 1 665 ? -35.330 -17.764 -32.073 1.00 65.25 665 ARG A C 1
ATOM 5035 O O . ARG A 1 665 ? -34.990 -17.309 -30.983 1.00 65.25 665 ARG A O 1
ATOM 5042 N N . TRP A 1 666 ? -34.508 -18.490 -32.835 1.00 57.41 666 TRP A N 1
ATOM 5043 C CA . TRP A 1 666 ? -33.134 -18.865 -32.452 1.00 57.41 666 TRP A CA 1
ATOM 5044 C C . TRP A 1 666 ? -32.105 -17.720 -32.596 1.00 57.41 666 TRP A C 1
ATOM 5046 O O . TRP A 1 666 ? -30.955 -17.837 -32.178 1.00 57.41 666 TRP A O 1
ATOM 5056 N N . LEU A 1 667 ? -32.512 -16.578 -33.164 1.00 59.66 667 LEU A N 1
ATOM 5057 C CA . LEU A 1 667 ? -31.648 -15.411 -33.366 1.00 59.66 667 LEU A CA 1
ATOM 5058 C C . LEU A 1 667 ? -31.679 -14.436 -32.172 1.00 59.66 667 LEU A C 1
ATOM 5060 O O . LEU A 1 667 ? -32.757 -14.160 -31.639 1.00 59.66 667 LEU A O 1
ATOM 5064 N N . PRO A 1 668 ? -30.535 -13.823 -31.801 1.00 61.94 668 PRO A N 1
ATOM 5065 C CA . PRO A 1 668 ? -30.487 -12.785 -30.773 1.00 61.94 668 PRO A CA 1
ATOM 5066 C C . PRO A 1 668 ? -31.457 -11.629 -31.068 1.00 61.94 668 PRO A C 1
ATOM 5068 O O . PRO A 1 668 ? -31.545 -11.175 -32.209 1.00 61.94 668 PRO A O 1
ATOM 5071 N N . HIS A 1 669 ? -32.131 -11.095 -30.041 1.00 61.66 669 HIS A N 1
ATOM 5072 C CA . HIS A 1 669 ? -33.155 -10.044 -30.196 1.00 61.66 669 HIS A CA 1
ATOM 5073 C C . HIS A 1 669 ? -32.700 -8.851 -31.045 1.00 61.66 669 HIS A C 1
ATOM 5075 O O . HIS A 1 669 ? -33.494 -8.304 -31.805 1.00 61.66 669 HIS A O 1
ATOM 5081 N N . TRP A 1 670 ? -31.424 -8.460 -30.958 1.00 65.81 670 TRP A N 1
ATOM 5082 C CA . TRP A 1 670 ? -30.900 -7.309 -31.690 1.00 65.81 670 TRP A CA 1
ATOM 5083 C C . TRP A 1 670 ? -30.929 -7.492 -33.221 1.00 65.81 670 TRP A C 1
ATOM 5085 O O . TRP A 1 670 ? -31.044 -6.510 -33.948 1.00 65.81 670 TRP A O 1
ATOM 5095 N N . VAL A 1 671 ? -30.926 -8.736 -33.718 1.00 65.69 671 VAL A N 1
ATOM 5096 C CA . VAL A 1 671 ? -31.026 -9.062 -35.153 1.00 65.69 671 VAL A CA 1
ATOM 5097 C C . VAL A 1 671 ? -32.416 -8.725 -35.713 1.00 65.69 671 VAL A C 1
ATOM 5099 O O . VAL A 1 671 ? -32.561 -8.462 -36.904 1.00 65.69 671 VAL A O 1
ATOM 5102 N N . GLY A 1 672 ? -33.452 -8.662 -34.867 1.00 62.78 672 GLY A N 1
ATOM 5103 C CA . GLY A 1 672 ? -34.791 -8.204 -35.259 1.00 62.78 672 GLY A CA 1
ATOM 5104 C C . GLY A 1 672 ? -34.825 -6.755 -35.757 1.00 62.78 672 GLY A C 1
ATOM 5105 O O . GLY A 1 672 ? -35.632 -6.435 -36.631 1.00 62.78 672 GLY A O 1
ATOM 5106 N N . PHE A 1 673 ? -33.904 -5.911 -35.275 1.00 66.69 673 PHE A N 1
ATOM 5107 C CA . PHE A 1 673 ? -33.727 -4.539 -35.753 1.00 66.69 673 PHE A CA 1
ATOM 5108 C C . PHE A 1 673 ? -32.987 -4.458 -37.093 1.00 66.69 673 PHE A C 1
ATOM 5110 O O . PHE A 1 673 ? -32.894 -3.381 -37.646 1.00 66.69 673 PHE A O 1
ATOM 5117 N N . LEU A 1 674 ? -32.468 -5.553 -37.655 1.00 68.81 674 LEU A N 1
ATOM 5118 C CA . LEU A 1 674 ? -31.836 -5.523 -38.982 1.00 68.81 674 LEU A CA 1
ATOM 5119 C C . LEU A 1 674 ? -32.838 -5.736 -40.132 1.00 68.81 674 LEU A C 1
ATOM 5121 O O . LEU A 1 674 ? -32.451 -5.632 -41.295 1.00 68.81 674 LEU A O 1
ATOM 5125 N N . ARG A 1 675 ? -34.113 -6.031 -39.831 1.00 69.69 675 ARG A N 1
ATOM 5126 C CA . ARG A 1 675 ? -35.165 -6.211 -40.843 1.00 69.69 675 ARG A CA 1
ATOM 5127 C C . ARG A 1 675 ? -35.827 -4.893 -41.215 1.00 69.69 675 ARG A C 1
ATOM 5129 O O . ARG A 1 675 ? -36.308 -4.170 -40.342 1.00 69.69 675 ARG A O 1
ATOM 5136 N N . PHE A 1 676 ? -35.942 -4.628 -42.515 1.00 70.00 676 PHE A N 1
ATOM 5137 C CA . PHE A 1 676 ? -36.655 -3.447 -43.015 1.00 70.00 676 PHE A CA 1
ATOM 5138 C C . PHE A 1 676 ? -38.133 -3.424 -42.593 1.00 70.00 676 PHE A C 1
ATOM 5140 O O . PHE A 1 676 ? -38.650 -2.366 -42.225 1.00 70.00 676 PHE A O 1
ATOM 5147 N N . GLY A 1 677 ? -38.793 -4.588 -42.576 1.00 69.88 677 GLY A N 1
ATOM 5148 C CA . GLY A 1 677 ? -40.195 -4.719 -42.172 1.00 69.88 677 GLY A CA 1
ATOM 5149 C C . GLY A 1 677 ? -40.459 -4.246 -40.742 1.00 69.88 677 GLY A C 1
ATOM 5150 O O . GLY A 1 677 ? -41.394 -3.478 -40.512 1.00 69.88 677 GLY A O 1
ATOM 5151 N N . THR A 1 678 ? -39.560 -4.558 -39.800 1.00 74.94 678 THR A N 1
ATOM 5152 C CA . THR A 1 678 ? -39.641 -4.095 -38.403 1.00 74.94 678 THR A CA 1
ATOM 5153 C C . THR A 1 678 ? -39.745 -2.570 -38.306 1.00 74.94 678 THR A C 1
ATOM 5155 O O . THR A 1 678 ? -40.594 -2.052 -37.580 1.00 74.94 678 THR A O 1
ATOM 5158 N N . TYR A 1 679 ? -38.913 -1.827 -39.042 1.00 78.75 679 TYR A N 1
ATOM 5159 C CA . TYR A 1 679 ? -38.934 -0.360 -39.003 1.00 78.75 679 TYR A CA 1
ATOM 5160 C C . TYR A 1 679 ? -40.216 0.220 -39.603 1.00 78.75 679 TYR A C 1
ATOM 5162 O O . TYR A 1 679 ? -40.789 1.152 -39.034 1.00 78.75 679 TYR A O 1
ATOM 5170 N N . SER A 1 680 ? -40.699 -0.363 -40.704 1.00 80.62 680 SER A N 1
ATOM 5171 C CA . SER A 1 680 ? -41.991 -0.006 -41.302 1.00 80.62 680 SER A CA 1
ATOM 5172 C C . SER A 1 680 ? -43.141 -0.224 -40.312 1.00 80.62 680 SER A C 1
ATOM 5174 O O . SER A 1 680 ? -43.977 0.659 -40.107 1.00 80.62 680 SER A O 1
ATOM 5176 N N . ASN A 1 681 ? -43.142 -1.356 -39.607 1.00 81.00 681 ASN A N 1
ATOM 5177 C CA . ASN A 1 681 ? -44.179 -1.697 -38.637 1.00 81.00 681 ASN A CA 1
ATOM 5178 C C . ASN A 1 681 ? -44.140 -0.791 -37.398 1.00 81.00 681 ASN A C 1
ATOM 5180 O O . ASN A 1 681 ? -45.191 -0.335 -36.943 1.00 81.00 681 ASN A O 1
ATOM 5184 N N . VAL A 1 682 ? -42.949 -0.449 -36.896 1.00 81.56 682 VAL A N 1
ATOM 5185 C CA . VAL A 1 682 ? -42.787 0.531 -35.807 1.00 81.56 682 VAL A CA 1
ATOM 5186 C C . VAL A 1 682 ? -43.283 1.912 -36.235 1.00 81.56 682 VAL A C 1
ATOM 5188 O O . VAL A 1 682 ? -43.984 2.574 -35.469 1.00 81.56 682 VAL A O 1
ATOM 5191 N N . TYR A 1 683 ? -42.976 2.342 -37.461 1.00 81.88 683 TYR A N 1
ATOM 5192 C CA . TYR A 1 683 ? -43.478 3.606 -37.998 1.00 81.88 683 TYR A CA 1
ATOM 5193 C C . TYR A 1 683 ? -45.013 3.623 -38.080 1.00 81.88 683 TYR A C 1
ATOM 5195 O O . TYR A 1 683 ? -45.641 4.563 -37.588 1.00 81.88 683 TYR A O 1
ATOM 5203 N N . LYS A 1 684 ? -45.630 2.560 -38.614 1.00 81.38 684 LYS A N 1
ATOM 5204 C CA . LYS A 1 684 ? -47.095 2.405 -38.667 1.00 81.38 684 LYS A CA 1
ATOM 5205 C C . LYS A 1 684 ? -47.733 2.466 -37.271 1.00 81.38 684 LYS A C 1
ATOM 5207 O O . LYS A 1 684 ? -48.718 3.175 -37.090 1.00 81.38 684 LYS A O 1
ATOM 5212 N N . ALA A 1 685 ? -47.151 1.796 -36.270 1.00 81.31 685 ALA A N 1
ATOM 5213 C CA . ALA A 1 685 ? -47.658 1.826 -34.891 1.00 81.31 685 ALA A CA 1
ATOM 5214 C C . ALA A 1 685 ? -47.543 3.212 -34.236 1.00 81.31 685 ALA A C 1
ATOM 5216 O O . ALA A 1 685 ? -48.492 3.674 -33.604 1.00 81.31 685 ALA A O 1
ATOM 5217 N N . LYS A 1 686 ? -46.427 3.924 -34.455 1.00 81.81 686 LYS A N 1
ATOM 5218 C CA . LYS A 1 686 ? -46.270 5.315 -33.996 1.00 81.81 686 LYS A CA 1
ATOM 5219 C C . LYS A 1 686 ? -47.283 6.253 -34.650 1.00 81.81 686 LYS A C 1
ATOM 5221 O O . LYS A 1 686 ? -47.862 7.092 -33.967 1.00 81.81 686 LYS A O 1
ATOM 5226 N N . LYS A 1 687 ? -47.528 6.099 -35.957 1.00 84.56 687 LYS A N 1
ATOM 5227 C CA . LYS A 1 687 ? -48.528 6.893 -36.689 1.00 84.56 687 LYS A CA 1
ATOM 5228 C C . LYS A 1 687 ? -49.948 6.653 -36.163 1.00 84.56 687 LYS A C 1
ATOM 5230 O O . LYS A 1 687 ? -50.719 7.602 -36.068 1.00 84.56 687 LYS A O 1
ATOM 5235 N N . ALA A 1 688 ? -50.263 5.418 -35.775 1.00 79.88 688 ALA A N 1
ATOM 5236 C CA . ALA A 1 688 ? -51.537 5.047 -35.160 1.00 79.88 688 ALA A CA 1
ATOM 5237 C C . ALA A 1 688 ? -51.690 5.518 -33.696 1.00 79.88 688 ALA A C 1
ATOM 5239 O O . ALA A 1 688 ? -52.729 5.273 -33.094 1.00 79.88 688 ALA A O 1
ATOM 5240 N N . LYS A 1 689 ? -50.682 6.202 -33.124 1.00 81.44 689 LYS A N 1
ATOM 5241 C CA . LYS A 1 689 ? -50.657 6.687 -31.730 1.00 81.44 689 LYS A CA 1
ATOM 5242 C C . LYS A 1 689 ? -50.910 5.585 -30.689 1.00 81.44 689 LYS A C 1
ATOM 5244 O O . LYS A 1 689 ? -51.470 5.846 -29.629 1.00 81.44 689 LYS A O 1
ATOM 5249 N N . VAL A 1 690 ? -50.485 4.357 -30.984 1.00 81.25 690 VAL A N 1
ATOM 5250 C CA . VAL A 1 690 ? -50.577 3.236 -30.043 1.00 81.25 690 VAL A CA 1
ATOM 5251 C C . VAL A 1 690 ? -49.404 3.313 -29.070 1.00 81.25 690 VAL A C 1
ATOM 5253 O O . VAL A 1 690 ? -48.242 3.241 -29.479 1.00 81.25 690 VAL A O 1
ATOM 5256 N N . GLU A 1 691 ? -49.704 3.470 -27.785 1.00 79.62 691 GLU A N 1
ATOM 5257 C CA . GLU A 1 691 ? -48.703 3.513 -26.721 1.00 79.62 691 GLU A CA 1
ATOM 5258 C C . GLU A 1 691 ? -48.260 2.098 -26.330 1.00 79.62 691 GLU A C 1
ATOM 5260 O O . GLU A 1 691 ? -49.050 1.152 -26.308 1.00 79.62 691 GLU A O 1
ATOM 5265 N N . GLY A 1 692 ? -46.980 1.935 -26.002 1.00 79.69 692 GLY A N 1
ATOM 5266 C CA . GLY A 1 692 ? -46.423 0.665 -25.545 1.00 79.69 692 GLY A CA 1
ATOM 5267 C C . GLY A 1 692 ? -44.908 0.728 -25.387 1.00 79.69 692 GLY A C 1
ATOM 5268 O O . GLY A 1 692 ? -44.249 1.622 -25.921 1.00 79.69 692 GLY A O 1
ATOM 5269 N N . ASN A 1 693 ? -44.352 -0.233 -24.657 1.00 77.88 693 ASN A N 1
ATOM 5270 C CA . ASN A 1 693 ? -42.914 -0.383 -24.455 1.00 77.88 693 ASN A CA 1
ATOM 5271 C C . ASN A 1 693 ? -42.393 -1.626 -25.202 1.00 77.88 693 ASN A C 1
ATOM 5273 O O . ASN A 1 693 ? -43.137 -2.344 -25.864 1.00 77.88 693 ASN A O 1
ATOM 5277 N N . MET A 1 694 ? -41.085 -1.870 -25.149 1.00 68.56 694 MET A N 1
ATOM 5278 C CA . MET A 1 694 ? -40.468 -3.070 -25.731 1.00 68.56 694 MET A CA 1
ATOM 5279 C C . MET A 1 694 ? -39.943 -4.010 -24.634 1.00 68.56 694 MET A C 1
ATOM 5281 O O . MET A 1 694 ? -38.970 -4.733 -24.858 1.00 68.56 694 MET A O 1
ATOM 5285 N N . GLU A 1 695 ? -40.579 -4.015 -23.466 1.00 65.88 695 GLU A N 1
ATOM 5286 C CA . GLU A 1 695 ? -40.221 -4.852 -22.317 1.00 65.88 695 GLU A CA 1
ATOM 5287 C C . GLU A 1 695 ? -41.024 -6.161 -22.325 1.00 65.88 695 GLU A C 1
ATOM 5289 O O . GLU A 1 695 ? -42.209 -6.140 -22.635 1.00 65.88 695 GLU A O 1
ATOM 5294 N N . GLY A 1 696 ? -40.392 -7.293 -21.997 1.00 67.50 696 GLY A N 1
ATOM 5295 C CA . GLY A 1 696 ? -41.022 -8.629 -22.000 1.00 67.50 696 GLY A CA 1
ATOM 5296 C C . GLY A 1 696 ? -40.244 -9.657 -22.827 1.00 67.50 696 GLY A C 1
ATOM 5297 O O . GLY A 1 696 ? -39.199 -9.336 -23.404 1.00 67.50 696 GLY A O 1
ATOM 5298 N N . GLU A 1 697 ? -40.736 -10.890 -22.937 1.00 70.75 697 GLU A N 1
ATOM 5299 C CA . GLU A 1 697 ? -40.159 -11.895 -23.850 1.00 70.75 697 GLU A CA 1
ATOM 5300 C C . GLU A 1 697 ? -40.374 -11.469 -25.313 1.00 70.75 697 GLU A C 1
ATOM 5302 O O . GLU A 1 697 ? -41.333 -10.785 -25.661 1.00 70.75 697 GLU A O 1
ATOM 5307 N N . GLY A 1 698 ? -39.418 -11.761 -26.189 1.00 65.88 698 GLY A N 1
ATOM 5308 C CA . GLY A 1 698 ? -39.443 -11.307 -27.581 1.00 65.88 698 GLY A CA 1
ATOM 5309 C C . GLY A 1 698 ? -38.959 -12.340 -28.588 1.00 65.88 698 GLY A C 1
ATOM 5310 O O . GLY A 1 698 ? -38.784 -11.967 -29.751 1.00 65.88 698 GLY A O 1
ATOM 5311 N N . ARG A 1 699 ? -38.691 -13.577 -28.160 1.00 72.81 699 ARG A N 1
ATOM 5312 C CA . ARG A 1 699 ? -38.291 -14.684 -29.037 1.00 72.81 699 ARG A CA 1
ATOM 5313 C C . ARG A 1 699 ? -39.480 -15.435 -29.618 1.00 72.81 699 ARG A C 1
ATOM 5315 O O . ARG A 1 699 ? -39.339 -15.960 -30.713 1.00 72.81 699 ARG A O 1
ATOM 5322 N N . LEU A 1 700 ? -40.618 -15.457 -28.931 1.00 78.75 700 LEU A N 1
ATOM 5323 C CA . LEU A 1 700 ? -41.845 -16.065 -29.445 1.00 78.75 700 LEU A CA 1
ATOM 5324 C C . LEU A 1 700 ? -42.369 -15.271 -30.646 1.00 78.75 700 LEU A C 1
ATOM 5326 O O . LEU A 1 700 ? -42.213 -14.047 -30.692 1.00 78.75 700 LEU A O 1
ATOM 5330 N N . LEU A 1 701 ? -42.958 -15.968 -31.612 1.00 80.06 701 LEU A N 1
ATOM 5331 C CA . LEU A 1 701 ? -43.715 -15.371 -32.711 1.00 80.06 701 LEU A CA 1
ATOM 5332 C C . LEU A 1 701 ? -45.208 -15.480 -32.400 1.00 80.06 701 LEU A C 1
ATOM 5334 O O . LEU A 1 701 ? -45.663 -16.522 -31.928 1.00 80.06 701 LEU A O 1
ATOM 5338 N N . GLY A 1 702 ? -45.944 -14.389 -32.613 1.00 87.12 702 GLY A N 1
ATOM 5339 C CA . GLY A 1 702 ? -47.394 -14.374 -32.462 1.00 87.12 702 GLY A CA 1
ATOM 5340 C C . GLY A 1 702 ? -48.116 -14.918 -33.693 1.00 87.12 702 GLY A C 1
ATOM 5341 O O . GLY A 1 702 ? -47.510 -15.459 -34.623 1.00 87.12 702 GLY A O 1
ATOM 5342 N N . GLY A 1 703 ? -49.432 -14.755 -33.708 1.00 90.50 703 GLY A N 1
ATOM 5343 C CA . GLY A 1 703 ? -50.252 -15.102 -34.862 1.00 90.50 703 GLY A CA 1
ATOM 5344 C C . GLY A 1 703 ? -51.742 -14.933 -34.610 1.00 90.50 703 GLY A C 1
ATOM 5345 O O . GLY A 1 703 ? -52.175 -14.695 -33.482 1.00 90.50 703 GLY A O 1
ATOM 5346 N N . VAL A 1 704 ? -52.529 -15.090 -35.667 1.00 92.88 704 VAL A N 1
ATOM 5347 C CA . VAL A 1 704 ? -53.990 -14.992 -35.655 1.00 92.88 704 VAL A CA 1
ATOM 5348 C C . VAL A 1 704 ? -54.574 -16.274 -36.230 1.00 92.88 704 VAL A C 1
ATOM 5350 O O . VAL A 1 704 ? -54.156 -16.734 -37.292 1.00 92.88 704 VAL A O 1
ATOM 5353 N N . TYR A 1 705 ? -55.545 -16.850 -35.528 1.00 93.12 705 TYR A N 1
ATOM 5354 C CA . TYR A 1 705 ? -56.162 -18.124 -35.878 1.00 93.12 705 TYR A CA 1
ATOM 5355 C C . TYR A 1 705 ? -57.679 -18.000 -35.846 1.00 93.12 705 TYR A C 1
ATOM 5357 O O . TYR A 1 705 ? -58.226 -17.568 -34.837 1.00 93.12 705 TYR A O 1
ATOM 5365 N N . LEU A 1 706 ? -58.368 -18.444 -36.895 1.00 93.25 706 LEU A N 1
ATOM 5366 C CA . LEU A 1 706 ? -59.802 -18.718 -36.824 1.00 93.25 706 LEU A CA 1
ATOM 5367 C C . LEU A 1 706 ? -59.988 -20.220 -36.646 1.00 93.25 706 LEU A C 1
ATOM 5369 O O . LEU A 1 706 ? -59.534 -21.005 -37.480 1.00 93.25 706 LEU A O 1
ATOM 5373 N N . ILE A 1 707 ? -60.640 -20.610 -35.556 1.00 92.88 707 ILE A N 1
ATOM 5374 C CA . ILE A 1 707 ? -60.838 -22.004 -35.164 1.00 92.88 707 ILE A CA 1
ATOM 5375 C C . ILE A 1 707 ? -62.327 -22.320 -35.233 1.00 92.88 707 ILE A C 1
ATOM 5377 O O . ILE A 1 707 ? -63.140 -21.624 -34.624 1.00 92.88 707 ILE A O 1
ATOM 5381 N N . ALA A 1 708 ? -62.686 -23.362 -35.979 1.00 90.12 708 ALA A N 1
ATOM 5382 C CA . ALA A 1 708 ? -64.060 -23.826 -36.135 1.00 90.12 708 ALA A CA 1
ATOM 5383 C C . ALA A 1 708 ? -64.080 -25.313 -36.514 1.00 90.12 708 ALA A C 1
ATOM 5385 O O . ALA A 1 708 ? -63.167 -25.790 -37.178 1.00 90.12 708 ALA A O 1
ATOM 5386 N N . ASN A 1 709 ? -65.127 -26.045 -36.116 1.00 85.50 709 ASN A N 1
ATOM 5387 C CA . ASN A 1 709 ? -65.314 -27.467 -36.452 1.00 85.50 709 ASN A CA 1
ATOM 5388 C C . ASN A 1 709 ? -64.098 -28.359 -36.127 1.00 85.50 709 ASN A C 1
ATOM 5390 O O . ASN A 1 709 ? -63.772 -29.272 -36.880 1.00 85.50 709 ASN A O 1
ATOM 5394 N N . ASN A 1 710 ? -63.429 -28.094 -34.999 1.00 87.50 710 ASN A N 1
ATOM 5395 C CA . ASN A 1 710 ? -62.194 -28.770 -34.589 1.00 87.50 710 ASN A CA 1
ATOM 5396 C C . ASN A 1 710 ? -61.043 -28.672 -35.611 1.00 87.50 710 ASN A C 1
ATOM 5398 O O . ASN A 1 710 ? -60.206 -29.572 -35.694 1.00 87.50 710 ASN A O 1
ATOM 5402 N N . ASP A 1 711 ? -60.990 -27.578 -36.375 1.00 89.56 711 ASP A N 1
ATOM 5403 C CA . ASP A 1 711 ? -59.907 -27.285 -37.308 1.00 89.56 711 ASP A CA 1
ATOM 5404 C C . ASP A 1 711 ? -59.543 -25.789 -37.318 1.00 89.56 711 ASP A C 1
ATOM 5406 O O . ASP A 1 711 ? -60.272 -24.936 -36.800 1.00 89.56 711 ASP A O 1
ATOM 5410 N N . ILE A 1 712 ? -58.383 -25.469 -37.891 1.00 90.19 712 ILE A N 1
ATOM 5411 C CA . ILE A 1 712 ? -57.912 -24.099 -38.109 1.00 90.19 712 ILE A CA 1
ATOM 5412 C C . ILE A 1 712 ? -58.308 -23.689 -39.526 1.00 90.19 712 ILE A C 1
ATOM 5414 O O . ILE A 1 712 ? -57.684 -24.095 -40.502 1.00 90.19 712 ILE A O 1
ATOM 5418 N N . VAL A 1 713 ? -59.344 -22.862 -39.637 1.00 89.19 713 VAL A N 1
ATOM 5419 C CA . VAL A 1 713 ? -59.897 -22.429 -40.931 1.00 89.19 713 VAL A CA 1
ATOM 5420 C C . VAL A 1 713 ? -59.199 -21.186 -41.492 1.00 89.19 713 VAL A C 1
ATOM 5422 O O . VAL A 1 713 ? -59.252 -20.935 -42.692 1.00 89.19 713 VAL A O 1
ATOM 5425 N N . TYR A 1 714 ? -58.503 -20.425 -40.645 1.00 91.56 714 TYR A N 1
ATOM 5426 C CA . TYR A 1 714 ? -57.580 -19.366 -41.055 1.00 91.56 714 TYR A CA 1
ATOM 5427 C C . TYR A 1 714 ? -56.383 -19.345 -40.114 1.00 91.56 714 TYR A C 1
ATOM 5429 O O . TYR A 1 714 ? -56.542 -19.485 -38.901 1.00 91.56 714 TYR A O 1
ATOM 5437 N N . THR A 1 715 ? -55.189 -19.138 -40.665 1.00 90.19 715 THR A N 1
ATOM 5438 C CA . THR A 1 715 ? -53.976 -18.939 -39.877 1.00 90.19 715 THR A CA 1
ATOM 5439 C C . THR A 1 715 ? -53.091 -17.885 -40.516 1.00 90.19 715 THR A C 1
ATOM 5441 O O . THR A 1 715 ? -52.787 -17.937 -41.707 1.00 90.19 715 THR A O 1
ATOM 5444 N N . HIS A 1 716 ? -52.642 -16.951 -39.689 1.00 90.38 716 HIS A N 1
ATOM 5445 C CA . HIS A 1 716 ? -51.523 -16.075 -39.975 1.00 90.38 716 HIS A CA 1
ATOM 5446 C C . HIS A 1 716 ? -50.498 -16.236 -38.861 1.00 90.38 716 HIS A C 1
ATOM 5448 O O . HIS A 1 716 ? -50.807 -16.015 -37.693 1.00 90.38 716 HIS A O 1
ATOM 5454 N N . LEU A 1 717 ? -49.282 -16.633 -39.217 1.00 86.00 717 LEU A N 1
ATOM 5455 C CA . LEU A 1 717 ? -48.155 -16.674 -38.290 1.00 86.00 717 LEU A CA 1
ATOM 5456 C C . LEU A 1 717 ? -47.289 -15.452 -38.531 1.00 86.00 717 LEU A C 1
ATOM 5458 O O . LEU A 1 717 ? -46.874 -15.219 -39.669 1.00 86.00 717 LEU A O 1
ATOM 5462 N N . GLU A 1 718 ? -46.953 -14.732 -37.463 1.00 84.62 718 GLU A N 1
ATOM 5463 C CA . GLU A 1 718 ? -46.027 -13.610 -37.559 1.00 84.62 718 GLU A CA 1
ATOM 5464 C C . GLU A 1 718 ? -44.667 -14.102 -38.071 1.00 84.62 718 GLU A C 1
ATOM 5466 O O . GLU A 1 718 ? -43.999 -14.935 -37.453 1.00 84.62 718 GLU A O 1
ATOM 5471 N N . LYS A 1 719 ? -44.208 -13.555 -39.197 1.00 75.19 719 LYS A N 1
ATOM 5472 C CA . LYS A 1 719 ? -42.897 -13.885 -39.773 1.00 75.19 719 LYS A CA 1
ATOM 5473 C C . LYS A 1 719 ? -41.795 -12.977 -39.242 1.00 75.19 719 LYS A C 1
ATOM 5475 O O . LYS A 1 719 ? -40.613 -13.326 -39.304 1.00 75.19 719 LYS A O 1
ATOM 5480 N N . GLU A 1 720 ? -42.156 -11.797 -38.753 1.00 72.44 720 GLU A N 1
ATOM 5481 C CA . GLU A 1 720 ? -41.245 -10.794 -38.214 1.00 72.44 720 GLU A CA 1
ATOM 5482 C C . GLU A 1 720 ? -41.942 -9.866 -37.219 1.00 72.44 720 GLU A C 1
ATOM 5484 O O . GLU A 1 720 ? -43.118 -10.013 -36.906 1.00 72.44 720 GLU A O 1
ATOM 5489 N N . TRP A 1 721 ? -41.200 -8.910 -36.661 1.00 74.81 721 TRP A N 1
ATOM 5490 C CA . TRP A 1 721 ? -41.744 -8.039 -35.630 1.00 74.81 721 TRP A CA 1
ATOM 5491 C C . TRP A 1 721 ? -42.824 -7.115 -36.203 1.00 74.81 721 TRP A C 1
ATOM 5493 O O . TRP A 1 721 ? -42.539 -6.233 -37.017 1.00 74.81 721 TRP A O 1
ATOM 5503 N N . GLY A 1 722 ? -44.053 -7.296 -35.718 1.00 73.69 722 GLY A N 1
ATOM 5504 C CA . GLY A 1 722 ? -45.210 -6.507 -36.133 1.00 73.69 722 GLY A CA 1
ATOM 5505 C C . GLY A 1 722 ? -45.745 -6.860 -37.520 1.00 73.69 722 GLY A C 1
ATOM 5506 O O . GLY A 1 722 ? -46.422 -6.013 -38.109 1.00 73.69 722 GLY A O 1
ATOM 5507 N N . ASP A 1 723 ? -45.418 -8.056 -38.028 1.00 82.94 723 ASP A N 1
ATOM 5508 C CA . ASP A 1 723 ? -46.064 -8.693 -39.184 1.00 82.94 723 ASP A CA 1
ATOM 5509 C C . ASP A 1 723 ? -47.492 -9.108 -38.818 1.00 82.94 723 ASP A C 1
ATOM 5511 O O . ASP A 1 723 ? -47.780 -10.284 -38.613 1.00 82.94 723 ASP A O 1
ATOM 5515 N N . ALA A 1 724 ? -48.350 -8.107 -38.644 1.00 85.00 724 ALA A N 1
ATOM 5516 C CA . ALA A 1 724 ? -49.740 -8.292 -38.267 1.00 85.00 724 ALA A CA 1
ATOM 5517 C C . ALA A 1 724 ? -50.526 -8.973 -39.392 1.00 85.00 724 ALA A C 1
ATOM 5519 O O . ALA A 1 724 ? -50.240 -8.745 -40.573 1.00 85.00 724 ALA A O 1
ATOM 5520 N N . ALA A 1 725 ? -51.538 -9.761 -39.028 1.00 86.75 725 ALA A N 1
ATOM 5521 C CA . ALA A 1 725 ? -52.448 -10.346 -40.006 1.00 86.75 725 ALA A CA 1
ATOM 5522 C C . ALA A 1 725 ? -53.083 -9.253 -40.880 1.00 86.75 725 ALA A C 1
ATOM 5524 O O . ALA A 1 725 ? -53.524 -8.211 -40.387 1.00 86.75 725 ALA A O 1
ATOM 5525 N N . ASN A 1 726 ? -53.139 -9.484 -42.193 1.00 88.44 726 ASN A N 1
ATOM 5526 C CA . ASN A 1 726 ? -53.783 -8.549 -43.105 1.00 88.44 726 ASN A CA 1
ATOM 5527 C C . ASN A 1 726 ? -55.290 -8.518 -42.825 1.00 88.44 726 ASN A C 1
ATOM 5529 O O . ASN A 1 726 ? -55.988 -9.513 -43.018 1.00 88.44 726 ASN A O 1
ATOM 5533 N N . ILE A 1 727 ? -55.797 -7.367 -42.386 1.00 88.88 727 ILE A N 1
ATOM 5534 C CA . ILE A 1 727 ? -57.172 -7.254 -41.902 1.00 88.88 727 ILE A CA 1
ATOM 5535 C C . ILE A 1 727 ? -58.222 -7.561 -42.976 1.00 88.88 727 ILE A C 1
ATOM 5537 O O . ILE A 1 727 ? -59.294 -8.067 -42.648 1.00 88.88 727 ILE A O 1
ATOM 5541 N N . ASP A 1 728 ? -57.913 -7.312 -44.249 1.00 88.50 728 ASP A N 1
ATOM 5542 C CA . ASP A 1 728 ? -58.816 -7.616 -45.361 1.00 88.50 728 ASP A CA 1
ATOM 5543 C C . ASP A 1 728 ? -58.861 -9.124 -45.647 1.00 88.50 728 ASP A C 1
ATOM 5545 O O . ASP A 1 728 ? -59.922 -9.660 -45.960 1.00 88.50 728 ASP A O 1
ATOM 5549 N N . GLU A 1 729 ? -57.746 -9.839 -45.460 1.00 89.62 729 GLU A N 1
ATOM 5550 C CA . GLU A 1 729 ? -57.707 -11.307 -45.548 1.00 89.62 729 GLU A CA 1
ATOM 5551 C C . GLU A 1 729 ? -58.457 -11.948 -44.380 1.00 89.62 729 GLU A C 1
ATOM 5553 O O . GLU A 1 729 ? -59.235 -12.879 -44.582 1.00 89.62 729 GLU A O 1
ATOM 5558 N N . VAL A 1 730 ? -58.274 -11.417 -43.165 1.00 90.31 730 VAL A N 1
ATOM 5559 C CA . VAL A 1 730 ? -59.027 -11.852 -41.981 1.00 90.31 730 VAL A CA 1
ATOM 5560 C C . VAL A 1 730 ? -60.525 -11.617 -42.196 1.00 90.31 730 VAL A C 1
ATOM 5562 O O . VAL A 1 730 ? -61.335 -12.507 -41.940 1.00 90.31 730 VAL A O 1
ATOM 5565 N N . ARG A 1 731 ? -60.910 -10.445 -42.717 1.00 90.81 731 ARG A N 1
ATOM 5566 C CA . ARG A 1 731 ? -62.299 -10.124 -43.065 1.00 90.81 731 ARG A CA 1
ATOM 5567 C C . ARG A 1 731 ? -62.854 -11.091 -44.107 1.00 90.81 731 ARG A C 1
ATOM 5569 O O . ARG A 1 731 ? -63.921 -11.651 -43.884 1.00 90.81 731 ARG A O 1
ATOM 5576 N N . ALA A 1 732 ? -62.125 -11.336 -45.194 1.00 88.31 732 ALA A N 1
ATOM 5577 C CA . ALA A 1 732 ? -62.537 -12.275 -46.231 1.00 88.31 732 ALA A CA 1
ATOM 5578 C C . ALA A 1 732 ? -62.711 -13.700 -45.675 1.00 88.31 732 ALA A C 1
ATOM 5580 O O . ALA A 1 732 ? -63.681 -14.379 -46.016 1.00 88.31 732 ALA A O 1
ATOM 5581 N N . ALA A 1 733 ? -61.830 -14.144 -44.772 1.00 87.62 733 ALA A N 1
ATOM 5582 C CA . ALA A 1 733 ? -61.961 -15.431 -44.089 1.00 87.62 733 ALA A CA 1
ATOM 5583 C C . ALA A 1 733 ? -63.232 -15.502 -43.221 1.00 87.62 733 ALA A C 1
ATOM 5585 O O . ALA A 1 733 ? -63.917 -16.521 -43.214 1.00 87.62 733 ALA A O 1
ATOM 5586 N N . ILE A 1 734 ? -63.599 -14.413 -42.539 1.00 89.25 734 ILE A N 1
ATOM 5587 C CA . ILE A 1 734 ? -64.846 -14.323 -41.760 1.00 89.25 734 ILE A CA 1
ATOM 5588 C C . ILE A 1 734 ? -66.086 -14.268 -42.671 1.00 89.25 734 ILE A C 1
ATOM 5590 O O . ILE A 1 734 ? -67.121 -14.855 -42.360 1.00 89.25 734 ILE A O 1
ATOM 5594 N N . GLU A 1 735 ? -66.021 -13.564 -43.799 1.00 86.38 735 GLU A N 1
ATOM 5595 C CA . GLU A 1 735 ? -67.150 -13.423 -44.727 1.00 86.38 735 GLU A CA 1
ATOM 5596 C C . GLU A 1 735 ? -67.456 -14.731 -45.462 1.00 86.38 735 GLU A C 1
ATOM 5598 O O . GLU A 1 735 ? -68.627 -15.108 -45.585 1.00 86.38 735 GLU A O 1
ATOM 5603 N N . THR A 1 736 ? -66.404 -15.438 -45.892 1.00 81.00 736 THR A N 1
ATOM 5604 C CA . THR A 1 736 ? -66.483 -16.769 -46.516 1.00 81.00 736 THR A CA 1
ATOM 5605 C C . THR A 1 736 ? -66.852 -17.869 -45.520 1.00 81.00 736 THR A C 1
ATOM 5607 O O . THR A 1 736 ? -67.356 -18.918 -45.927 1.00 81.00 736 THR A O 1
ATOM 5610 N N . PHE A 1 737 ? -66.690 -17.620 -44.217 1.00 76.56 737 PHE A N 1
ATOM 5611 C CA . PHE A 1 737 ? -67.180 -18.498 -43.165 1.00 76.56 737 PHE A CA 1
ATOM 5612 C C . PHE A 1 737 ? -68.720 -18.510 -43.142 1.00 76.56 737 PHE A C 1
ATOM 5614 O O . PHE A 1 737 ? -69.389 -17.518 -42.827 1.00 76.56 737 PHE A O 1
ATOM 5621 N N . ASN A 1 738 ? -69.299 -19.660 -43.496 1.00 69.38 738 ASN A N 1
ATOM 5622 C CA . ASN A 1 738 ? -70.737 -19.915 -43.470 1.00 69.38 738 ASN A CA 1
ATOM 5623 C C . ASN A 1 738 ? -71.068 -20.921 -42.358 1.00 69.38 738 ASN A C 1
ATOM 5625 O O . ASN A 1 738 ? -70.629 -22.065 -42.395 1.00 69.38 738 ASN A O 1
ATOM 5629 N N . VAL A 1 739 ? -71.904 -20.512 -41.398 1.00 55.78 739 VAL A N 1
ATOM 5630 C CA . VAL A 1 739 ? -72.291 -21.269 -40.179 1.00 55.78 739 VAL A CA 1
ATOM 5631 C C . VAL A 1 739 ? -73.228 -22.473 -40.470 1.00 55.78 739 VAL A C 1
ATOM 5633 O O . VAL A 1 739 ? -73.842 -23.045 -39.576 1.00 55.78 739 VAL A O 1
ATOM 5636 N N . LYS A 1 740 ? -73.358 -22.914 -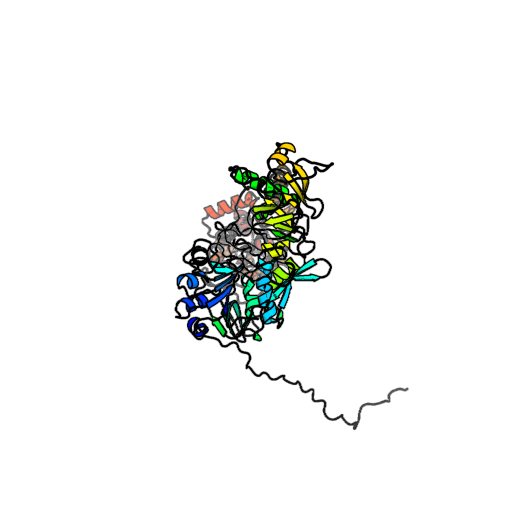41.727 1.00 40.84 740 LYS A N 1
ATOM 5637 C CA . LYS A 1 740 ? -74.128 -24.109 -42.134 1.00 40.84 740 LYS A CA 1
ATOM 5638 C C . LYS A 1 740 ? -73.129 -25.116 -42.719 1.00 40.84 740 LYS A C 1
ATOM 5640 O O . LYS A 1 740 ? -72.460 -24.772 -43.680 1.00 40.84 740 LYS A O 1
ATOM 5645 N N . THR A 1 741 ? -72.956 -26.344 -42.233 1.00 34.62 741 THR A N 1
ATOM 5646 C CA . THR A 1 741 ? -73.881 -27.263 -41.551 1.00 34.62 741 THR A CA 1
ATOM 5647 C C . THR A 1 741 ? -73.075 -28.463 -41.032 1.00 34.62 741 THR A C 1
ATOM 5649 O O . THR A 1 741 ? -72.175 -28.882 -41.747 1.00 34.62 741 THR A O 1
ATOM 5652 N N . LYS A 1 742 ? -73.487 -29.006 -39.874 1.00 33.91 742 LYS A N 1
ATOM 5653 C CA . LYS A 1 742 ? -73.321 -30.389 -39.363 1.00 33.91 742 LYS A CA 1
ATOM 5654 C C . LYS A 1 742 ? -71.980 -31.107 -39.517 1.00 33.91 742 LYS A C 1
ATOM 5656 O O . LYS A 1 742 ? -71.664 -31.532 -40.647 1.00 33.91 742 LYS A O 1
#

InterPro domains:
  IPR004164 Coenzyme A transferase active site [PS01274] (337-345)
  IPR004165 Coenzyme A transferase family I [PF01144] (38-267)
  IPR004165 Coenzyme A transferase family I [PF01144] (299-496)
  IPR004165 Coenzyme A transferase family I [PTHR13707] (27-512)
  IPR004165 Coenzyme A transferase family I [SM00882] (38-269)
  IPR004165 Coenzyme A transferase family I [SM00882] (299-497)
  IPR012791 3-oxoacid CoA-transferase, subunit B [TIGR02428] (297-503)
  IPR012792 3-oxoacid CoA-transferase, subunit A [TIGR02429] (36-268)
  IPR032801 Peroxiredoxin-like 2A/B/C [PF13911] (614-719)
  IPR037171 NagB/RpiA transferase-like [SSF100950] (36-342)
  IPR037171 NagB/RpiA transferase-like [SSF100950] (297-513)

Foldseek 3Di:
DDDDDDDDDDDDDDDDPDDPPVPPVPPDPPLPLFAAEDAALLVLCVPQAALFEEEFADAQLAFGLFRNLVSVLPHPHANYEYEYQECHACVTHVVSVLVSRRYAEYEYFFHPHHPSSVVCQQLQNHFYHHDALLLSLVLLLCLLVVNFKDWFLFQPPFCQQCKQDARGADNPDGLHRPDIGDHFDWDDDPNGIITMHGHDAGQEYEGEAAEAERSQQTAHDALSQASNLSNLRRHPAYAYEYCYYHHPPPQPPVRRSDDSNSRNYYYHDPDDPLDQPDEDADDPDFDDQDPDPVSNQLQQLLQLVLVVAAAPFEEEAAPDSRVSNVQLNDPPGDYFYAALSFKTAWAAGHHPVPFDSNAAGSNSYTTDGDPPMDGDYNNVSLVCQQQQVGQAYEYEAQAAAQQGWGHHQDDRPPDHTRCHNLSSNQSRPPHAYEYGYAQADPVLAGRYANDDPHTTSDDSRYQWYGGSAFIWGHHNPQGTETAEGAPPDDPVNSVVSHHDDYHYDPNYYHRDGRPRPPVPVPVDPVCVVVVVCVVVVLLCLLAPFLVVQFVDDDDWLVQLQAFKWWFFDDALPDDTDTDPVRIDTVVVVQVVFKEKEKAQQDLQDLLSLVLLLLLQVCVVLCVVLVYAYEYEYQDRVNNNNSCVSNPRHTYIHGVVCSNLPPQFRPDDPVSLVSYPVQVVSVVVSVVVVRHGDPDDDRRGWMWMFTRGPSGTQDIDIHSGRSSHDDSVVVVVSSVPDDPDDD

pLDDT: mean 87.58, std 16.31, range [29.59, 98.94]